Protein AF-0000000072587830 (afdb_homodimer)

Organism: Burkholderia pseudomallei (strain K96243) (NCBI:txid272560)

InterPro domains:
  IPR000524 Transcription regulator HTH, GntR [PF00392] (14-76)
  IPR000524 Transcription regulator HTH, GntR [PR00035] (36-50)
  IPR000524 Transcription regulator HTH, GntR [PR00035] (50-66)
  IPR000524 Transcription regulator HTH, GntR [PS50949] (11-79)
  IPR000524 Transcription regulator HTH, GntR [SM00345] (17-76)
  IPR000524 Transcription regulator HTH, GntR [cd07377] (12-76)
  IPR008920 Transcription regulator FadR/GntR, C-terminal [G3DSA:1.20.120.530] (97-235)
  IPR008920 Transcription regulator FadR/GntR, C-terminal [SSF48008] (99-233)
  IPR011711 GntR, C-terminal [PF07729] (102-225)
  IPR011711 GntR, C-terminal [SM00895] (101-226)
  IPR036388 Winged helix-like DNA-binding domain superfamily [G3DSA:1.10.10.10] (12-81)
  IPR036390 Winged helix DNA-binding domain superfamily [SSF46785] (12-91)

Foldseek 3Di:
DPPPCPVPPPCDLLNVLLVVVVVVCVVVVFDFPAFDDALVVSCVVSVHDSVSNVVNQVVCVLQQQWDDDPPDTITGGDHDLVSLLVVLCCCDVVVVDAPVRVLVVLLVLQLLLLLLLLAAADPVLLVQLVVLLVVQCVVDLDLDFPQVSVLSNSLSSNVSSVDVVSSSNSNSCSVVSVVQRSQLSNLQDDNVSSVVLSVLSVQSSVCSVNSPSVSNSVSSNVNSVSSVVSCVVSVRD/DPPPCPVCPPCDLLNVLLVVVVVVCVVVVFDFPAFDDALVVSCVVSVHDSVSNVVNQVVCVLQQQWDDDPPDTITGGDHDLVSLLVVLCCCDVVVVDAPVRVLVVLLVLQLLLLLLLLAAADPVLLVQLVVLLVVQCVVDLDLAFPQVSVLSNSLSSNVSSVDVVSSSNSNSCSVVSVVQRSQLSNLQDDNVSSVVLSVLSVQSSVCSVNSPSVSNSVSSNVNSVSSVVSCVVSVRD

Structure (mmCIF, N/CA/C/O backbone):
data_AF-0000000072587830-model_v1
#
loop_
_entity.id
_entity.type
_entity.pdbx_description
1 polymer 'GntR family regulator protein'
#
loop_
_atom_site.group_PDB
_atom_site.id
_atom_site.type_symbol
_atom_site.label_atom_id
_atom_site.label_alt_id
_atom_site.label_comp_id
_atom_site.label_asym_id
_atom_site.label_entity_id
_atom_site.label_seq_id
_atom_site.pdbx_PDB_ins_code
_atom_site.Cartn_x
_atom_site.Cartn_y
_atom_site.Cartn_z
_atom_site.occupancy
_atom_site.B_iso_or_equiv
_atom_site.auth_seq_id
_atom_site.auth_comp_id
_atom_site.auth_asym_id
_atom_site.auth_atom_id
_atom_site.pdbx_PDB_model_num
ATOM 1 N N . MET A 1 1 ? 19.625 22.109 -20.734 1 23.36 1 MET A N 1
ATOM 2 C CA . MET A 1 1 ? 18.594 22.656 -19.859 1 23.36 1 MET A CA 1
ATOM 3 C C . MET A 1 1 ? 17.938 21.578 -19.016 1 23.36 1 MET A C 1
ATOM 5 O O . MET A 1 1 ? 17.188 20.75 -19.531 1 23.36 1 MET A O 1
ATOM 9 N N . ASP A 1 2 ? 18.625 20.969 -18 1 21.67 2 ASP A N 1
ATOM 10 C CA . ASP A 1 2 ? 18.562 19.812 -17.125 1 21.67 2 ASP A CA 1
ATOM 11 C C . ASP A 1 2 ? 17.312 19.859 -16.234 1 21.67 2 ASP A C 1
ATOM 13 O O . ASP A 1 2 ? 17.172 20.781 -15.414 1 21.67 2 ASP A O 1
ATOM 17 N N . ALA A 1 3 ? 16.109 19.688 -16.844 1 26.95 3 ALA A N 1
ATOM 18 C CA . ALA A 1 3 ? 14.812 19.953 -16.219 1 26.95 3 ALA A CA 1
ATOM 19 C C . ALA A 1 3 ? 14.742 19.344 -14.828 1 26.95 3 ALA A C 1
ATOM 21 O O . ALA A 1 3 ? 14.906 18.125 -14.664 1 26.95 3 ALA A O 1
ATOM 22 N N . ASP A 1 4 ? 15.305 20.016 -13.812 1 26.47 4 ASP A N 1
ATOM 23 C CA . ASP A 1 4 ? 15.297 19.938 -12.359 1 26.47 4 ASP A CA 1
ATOM 24 C C . ASP A 1 4 ? 13.898 19.656 -11.828 1 26.47 4 ASP A C 1
ATOM 26 O O . ASP A 1 4 ? 13.008 20.5 -11.906 1 26.47 4 ASP A O 1
ATOM 30 N N . PHE A 1 5 ? 13.266 18.641 -12.227 1 27.81 5 PHE A N 1
ATOM 31 C CA . PHE A 1 5 ? 11.93 18.234 -11.797 1 27.81 5 PHE A CA 1
ATOM 32 C C . PHE A 1 5 ? 11.789 18.344 -10.289 1 27.81 5 PHE A C 1
ATOM 34 O O . PHE A 1 5 ? 11.727 17.328 -9.594 1 27.81 5 PHE A O 1
ATOM 41 N N . SER A 1 6 ? 12.57 19.219 -9.578 1 31 6 SER A N 1
ATOM 42 C CA . SER A 1 6 ? 12.242 19.75 -8.258 1 31 6 SER A CA 1
ATOM 43 C C . SER A 1 6 ? 10.773 20.156 -8.18 1 31 6 SER A C 1
ATOM 45 O O . SER A 1 6 ? 10.375 21.172 -8.758 1 31 6 SER A O 1
ATOM 47 N N . ASN A 1 7 ? 9.812 19.328 -8.602 1 33.88 7 ASN A N 1
ATOM 48 C CA . ASN A 1 7 ? 8.422 19.766 -8.508 1 33.88 7 ASN A CA 1
ATOM 49 C C . ASN A 1 7 ? 8.203 20.656 -7.281 1 33.88 7 ASN A C 1
ATOM 51 O O . ASN A 1 7 ? 8.352 20.203 -6.148 1 33.88 7 ASN A O 1
ATOM 55 N N . ASP A 1 8 ? 8.523 21.875 -7.277 1 34.69 8 ASP A N 1
ATOM 56 C CA . ASP A 1 8 ? 8.383 23.141 -6.547 1 34.69 8 ASP A CA 1
ATOM 57 C C . ASP A 1 8 ? 7.012 23.234 -5.891 1 34.69 8 ASP A C 1
ATOM 59 O O . ASP A 1 8 ? 6.098 23.859 -6.441 1 34.69 8 ASP A O 1
ATOM 63 N N . ILE A 1 9 ? 6.254 22.188 -5.613 1 40.47 9 ILE A N 1
ATOM 64 C CA . ILE A 1 9 ? 5.07 22.578 -4.855 1 40.47 9 ILE A CA 1
ATOM 65 C C . ILE A 1 9 ? 5.465 23.562 -3.754 1 40.47 9 ILE A C 1
ATOM 67 O O . ILE A 1 9 ? 6.371 23.297 -2.965 1 40.47 9 ILE A O 1
ATOM 71 N N . PRO A 1 10 ? 5.262 24.734 -3.979 1 43.69 10 PRO A N 1
ATOM 72 C CA . PRO A 1 10 ? 5.547 25.734 -2.947 1 43.69 10 PRO A CA 1
ATOM 73 C C . PRO A 1 10 ? 5.336 25.203 -1.532 1 43.69 10 PRO A C 1
ATOM 75 O O . PRO A 1 10 ? 4.301 24.594 -1.247 1 43.69 10 PRO A O 1
ATOM 78 N N . SER A 1 11 ? 6.477 24.844 -0.938 1 57.16 11 SER A N 1
ATOM 79 C CA . SER A 1 11 ? 6.496 24.438 0.463 1 57.16 11 SER A CA 1
ATOM 80 C C . SER A 1 11 ? 5.672 25.391 1.327 1 57.16 11 SER A C 1
ATOM 82 O O . SER A 1 11 ? 5.941 26.594 1.368 1 57.16 11 SER A O 1
ATOM 84 N N . THR A 1 12 ? 4.348 25.094 1.331 1 69.62 12 THR A N 1
ATOM 85 C CA . THR A 1 12 ? 3.572 25.859 2.307 1 69.62 12 THR A CA 1
ATOM 86 C C . THR A 1 12 ? 4.23 25.797 3.684 1 69.62 12 THR A C 1
ATOM 88 O O . THR A 1 12 ? 5.129 24.984 3.914 1 69.62 12 THR A O 1
ATOM 91 N N . LEU A 1 13 ? 4.145 26.812 4.309 1 74.44 13 LEU A N 1
ATOM 92 C CA . LEU A 1 13 ? 4.621 26.828 5.688 1 74.44 13 LEU A CA 1
ATOM 93 C C . LEU A 1 13 ? 4.301 25.5 6.391 1 74.44 13 LEU A C 1
ATOM 95 O O . LEU A 1 13 ? 5.121 24.984 7.145 1 74.44 13 LEU A O 1
ATOM 99 N N . THR A 1 14 ? 3.234 24.906 6.004 1 80.25 14 THR A N 1
ATOM 100 C CA . THR A 1 14 ? 2.824 23.625 6.582 1 80.25 14 THR A CA 1
ATOM 101 C C . THR A 1 14 ? 3.744 22.5 6.117 1 80.25 14 THR A C 1
ATOM 103 O O . THR A 1 14 ? 4.133 21.641 6.91 1 80.25 14 THR A O 1
ATOM 106 N N . SER A 1 15 ? 4.148 22.609 4.895 1 85.19 15 SER A N 1
ATOM 107 C CA . SER A 1 15 ? 5.047 21.594 4.367 1 85.19 15 SER A CA 1
ATOM 108 C C . SER A 1 15 ? 6.414 21.656 5.039 1 85.19 15 SER A C 1
ATOM 110 O O . SER A 1 15 ? 7.035 20.625 5.301 1 85.19 15 SER A O 1
ATOM 112 N N . SER A 1 16 ? 6.832 22.844 5.371 1 89.75 16 SER A N 1
ATOM 113 C CA . SER A 1 16 ? 8.117 23 6.047 1 89.75 16 SER A CA 1
ATOM 114 C C . SER A 1 16 ? 8.086 22.359 7.434 1 89.75 16 SER A C 1
ATOM 116 O O . SER A 1 16 ? 9.062 21.734 7.852 1 89.75 16 SER A O 1
ATOM 118 N N . VAL A 1 17 ? 7.012 22.547 8.109 1 93.06 17 VAL A N 1
ATOM 119 C CA . VAL A 1 17 ? 6.879 21.953 9.445 1 93.06 17 VAL A CA 1
ATOM 120 C C . VAL A 1 17 ? 6.84 20.438 9.336 1 93.06 17 VAL A C 1
ATOM 122 O O . VAL A 1 17 ? 7.5 19.734 10.102 1 93.06 17 VAL A O 1
ATOM 125 N N . THR A 1 18 ? 6.125 19.938 8.422 1 93.12 18 THR A N 1
ATOM 126 C CA . THR A 1 18 ? 6.047 18.5 8.211 1 93.12 18 THR A CA 1
ATOM 127 C C . THR A 1 18 ? 7.434 17.922 7.945 1 93.12 18 THR A C 1
ATOM 129 O O . THR A 1 18 ? 7.812 16.906 8.539 1 93.12 18 THR A O 1
ATOM 132 N N . ASP A 1 19 ? 8.148 18.594 7.125 1 93.62 19 ASP A N 1
ATOM 133 C CA . ASP A 1 19 ? 9.5 18.156 6.812 1 93.62 19 ASP A CA 1
ATOM 134 C C . ASP A 1 19 ? 10.383 18.156 8.055 1 93.62 19 ASP A C 1
ATOM 136 O O . ASP A 1 19 ? 11.172 17.25 8.273 1 93.62 19 ASP A O 1
ATOM 140 N N . ALA A 1 20 ? 10.266 19.156 8.82 1 94.81 20 ALA A N 1
ATOM 141 C CA . ALA A 1 20 ? 11.062 19.281 10.039 1 94.81 20 ALA A CA 1
ATOM 142 C C . ALA A 1 20 ? 10.758 18.141 11.016 1 94.81 20 ALA A C 1
ATOM 144 O O . ALA A 1 20 ? 11.672 17.609 11.648 1 94.81 20 ALA A O 1
ATOM 145 N N . VAL A 1 21 ? 9.539 17.844 11.141 1 96.19 21 VAL A N 1
ATOM 146 C CA . VAL A 1 21 ? 9.125 16.766 12.031 1 96.19 21 VAL A CA 1
ATOM 147 C C . VAL A 1 21 ? 9.703 15.43 11.547 1 96.19 21 VAL A C 1
ATOM 149 O O . VAL A 1 21 ? 10.289 14.68 12.328 1 96.19 21 VAL A O 1
ATOM 152 N N . ILE A 1 22 ? 9.578 15.211 10.312 1 95.06 22 ILE A N 1
ATOM 153 C CA . ILE A 1 22 ? 10.062 13.969 9.727 1 95.06 22 ILE A CA 1
ATOM 154 C C . ILE A 1 22 ? 11.578 13.875 9.891 1 95.06 22 ILE A C 1
ATOM 156 O O . ILE A 1 22 ? 12.109 12.828 10.273 1 95.06 22 ILE A O 1
ATOM 160 N N . ASN A 1 23 ? 12.227 14.961 9.641 1 95.31 23 ASN A N 1
ATOM 161 C CA . ASN A 1 23 ? 13.68 15.008 9.805 1 95.31 23 ASN A CA 1
ATOM 162 C C . ASN A 1 23 ? 14.086 14.734 11.258 1 95.31 23 ASN A C 1
ATOM 164 O O . ASN A 1 23 ? 15.086 14.062 11.508 1 95.31 23 ASN A O 1
ATOM 168 N N . LEU A 1 24 ? 13.344 15.312 12.109 1 96.25 24 LEU A N 1
ATOM 169 C CA . LEU A 1 24 ? 13.633 15.078 13.523 1 96.25 24 LEU A CA 1
ATOM 170 C C . LEU A 1 24 ? 13.508 13.602 13.867 1 96.25 24 LEU A C 1
ATOM 172 O O . LEU A 1 24 ? 14.375 13.047 14.555 1 96.25 24 LEU A O 1
ATOM 176 N N . ILE A 1 25 ? 12.453 12.969 13.391 1 96.38 25 ILE A N 1
ATOM 177 C CA . ILE A 1 25 ? 12.242 11.547 13.641 1 96.38 25 ILE A CA 1
ATOM 178 C C . ILE A 1 25 ? 13.406 10.742 13.086 1 96.38 25 ILE A C 1
ATOM 180 O O . ILE A 1 25 ? 13.914 9.828 13.742 1 96.38 25 ILE A O 1
ATOM 184 N N . HIS A 1 26 ? 13.859 11.141 11.961 1 93.69 26 HIS A N 1
ATOM 185 C CA . HIS A 1 26 ? 14.961 10.469 11.281 1 93.69 26 HIS A CA 1
ATOM 186 C C . HIS A 1 26 ? 16.266 10.641 12.055 1 93.69 26 HIS A C 1
ATOM 188 O O . HIS A 1 26 ? 16.938 9.656 12.375 1 93.69 26 HIS A O 1
ATOM 194 N N . GLU A 1 27 ? 16.562 11.828 12.367 1 95.69 27 GLU A N 1
ATOM 195 C CA . GLU A 1 27 ? 17.875 12.18 12.914 1 95.69 27 GLU A CA 1
ATOM 196 C C . GLU A 1 27 ? 18.031 11.68 14.352 1 95.69 27 GLU A C 1
ATOM 198 O O . GLU A 1 27 ? 19.125 11.32 14.773 1 95.69 27 GLU A O 1
ATOM 203 N N . THR A 1 28 ? 16.891 11.648 15.062 1 96.5 28 THR A N 1
ATOM 204 C CA . THR A 1 28 ? 16.984 11.266 16.469 1 96.5 28 THR A CA 1
ATOM 205 C C . THR A 1 28 ? 16.547 9.82 16.656 1 96.5 28 THR A C 1
ATOM 207 O O . THR A 1 28 ? 16.453 9.336 17.781 1 96.5 28 THR A O 1
ATOM 210 N N . ARG A 1 29 ? 16.234 9.141 15.594 1 94.88 29 ARG A N 1
ATOM 211 C CA . ARG A 1 29 ? 15.906 7.715 15.57 1 94.88 29 ARG A CA 1
ATOM 212 C C . ARG A 1 29 ? 14.766 7.391 16.531 1 94.88 29 ARG A C 1
ATOM 214 O O . ARG A 1 29 ? 14.891 6.496 17.375 1 94.88 29 ARG A O 1
ATOM 221 N N . LEU A 1 30 ? 13.781 8.227 16.453 1 97.62 30 LEU A N 1
ATOM 222 C CA . LEU A 1 30 ? 12.617 7.992 17.297 1 97.62 30 LEU A CA 1
ATOM 223 C C . LEU A 1 30 ? 11.82 6.789 16.812 1 97.62 30 LEU A C 1
ATOM 225 O O . LEU A 1 30 ? 11.781 6.512 15.602 1 97.62 30 LEU A O 1
ATOM 229 N N . VAL A 1 31 ? 11.234 6.094 17.734 1 97.81 31 VAL A N 1
ATOM 230 C CA . VAL A 1 31 ? 10.398 4.934 17.438 1 97.81 31 VAL A CA 1
ATOM 231 C C . VAL A 1 31 ? 8.977 5.176 17.953 1 97.81 31 VAL A C 1
ATOM 233 O O . VAL A 1 31 ? 8.727 6.145 18.672 1 97.81 31 VAL A O 1
ATOM 236 N N . PRO A 1 32 ? 8.055 4.355 17.578 1 97.69 32 PRO A N 1
ATOM 237 C CA . PRO A 1 32 ? 6.668 4.594 18 1 97.69 32 PRO A CA 1
ATOM 238 C C . PRO A 1 32 ? 6.531 4.777 19.516 1 97.69 32 PRO A C 1
ATOM 240 O O . PRO A 1 32 ? 7.172 4.059 20.281 1 97.69 32 PRO A O 1
ATOM 243 N N . ASN A 1 33 ? 5.746 5.777 19.812 1 97.5 33 ASN A N 1
ATOM 244 C CA . ASN A 1 33 ? 5.41 6.129 21.188 1 97.5 33 ASN A CA 1
ATOM 245 C C . ASN A 1 33 ? 6.414 7.117 21.766 1 97.5 33 ASN A C 1
ATOM 247 O O . ASN A 1 33 ? 6.16 7.715 22.812 1 97.5 33 ASN A O 1
ATOM 251 N N . ASP A 1 34 ? 7.543 7.285 21.141 1 97.94 34 ASP A N 1
ATOM 252 C CA . ASP A 1 34 ? 8.438 8.352 21.562 1 97.94 34 ASP A CA 1
ATOM 253 C C . ASP A 1 34 ? 7.773 9.719 21.438 1 97.94 34 ASP A C 1
ATOM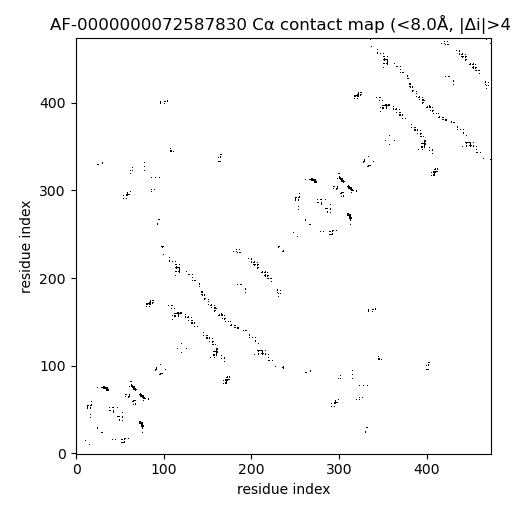 255 O O . ASP A 1 34 ? 7.047 9.969 20.469 1 97.94 34 ASP A O 1
ATOM 259 N N . SER A 1 35 ? 8.094 10.617 22.297 1 97.44 35 SER A N 1
ATOM 260 C CA . SER A 1 35 ? 7.48 11.938 22.312 1 97.44 35 SER A CA 1
ATOM 261 C C . SER A 1 35 ? 8.258 12.922 21.453 1 97.44 35 SER A C 1
ATOM 263 O O . SER A 1 35 ? 9.477 12.789 21.281 1 97.44 35 SER A O 1
ATOM 265 N N . LEU A 1 36 ? 7.57 13.859 20.969 1 97.56 36 LEU A N 1
ATOM 266 C CA . LEU A 1 36 ? 8.141 14.961 20.203 1 97.56 36 LEU A CA 1
ATOM 267 C C . LEU A 1 36 ? 8.047 16.266 20.984 1 97.56 36 LEU A C 1
ATOM 269 O O . LEU A 1 36 ? 7.27 16.375 21.922 1 97.56 36 LEU A O 1
ATOM 273 N N . PRO A 1 37 ? 8.867 17.25 20.562 1 95.5 37 PRO A N 1
ATOM 274 C CA . PRO A 1 37 ? 8.68 18.594 21.125 1 95.5 37 PRO A CA 1
ATOM 275 C C . PRO A 1 37 ? 7.262 19.125 20.922 1 95.5 37 PRO A C 1
ATOM 277 O O . PRO A 1 37 ? 6.555 18.672 20.016 1 95.5 37 PRO A O 1
ATOM 280 N N . SER A 1 38 ? 6.891 20.047 21.703 1 95.44 38 SER A N 1
ATOM 281 C CA . SER A 1 38 ? 5.543 20.594 21.656 1 95.44 38 SER A CA 1
ATOM 282 C C . SER A 1 38 ? 5.344 21.453 20.406 1 95.44 38 SER A C 1
ATOM 284 O O . SER A 1 38 ? 6.312 21.828 19.734 1 95.44 38 SER A O 1
ATOM 286 N N . GLU A 1 39 ? 4.062 21.703 20.125 1 93.94 39 GLU A N 1
ATOM 287 C CA . GLU A 1 39 ? 3.732 22.609 19.031 1 93.94 39 GLU A CA 1
ATOM 288 C C . GLU A 1 39 ? 4.414 23.969 19.219 1 93.94 39 GLU A C 1
ATOM 290 O O . GLU A 1 39 ? 4.922 24.547 18.25 1 93.94 39 GLU A O 1
ATOM 295 N N . GLY A 1 40 ? 4.367 24.438 20.453 1 94.5 40 GLY A N 1
ATOM 296 C CA . GLY A 1 40 ? 5.008 25.703 20.75 1 94.5 40 GLY A CA 1
ATOM 297 C C . GLY A 1 40 ? 6.5 25.703 20.469 1 94.5 40 GLY A C 1
ATOM 298 O O . GLY A 1 40 ? 7.039 26.672 19.938 1 94.5 40 GLY A O 1
ATOM 299 N N . GLU A 1 41 ? 7.199 24.641 20.844 1 95.94 41 GLU A N 1
ATOM 300 C CA . GLU A 1 41 ? 8.633 24.5 20.625 1 95.94 41 GLU A CA 1
ATOM 301 C C . GLU A 1 41 ? 8.953 24.469 19.125 1 95.94 41 GLU A C 1
ATOM 303 O O . GLU A 1 41 ? 9.914 25.094 18.688 1 95.94 41 GLU A O 1
ATOM 308 N N . PHE A 1 42 ? 8.195 23.719 18.344 1 95 42 PHE A N 1
ATOM 309 C CA . PHE A 1 42 ? 8.391 23.719 16.891 1 95 42 PHE A CA 1
ATOM 310 C C . PHE A 1 42 ? 8.164 25.094 16.312 1 95 42 PHE A C 1
ATOM 312 O O . PHE A 1 42 ? 8.914 25.547 15.445 1 95 42 PHE A O 1
ATOM 319 N N . ALA A 1 43 ? 7.113 25.75 16.766 1 95.56 43 ALA A N 1
ATOM 320 C CA . ALA A 1 43 ? 6.789 27.094 16.266 1 95.56 43 ALA A CA 1
ATOM 321 C C . ALA A 1 43 ? 7.949 28.047 16.484 1 95.56 43 ALA A C 1
ATOM 323 O O . ALA A 1 43 ? 8.328 28.797 15.578 1 95.56 43 ALA A O 1
ATOM 324 N N . GLN A 1 44 ? 8.453 28.031 17.656 1 96.38 44 GLN A N 1
ATOM 325 C CA . GLN A 1 44 ? 9.578 28.891 18 1 96.38 44 GLN A CA 1
ATOM 326 C C . GLN A 1 44 ? 10.805 28.547 17.156 1 96.38 44 GLN A C 1
ATOM 328 O O . GLN A 1 44 ? 11.438 29.453 16.594 1 96.38 44 GLN A O 1
ATOM 333 N N . LYS A 1 45 ? 11.094 27.344 17.031 1 94.69 45 LYS A N 1
ATOM 334 C CA . LYS A 1 45 ? 12.281 26.875 16.328 1 94.69 45 LYS A CA 1
ATOM 335 C C . LYS A 1 45 ? 12.211 27.219 14.844 1 94.69 45 LYS A C 1
ATOM 337 O O . LYS A 1 45 ? 13.227 27.562 14.234 1 94.69 45 LYS A O 1
ATOM 342 N N . LEU A 1 46 ? 11.039 27.141 14.297 1 95.06 46 LEU A N 1
ATOM 343 C CA . LEU A 1 46 ? 10.906 27.281 12.852 1 95.06 46 LEU A CA 1
ATOM 344 C C . LEU A 1 46 ? 10.453 28.703 12.492 1 95.06 46 LEU A C 1
ATOM 346 O O . LEU A 1 46 ? 10.391 29.047 11.312 1 95.06 46 LEU A O 1
ATOM 350 N N . GLY A 1 47 ? 10.094 29.453 13.422 1 95.56 47 GLY A N 1
ATOM 351 C CA . GLY A 1 47 ? 9.656 30.812 13.188 1 95.56 47 GLY A CA 1
ATOM 352 C C . GLY A 1 47 ? 8.305 30.906 12.508 1 95.56 47 GLY A C 1
ATOM 353 O O . GLY A 1 47 ? 8.117 31.703 11.594 1 95.56 47 GLY A O 1
ATOM 354 N N . VAL A 1 48 ? 7.434 30.031 12.828 1 94.44 48 VAL A N 1
ATOM 355 C CA . VAL A 1 48 ? 6.09 30.016 12.258 1 94.44 48 VAL A CA 1
ATOM 356 C C . VAL A 1 48 ? 5.055 30.078 13.375 1 94.44 48 VAL A C 1
ATOM 358 O O . VAL A 1 48 ? 5.395 29.969 14.555 1 94.44 48 VAL A O 1
ATOM 361 N N . GLY A 1 49 ? 3.809 30.344 13.031 1 92.44 49 GLY A N 1
ATOM 362 C CA . GLY A 1 49 ? 2.732 30.375 14.016 1 92.44 49 GLY A CA 1
ATOM 363 C C . GLY A 1 49 ? 2.316 29 14.492 1 92.44 49 GLY A C 1
ATOM 364 O O . GLY A 1 49 ? 2.5 28 13.781 1 92.44 49 GLY A O 1
ATOM 365 N N . ARG A 1 50 ? 1.729 28.969 15.664 1 90.69 50 ARG A N 1
ATOM 366 C CA . ARG A 1 50 ? 1.262 27.719 16.234 1 90.69 50 ARG A CA 1
ATOM 367 C C . ARG A 1 50 ? 0.189 27.078 15.359 1 90.69 50 ARG A C 1
ATOM 369 O O . ARG A 1 50 ? 0.084 25.844 15.289 1 90.69 50 ARG A O 1
ATOM 376 N N . GLY A 1 51 ? -0.584 27.859 14.75 1 87.19 51 GLY A N 1
ATOM 377 C CA . GLY A 1 51 ? -1.606 27.344 13.844 1 87.19 51 GLY A CA 1
ATOM 378 C C . GLY A 1 51 ? -1.038 26.547 12.688 1 87.19 51 GLY A C 1
ATOM 379 O O . GLY A 1 51 ? -1.603 25.516 12.305 1 87.19 51 GLY A O 1
ATOM 380 N N . VAL A 1 52 ? 0.046 27.016 12.148 1 88.88 52 VAL A N 1
ATOM 381 C CA . VAL A 1 52 ? 0.727 26.328 11.055 1 88.88 52 VAL A CA 1
ATOM 382 C C . VAL A 1 52 ? 1.243 24.969 11.539 1 88.88 52 VAL A C 1
ATOM 384 O O . VAL A 1 52 ? 1.104 23.969 10.844 1 88.88 52 VAL A O 1
ATOM 387 N N . VAL A 1 53 ? 1.814 24.938 12.742 1 92.5 53 VAL A N 1
ATOM 388 C CA . VAL A 1 53 ? 2.332 23.703 13.312 1 92.5 53 VAL A CA 1
ATOM 389 C C . VAL A 1 53 ? 1.182 22.734 13.562 1 92.5 53 VAL A C 1
ATOM 391 O O . VAL A 1 53 ? 1.29 21.531 13.25 1 92.5 53 VAL A O 1
ATOM 394 N N . ARG A 1 54 ? 0.124 23.25 14.07 1 87.56 54 ARG A N 1
ATOM 395 C CA . ARG A 1 54 ? -1.041 22.406 14.336 1 87.56 54 ARG A CA 1
ATOM 396 C C . ARG A 1 54 ? -1.552 21.766 13.047 1 87.56 54 ARG A C 1
ATOM 398 O O . ARG A 1 54 ? -1.907 20.578 13.039 1 87.56 54 ARG A O 1
ATOM 405 N N . GLU A 1 55 ? -1.605 22.5 12.008 1 86.94 55 GLU A N 1
ATOM 406 C CA . GLU A 1 55 ? -2.027 21.969 10.719 1 86.94 55 GLU A CA 1
ATOM 407 C C . GLU A 1 55 ? -1.1 20.844 10.25 1 86.94 55 GLU A C 1
ATOM 409 O O . GLU A 1 55 ? -1.561 19.812 9.758 1 86.94 55 GLU A O 1
ATOM 414 N N . ALA A 1 56 ? 0.155 21.047 10.422 1 91.88 56 ALA A N 1
ATOM 415 C CA . ALA A 1 56 ? 1.143 20.047 10.031 1 91.88 56 ALA A CA 1
ATOM 416 C C . ALA A 1 56 ? 1.006 18.781 10.883 1 91.88 56 ALA A C 1
ATOM 418 O O . ALA A 1 56 ? 1.07 17.672 10.359 1 91.88 56 ALA A O 1
ATOM 419 N N . PHE A 1 57 ? 0.809 19.031 12.156 1 92.44 57 PHE A N 1
ATOM 420 C CA . PHE A 1 57 ? 0.634 17.891 13.07 1 92.44 57 PHE A CA 1
ATOM 421 C C . PHE A 1 57 ? -0.609 17.094 12.703 1 92.44 57 PHE A C 1
ATOM 423 O O . PHE A 1 57 ? -0.579 15.859 12.695 1 92.44 57 PHE A O 1
ATOM 430 N N . LYS A 1 58 ? -1.634 17.75 12.391 1 89.69 58 LYS A N 1
ATOM 431 C CA . LYS A 1 58 ? -2.867 17.078 12.008 1 89.69 58 LYS A CA 1
ATOM 432 C C . LYS A 1 58 ? -2.684 16.281 10.711 1 89.69 58 LYS A C 1
ATOM 434 O O . LYS A 1 58 ? -3.209 15.18 10.57 1 89.69 58 LYS A O 1
ATOM 439 N N . ALA A 1 59 ? -1.987 16.891 9.797 1 90.62 59 ALA A N 1
ATOM 440 C CA . ALA A 1 59 ? -1.69 16.188 8.547 1 90.62 59 ALA A CA 1
ATOM 441 C C . ALA A 1 59 ? -0.905 14.906 8.812 1 90.62 59 ALA A C 1
ATOM 443 O O . ALA A 1 59 ? -1.231 13.852 8.266 1 90.62 59 ALA A O 1
ATOM 444 N N . LEU A 1 60 ? 0.067 14.992 9.688 1 94.56 60 LEU A N 1
ATOM 445 C CA . LEU A 1 60 ? 0.902 13.836 10 1 94.56 60 LEU A CA 1
ATOM 446 C C . LEU A 1 60 ? 0.124 12.812 10.82 1 94.56 60 LEU A C 1
ATOM 448 O O . LEU A 1 60 ? 0.372 11.609 10.711 1 94.56 60 LEU A O 1
ATOM 452 N N . GLU A 1 61 ? -0.798 13.312 11.586 1 94 61 GLU A N 1
ATOM 453 C CA . GLU A 1 61 ? -1.682 12.398 12.312 1 94 61 GLU A CA 1
ATOM 454 C C . GLU A 1 61 ? -2.57 11.617 11.352 1 94 61 GLU A C 1
ATOM 456 O O . GLU A 1 61 ? -2.781 10.414 11.539 1 94 61 GLU A O 1
ATOM 461 N N . ALA A 1 62 ? -3.072 12.281 10.391 1 91.38 62 ALA A N 1
ATOM 462 C CA . ALA A 1 62 ? -3.916 11.625 9.391 1 91.38 62 ALA A CA 1
ATOM 463 C C . ALA A 1 62 ? -3.168 10.492 8.695 1 91.38 62 ALA A C 1
ATOM 465 O O . ALA A 1 62 ? -3.76 9.461 8.359 1 91.38 62 ALA A O 1
ATOM 466 N N . LEU A 1 63 ? -1.862 10.664 8.57 1 93.25 63 LEU A N 1
ATOM 467 C CA . LEU A 1 63 ? -1.018 9.664 7.93 1 93.25 63 LEU A CA 1
ATOM 468 C C . LEU A 1 63 ? -0.596 8.594 8.922 1 93.25 63 LEU A C 1
ATOM 470 O O . LEU A 1 63 ? 0.04 7.605 8.547 1 93.25 63 LEU A O 1
ATOM 474 N N . GLY A 1 64 ? -0.916 8.812 10.18 1 94.44 64 GLY A N 1
ATOM 475 C CA . GLY A 1 64 ? -0.511 7.871 11.219 1 94.44 64 GLY A CA 1
ATOM 476 C C . GLY A 1 64 ? 0.937 8.039 11.641 1 94.44 64 GLY A C 1
ATOM 477 O O . GLY A 1 64 ? 1.459 7.234 12.414 1 94.44 64 GLY A O 1
ATOM 478 N N . ILE A 1 65 ? 1.553 9.055 11.148 1 96.31 65 ILE A N 1
ATOM 479 C CA . ILE A 1 65 ? 2.959 9.289 11.461 1 96.31 65 ILE A CA 1
ATOM 480 C C . ILE A 1 65 ? 3.086 9.852 12.875 1 96.31 65 ILE A C 1
ATOM 482 O O . ILE A 1 65 ? 4.039 9.531 13.594 1 96.31 65 ILE A O 1
ATOM 486 N N . LEU A 1 66 ? 2.078 10.648 13.258 1 96.81 66 LEU A N 1
ATOM 487 C CA . LEU A 1 66 ? 2.006 11.141 14.633 1 96.81 66 LEU A CA 1
ATOM 488 C C . LEU A 1 66 ? 0.739 10.648 15.32 1 96.81 66 LEU A C 1
ATOM 490 O O . LEU A 1 66 ? -0.257 10.352 14.656 1 96.81 66 LEU A O 1
ATOM 494 N N . GLU A 1 67 ? 0.812 10.5 16.516 1 96.25 67 GLU A N 1
ATOM 495 C CA . GLU A 1 67 ? -0.335 10.328 17.406 1 96.25 67 GLU A CA 1
ATOM 496 C C . GLU A 1 67 ? -0.53 11.555 18.297 1 96.25 67 GLU A C 1
ATOM 498 O O . GLU A 1 67 ? 0.37 11.93 19.047 1 96.25 67 GLU A O 1
ATOM 503 N N . LEU A 1 68 ? -1.66 12.102 18.219 1 93.25 68 LEU A N 1
ATOM 504 C CA . LEU A 1 68 ? -1.957 13.312 18.984 1 93.25 68 LEU A CA 1
ATOM 505 C C . LEU A 1 68 ? -3.027 13.047 20.031 1 93.25 68 LEU A C 1
ATOM 507 O O . LEU A 1 68 ? -3.906 12.203 19.828 1 93.25 68 LEU A O 1
ATOM 511 N N . ALA A 1 69 ? -2.939 13.648 21.109 1 90.38 69 ALA A N 1
ATOM 512 C CA . ALA A 1 69 ? -3.922 13.633 22.203 1 90.38 69 ALA A CA 1
ATOM 513 C C . ALA A 1 69 ? -3.99 14.984 22.891 1 90.38 69 ALA A C 1
ATOM 515 O O . ALA A 1 69 ? -2.967 15.648 23.078 1 90.38 69 ALA A O 1
ATOM 516 N N . PRO A 1 70 ? -5.164 15.391 23.25 1 86.62 70 PRO A N 1
ATOM 517 C CA . PRO A 1 70 ? -5.305 16.688 23.922 1 86.62 70 PRO A CA 1
ATOM 518 C C . PRO A 1 70 ? -4.43 16.812 25.156 1 86.62 70 PRO A C 1
ATOM 520 O O . PRO A 1 70 ? -4.426 15.914 26 1 86.62 70 PRO A O 1
ATOM 523 N N . GLY A 1 71 ? -3.754 17.891 25.141 1 87.62 71 GLY A N 1
ATOM 524 C CA . GLY A 1 71 ? -2.982 18.219 26.328 1 87.62 71 GLY A CA 1
ATOM 525 C C . GLY A 1 71 ? -1.712 17.406 26.469 1 87.62 71 GLY A C 1
ATOM 526 O O . GLY A 1 71 ? -1.014 17.5 27.484 1 87.62 71 GLY A O 1
ATOM 527 N N . LYS A 1 72 ? -1.437 16.531 25.531 1 92.31 72 LYS A N 1
ATOM 528 C CA . LYS A 1 72 ? -0.242 15.703 25.594 1 92.31 72 LYS A CA 1
ATOM 529 C C . LYS A 1 72 ? 0.708 16.016 24.438 1 92.31 72 LYS A C 1
ATOM 531 O O . LYS A 1 72 ? 0.293 16.578 23.422 1 92.31 72 LYS A O 1
ATOM 536 N N . ARG A 1 73 ? 1.928 15.664 24.641 1 95.19 73 ARG A N 1
ATOM 537 C CA . ARG A 1 73 ? 2.904 15.766 23.562 1 95.19 73 ARG A CA 1
ATOM 538 C C . ARG A 1 73 ? 2.576 14.797 22.438 1 95.19 73 ARG A C 1
ATOM 540 O O . ARG A 1 73 ? 2.115 13.68 22.688 1 95.19 73 ARG A O 1
ATOM 547 N N . ALA A 1 74 ? 2.873 15.242 21.266 1 96.94 74 ALA A N 1
ATOM 548 C CA . ALA A 1 74 ? 2.738 14.344 20.125 1 96.94 74 ALA A CA 1
ATOM 549 C C . ALA A 1 74 ? 3.717 13.172 20.234 1 96.94 74 ALA A C 1
ATOM 551 O O . ALA A 1 74 ? 4.832 13.336 20.734 1 96.94 74 ALA A O 1
ATOM 552 N N . ARG A 1 75 ? 3.322 12.039 19.766 1 98.19 75 ARG A N 1
ATOM 553 C CA . ARG A 1 75 ? 4.172 10.852 19.75 1 98.19 75 ARG A CA 1
ATOM 554 C C . ARG A 1 75 ? 4.309 10.297 18.344 1 98.19 75 ARG A C 1
ATOM 556 O O . ARG A 1 75 ? 3.441 10.516 17.484 1 98.19 75 ARG A O 1
ATOM 563 N N . VAL A 1 76 ? 5.434 9.609 18.109 1 98.31 76 VAL A N 1
ATOM 564 C CA . VAL A 1 76 ? 5.594 8.898 16.859 1 98.31 76 VAL A CA 1
ATOM 565 C C . VAL A 1 76 ? 4.535 7.805 16.734 1 98.31 76 VAL A C 1
ATOM 567 O O . VAL A 1 76 ? 4.309 7.051 17.688 1 98.31 76 VAL A O 1
ATOM 570 N N . GLY A 1 77 ? 3.928 7.746 15.609 1 97.44 77 GLY A N 1
ATOM 571 C CA . GLY A 1 77 ? 2.818 6.824 15.422 1 97.44 77 GLY A CA 1
ATOM 572 C C . GLY A 1 77 ? 3.256 5.461 14.922 1 97.44 77 GLY A C 1
ATOM 573 O O . GLY A 1 77 ? 4.355 5.312 14.391 1 97.44 77 GLY A O 1
ATOM 574 N N . LYS A 1 78 ? 2.375 4.48 15.141 1 95.62 78 LYS A N 1
ATOM 575 C CA . LYS A 1 78 ? 2.48 3.174 14.5 1 95.62 78 LYS A CA 1
ATOM 576 C C . LYS A 1 78 ? 1.728 3.15 13.172 1 95.62 78 LYS A C 1
ATOM 578 O O . LYS A 1 78 ? 0.716 3.838 13.016 1 95.62 78 LYS A O 1
ATOM 583 N N . LEU A 1 79 ? 2.279 2.377 12.266 1 92.25 79 LEU A N 1
ATOM 584 C CA . LEU A 1 79 ? 1.529 2.184 11.031 1 92.25 79 LEU A CA 1
ATOM 585 C C . LEU A 1 79 ? 0.14 1.625 11.32 1 92.25 79 LEU A C 1
ATOM 587 O O . LEU A 1 79 ? -0.011 0.717 12.141 1 92.25 79 LEU A O 1
ATOM 591 N N . LYS A 1 80 ? -0.802 2.238 10.68 1 90.81 80 LYS A N 1
ATOM 592 C CA . LYS A 1 80 ? -2.188 1.81 10.852 1 90.81 80 LYS A CA 1
ATOM 593 C C . LYS A 1 80 ? -2.814 1.432 9.516 1 90.81 80 LYS A C 1
ATOM 595 O O . LYS A 1 80 ? -2.662 2.152 8.523 1 90.81 80 LYS A O 1
ATOM 600 N N . SER A 1 81 ? -3.582 0.376 9.586 1 94.06 81 SER A N 1
ATOM 601 C CA . SER A 1 81 ? -4.176 -0.123 8.352 1 94.06 81 SER A CA 1
ATOM 602 C C . SER A 1 81 ? -5.309 0.78 7.879 1 94.06 81 SER A C 1
ATOM 604 O O . SER A 1 81 ? -5.68 0.754 6.703 1 94.06 81 SER A O 1
ATOM 606 N N . HIS A 1 82 ? -5.84 1.535 8.805 1 92.38 82 HIS A N 1
ATOM 607 C CA . HIS A 1 82 ? -6.98 2.369 8.453 1 92.38 82 HIS A CA 1
ATOM 608 C C . HIS A 1 82 ? -6.605 3.395 7.383 1 92.38 82 HIS A C 1
ATOM 610 O O . HIS A 1 82 ? -7.43 3.74 6.531 1 92.38 82 HIS A O 1
ATOM 616 N N . VAL A 1 83 ? -5.391 3.863 7.422 1 92.81 83 VAL A N 1
ATOM 617 C CA . VAL A 1 83 ? -4.93 4.816 6.418 1 92.81 83 VAL A CA 1
ATOM 618 C C . VAL A 1 83 ? -4.945 4.16 5.039 1 92.81 83 VAL A C 1
ATOM 620 O O . VAL A 1 83 ? -5.477 4.727 4.082 1 92.81 83 VAL A O 1
ATOM 623 N N . LEU A 1 84 ? -4.461 2.965 4.969 1 94.62 84 LEU A N 1
ATOM 624 C CA . LEU A 1 84 ? -4.438 2.238 3.705 1 94.62 84 LEU A CA 1
ATOM 625 C C . LEU A 1 84 ? -5.848 1.885 3.252 1 94.62 84 LEU A C 1
ATOM 627 O O . LEU A 1 84 ? -6.141 1.896 2.053 1 94.62 84 LEU A O 1
ATOM 631 N N . ALA A 1 85 ? -6.656 1.595 4.23 1 95.19 85 ALA A N 1
ATOM 632 C CA . ALA A 1 85 ? -8.047 1.302 3.898 1 95.19 85 ALA A CA 1
ATOM 633 C C . ALA A 1 85 ? -8.727 2.512 3.264 1 95.19 85 ALA A C 1
ATOM 635 O O . ALA A 1 85 ? -9.469 2.375 2.283 1 95.19 85 ALA A O 1
ATOM 636 N N . MET A 1 86 ? -8.453 3.637 3.777 1 93.06 86 MET A N 1
ATOM 637 C CA . MET A 1 86 ? -9.031 4.871 3.25 1 93.06 86 MET A CA 1
ATOM 638 C C . MET A 1 86 ? -8.516 5.152 1.842 1 93.06 86 MET A C 1
ATOM 640 O O . MET A 1 86 ? -9.281 5.551 0.964 1 93.06 86 MET A O 1
ATOM 644 N N . LEU A 1 87 ? -7.301 4.91 1.629 1 94.19 87 LEU A N 1
ATOM 645 C CA . LEU A 1 87 ? -6.699 5.156 0.322 1 94.19 87 LEU A CA 1
ATOM 646 C C . LEU A 1 87 ? -7.25 4.191 -0.721 1 94.19 87 LEU A C 1
ATOM 648 O O . LEU A 1 87 ? -7.602 4.602 -1.829 1 94.19 87 LEU A O 1
ATOM 652 N N . MET A 1 88 ? -7.309 2.926 -0.375 1 95.25 88 MET A N 1
ATOM 653 C CA . MET A 1 88 ? -7.84 1.921 -1.292 1 95.25 88 MET A CA 1
ATOM 654 C C . MET A 1 88 ? -9.305 2.193 -1.615 1 95.25 88 MET A C 1
ATOM 656 O O . MET A 1 88 ? -9.727 2.061 -2.766 1 95.25 88 MET A O 1
ATOM 660 N N . ASP A 1 89 ? -10.062 2.559 -0.603 1 94.06 89 ASP A N 1
ATOM 661 C CA . ASP A 1 89 ? -11.469 2.922 -0.802 1 94.06 89 ASP A CA 1
ATOM 662 C C . ASP A 1 89 ? -11.594 4.117 -1.742 1 94.06 89 ASP A C 1
ATOM 664 O O . ASP A 1 89 ? -12.406 4.102 -2.67 1 94.06 89 ASP A O 1
ATOM 668 N N . HIS A 1 90 ? -10.789 5.121 -1.533 1 95.31 90 HIS A N 1
ATOM 669 C CA . HIS A 1 90 ? -10.781 6.309 -2.381 1 95.31 90 HIS A CA 1
ATOM 670 C C . HIS A 1 90 ? -10.477 5.949 -3.832 1 95.31 90 HIS A C 1
ATOM 672 O O . HIS A 1 90 ? -11.133 6.445 -4.75 1 95.31 90 HIS A O 1
ATOM 678 N N . ALA A 1 91 ? -9.547 5.059 -4.004 1 95.75 91 ALA A N 1
ATOM 679 C CA . ALA A 1 91 ? -9.148 4.637 -5.344 1 95.75 91 ALA A CA 1
ATOM 680 C C . ALA A 1 91 ? -10.32 3.992 -6.086 1 95.75 91 ALA A C 1
ATOM 682 O O . ALA A 1 91 ? -10.57 4.305 -7.254 1 95.75 91 ALA A O 1
ATOM 683 N N . VAL A 1 92 ? -11.047 3.209 -5.422 1 93.69 92 VAL A N 1
ATOM 684 C CA . VAL A 1 92 ? -12.109 2.432 -6.059 1 93.69 92 VAL A CA 1
ATOM 685 C C . VAL A 1 92 ? -13.344 3.305 -6.25 1 93.69 92 VAL A C 1
ATOM 687 O O . VAL A 1 92 ? -13.922 3.348 -7.34 1 93.69 92 VAL A O 1
ATOM 690 N N . VAL A 1 93 ? -13.695 4.039 -5.23 1 93.69 93 VAL A N 1
ATOM 691 C CA . VAL A 1 93 ? -14.938 4.797 -5.246 1 93.69 93 VAL A CA 1
ATOM 692 C C . VAL A 1 93 ? -14.844 5.926 -6.273 1 93.69 93 VAL A C 1
ATOM 694 O O . VAL A 1 93 ? -15.844 6.273 -6.918 1 93.69 93 VAL A O 1
ATOM 697 N N . THR A 1 94 ? -13.664 6.449 -6.418 1 96.5 94 THR A N 1
ATOM 698 C CA . THR A 1 94 ? -13.492 7.543 -7.367 1 96.5 94 THR A CA 1
ATOM 699 C C . THR A 1 94 ? -13.031 7.02 -8.727 1 96.5 94 THR A C 1
ATOM 701 O O . THR A 1 94 ? -12.492 7.773 -9.539 1 96.5 94 THR A O 1
ATOM 704 N N . MET A 1 95 ? -13.086 5.738 -8.961 1 94.5 95 MET A N 1
ATOM 705 C CA . MET A 1 95 ? -12.898 5.043 -10.234 1 94.5 95 MET A CA 1
ATOM 706 C C . MET A 1 95 ? -11.477 5.215 -10.75 1 94.5 95 MET A C 1
ATOM 708 O O . MET A 1 95 ? -11.258 5.32 -11.961 1 94.5 95 MET A O 1
ATOM 712 N N . GLN A 1 96 ? -10.594 5.281 -9.805 1 96.19 96 GLN A N 1
ATOM 713 C CA . GLN A 1 96 ? -9.195 5.363 -10.211 1 96.19 96 GLN A CA 1
ATOM 714 C C . GLN A 1 96 ? -8.602 3.975 -10.438 1 96.19 96 GLN A C 1
ATOM 716 O O . GLN A 1 96 ? -7.57 3.834 -11.102 1 96.19 96 GLN A O 1
ATOM 721 N N . VAL A 1 97 ? -9.188 2.98 -9.836 1 96.25 97 VAL A N 1
ATOM 722 C CA . VAL A 1 97 ? -8.82 1.575 -9.969 1 96.25 97 VAL A CA 1
ATOM 723 C C . VAL A 1 97 ? -10.078 0.716 -10.078 1 96.25 97 VAL A C 1
ATOM 725 O O . VAL A 1 97 ? -11.094 1.012 -9.445 1 96.25 97 VAL A O 1
ATOM 728 N N . SER A 1 98 ? -9.984 -0.342 -10.828 1 94.88 98 SER A N 1
ATOM 729 C CA . SER A 1 98 ? -11.117 -1.249 -10.953 1 94.88 98 SER A CA 1
ATOM 730 C C . SER A 1 98 ? -11.086 -2.324 -9.867 1 94.88 98 SER A C 1
ATOM 732 O O . SER A 1 98 ? -10.047 -2.561 -9.25 1 94.88 98 SER A O 1
ATOM 734 N N . VAL A 1 99 ? -12.195 -2.92 -9.703 1 93.5 99 VAL A N 1
ATOM 735 C CA . VAL A 1 99 ? -12.289 -4.051 -8.789 1 93.5 99 VAL A CA 1
ATOM 736 C C . VAL A 1 99 ? -11.367 -5.176 -9.242 1 93.5 99 VAL A C 1
ATOM 738 O O . VAL A 1 99 ? -10.719 -5.828 -8.422 1 93.5 99 VAL A O 1
ATOM 741 N N . GLN A 1 100 ? -11.227 -5.355 -10.562 1 94.25 100 GLN A N 1
ATOM 742 C CA . GLN A 1 100 ? -10.367 -6.402 -11.109 1 94.25 100 GLN A CA 1
ATOM 743 C C . GLN A 1 100 ? -8.898 -6.117 -10.812 1 94.25 100 GLN A C 1
ATOM 745 O O . GLN A 1 100 ? -8.133 -7.035 -10.5 1 94.25 100 GLN A O 1
ATOM 750 N N .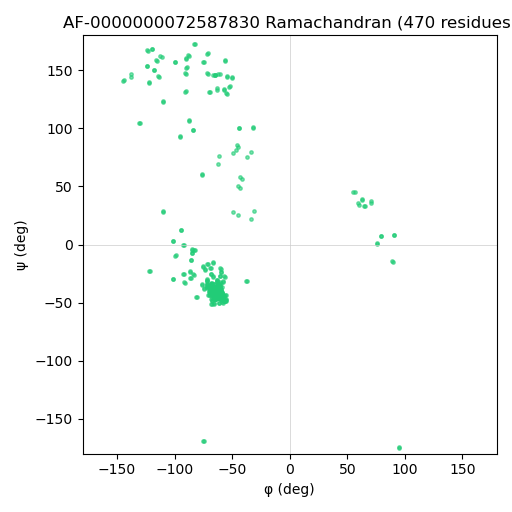 GLN A 1 101 ? -8.586 -4.879 -10.961 1 96.75 101 GLN A N 1
ATOM 751 C CA . GLN A 1 101 ? -7.215 -4.48 -10.633 1 96.75 101 GLN A CA 1
ATOM 752 C C . GLN A 1 101 ? -6.922 -4.688 -9.148 1 96.75 101 GLN A C 1
ATOM 754 O O . GLN A 1 101 ? -5.824 -5.109 -8.781 1 96.75 101 GLN A O 1
ATOM 759 N N . THR A 1 102 ? -7.871 -4.426 -8.328 1 96.62 102 THR A N 1
ATOM 760 C CA . THR A 1 102 ? -7.734 -4.648 -6.891 1 96.62 102 THR A CA 1
ATOM 761 C C . THR A 1 102 ? -7.602 -6.137 -6.586 1 96.62 102 THR A C 1
ATOM 763 O O . THR A 1 102 ? -6.754 -6.535 -5.781 1 96.62 102 THR A O 1
ATOM 766 N N . LEU A 1 103 ? -8.367 -6.957 -7.258 1 96.69 103 LEU A N 1
ATOM 767 C CA . LEU A 1 103 ? -8.328 -8.398 -7.031 1 96.69 103 LEU A CA 1
ATOM 768 C C . LEU A 1 103 ? -6.992 -8.977 -7.492 1 96.69 103 LEU A C 1
ATOM 770 O O . LEU A 1 103 ? -6.465 -9.906 -6.871 1 96.69 103 LEU A O 1
ATOM 774 N N . ASP A 1 104 ? -6.504 -8.438 -8.539 1 97.5 104 ASP A N 1
ATOM 775 C CA . ASP A 1 104 ? -5.199 -8.875 -9.016 1 97.5 104 ASP A CA 1
ATOM 776 C C . ASP A 1 104 ? -4.113 -8.625 -7.973 1 97.5 104 ASP A C 1
ATOM 778 O O . ASP A 1 104 ? -3.266 -9.484 -7.73 1 97.5 104 ASP A O 1
ATOM 782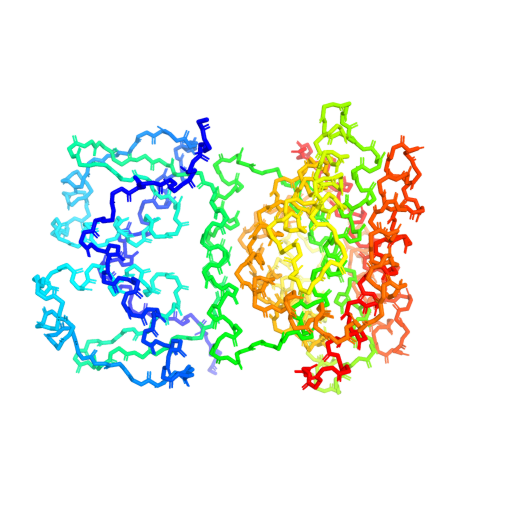 N N . LEU A 1 105 ? -4.133 -7.488 -7.398 1 98.38 105 LEU A N 1
ATOM 783 C CA . LEU A 1 105 ? -3.166 -7.168 -6.352 1 98.38 105 LEU A CA 1
ATOM 784 C C . LEU A 1 105 ? -3.379 -8.055 -5.129 1 98.38 105 LEU A C 1
ATOM 786 O O . LEU A 1 105 ? -2.418 -8.586 -4.566 1 98.38 105 LEU A O 1
ATOM 790 N N . ARG A 1 106 ? -4.598 -8.195 -4.699 1 98.56 106 ARG A N 1
ATOM 791 C CA . ARG A 1 106 ? -4.879 -9.078 -3.57 1 98.56 106 ARG A CA 1
ATOM 792 C C . ARG A 1 106 ? -4.352 -10.484 -3.83 1 98.56 106 ARG A C 1
ATOM 794 O O . ARG A 1 106 ? -3.719 -11.086 -2.961 1 98.56 106 ARG A O 1
ATOM 801 N N . ARG A 1 107 ? -4.656 -10.969 -5.012 1 98.56 107 ARG A N 1
ATOM 802 C CA . ARG A 1 107 ? -4.176 -12.305 -5.359 1 98.56 107 ARG A CA 1
ATOM 803 C C . ARG A 1 107 ? -2.662 -12.398 -5.219 1 98.56 107 ARG A C 1
ATOM 805 O O . ARG A 1 107 ? -2.146 -13.344 -4.617 1 98.56 107 ARG A O 1
ATOM 812 N N . THR A 1 108 ? -2.004 -11.43 -5.777 1 98.81 108 THR A N 1
ATOM 813 C CA . THR A 1 108 ? -0.547 -11.406 -5.723 1 98.81 108 THR A CA 1
ATOM 814 C C . THR A 1 108 ? -0.057 -11.461 -4.277 1 98.81 108 THR A C 1
ATOM 816 O O . THR A 1 108 ? 0.792 -12.281 -3.938 1 98.81 108 THR A O 1
ATOM 819 N N . LEU A 1 109 ? -0.592 -10.656 -3.443 1 98.88 109 LEU A N 1
ATOM 820 C CA . LEU A 1 109 ? -0.17 -10.555 -2.049 1 98.88 109 LEU A CA 1
ATOM 821 C C . LEU A 1 109 ? -0.576 -11.797 -1.267 1 98.88 109 LEU A C 1
ATOM 823 O O . LEU A 1 109 ? 0.212 -12.328 -0.479 1 98.88 109 LEU A O 1
ATOM 827 N N . GLU A 1 110 ? -1.76 -12.266 -1.472 1 98.88 110 GLU A N 1
ATOM 828 C CA . GLU A 1 110 ? -2.328 -13.258 -0.57 1 98.88 110 GLU A CA 1
ATOM 829 C C . GLU A 1 110 ? -1.871 -14.672 -0.944 1 98.88 110 GLU A C 1
ATOM 831 O O . GLU A 1 110 ? -1.803 -15.555 -0.088 1 98.88 110 GLU A O 1
ATOM 836 N N . VAL A 1 111 ? -1.535 -14.875 -2.191 1 98.88 111 VAL A N 1
ATOM 837 C CA . VAL A 1 111 ? -0.861 -16.125 -2.537 1 98.88 111 VAL A CA 1
ATOM 838 C C . VAL A 1 111 ? 0.488 -16.203 -1.824 1 98.88 111 VAL A C 1
ATOM 840 O O . VAL A 1 111 ? 0.844 -17.234 -1.262 1 98.88 111 VAL A O 1
ATOM 843 N N . ARG A 1 112 ? 1.19 -15.07 -1.808 1 98.88 112 ARG A N 1
ATOM 844 C CA . ARG A 1 112 ? 2.467 -15 -1.104 1 98.88 112 ARG A CA 1
ATOM 845 C C . ARG A 1 112 ? 2.277 -15.227 0.393 1 98.88 112 ARG A C 1
ATOM 847 O O . ARG A 1 112 ? 3.027 -15.984 1.013 1 98.88 112 ARG A O 1
ATOM 854 N N . THR A 1 113 ? 1.288 -14.602 0.967 1 98.88 113 THR A N 1
ATOM 855 C CA . THR A 1 113 ? 1.108 -14.719 2.41 1 98.88 113 THR A CA 1
ATOM 856 C C . THR A 1 113 ? 0.682 -16.141 2.785 1 98.88 113 THR A C 1
ATOM 858 O O . THR A 1 113 ? 1.039 -16.641 3.855 1 98.88 113 THR A O 1
ATOM 861 N N . ALA A 1 114 ? -0.083 -16.797 1.937 1 98.94 114 ALA A N 1
ATOM 862 C CA . ALA A 1 114 ? -0.435 -18.188 2.199 1 98.94 114 ALA A CA 1
ATOM 863 C C . ALA A 1 114 ? 0.811 -19.062 2.254 1 98.94 114 ALA A C 1
ATOM 865 O O . ALA A 1 114 ? 0.951 -19.891 3.154 1 98.94 114 ALA A O 1
ATOM 866 N N . ARG A 1 115 ? 1.696 -18.859 1.311 1 98.94 115 ARG A N 1
ATOM 867 C CA . ARG A 1 115 ? 2.961 -19.594 1.319 1 98.94 115 ARG A CA 1
ATOM 868 C C . ARG A 1 115 ? 3.736 -19.328 2.607 1 98.94 115 ARG A C 1
ATOM 870 O O . ARG A 1 115 ? 4.188 -20.266 3.268 1 98.94 115 ARG A O 1
ATOM 877 N N . LEU A 1 116 ? 3.887 -18.078 2.949 1 98.88 116 LEU A N 1
ATOM 878 C CA . LEU A 1 116 ? 4.695 -17.703 4.105 1 98.88 116 LEU A CA 1
ATOM 879 C C . LEU A 1 116 ? 4.07 -18.219 5.395 1 98.88 116 LEU A C 1
ATOM 881 O O . LEU A 1 116 ? 4.777 -18.641 6.305 1 98.88 116 LEU A O 1
ATOM 885 N N . ALA A 1 117 ? 2.75 -18.109 5.449 1 98.94 117 ALA A N 1
ATOM 886 C CA . ALA A 1 117 ? 2.061 -18.625 6.625 1 98.94 117 ALA A CA 1
ATOM 887 C C . ALA A 1 117 ? 2.326 -20.125 6.797 1 98.94 117 ALA A C 1
ATOM 889 O O . ALA A 1 117 ? 2.539 -20.594 7.914 1 98.94 117 ALA A O 1
ATOM 890 N N . ALA A 1 118 ? 2.307 -20.859 5.695 1 98.94 118 ALA A N 1
ATOM 891 C CA . ALA A 1 118 ? 2.596 -22.297 5.754 1 98.94 118 ALA A CA 1
ATOM 892 C C . ALA A 1 118 ? 3.996 -22.547 6.301 1 98.94 118 ALA A C 1
ATOM 894 O O . ALA A 1 118 ? 4.215 -23.516 7.035 1 98.94 118 ALA A O 1
ATOM 895 N N . LEU A 1 119 ? 4.875 -21.656 6 1 98.69 119 LEU A N 1
ATOM 896 C CA . LEU A 1 119 ? 6.277 -21.844 6.348 1 98.69 119 LEU A CA 1
ATOM 897 C C . LEU A 1 119 ? 6.562 -21.359 7.762 1 98.69 119 LEU A C 1
ATOM 899 O O . LEU A 1 119 ? 7.434 -21.891 8.453 1 98.69 119 LEU A O 1
ATOM 903 N N . ARG A 1 120 ? 5.797 -20.359 8.258 1 98.56 120 ARG A N 1
ATOM 904 C CA . ARG A 1 120 ? 6.312 -19.594 9.391 1 98.56 120 ARG A CA 1
ATOM 905 C C . ARG A 1 120 ? 5.344 -19.656 10.57 1 98.56 120 ARG A C 1
ATOM 907 O O . ARG A 1 120 ? 5.719 -19.328 11.703 1 98.56 120 ARG A O 1
ATOM 914 N N . ARG A 1 121 ? 4.109 -19.922 10.312 1 98.56 121 ARG A N 1
ATOM 915 C CA . ARG A 1 121 ? 3.08 -19.719 11.32 1 98.56 121 ARG A CA 1
ATOM 916 C C . ARG A 1 121 ? 3.418 -20.453 12.609 1 98.56 121 ARG A C 1
ATOM 918 O O . ARG A 1 121 ? 3.994 -21.547 12.57 1 98.56 121 ARG A O 1
ATOM 925 N N . SER A 1 122 ? 3.061 -19.844 13.742 1 98.69 122 SER A N 1
ATOM 926 C CA . SER A 1 122 ? 3.02 -20.516 15.031 1 98.69 122 SER A CA 1
ATOM 927 C C . SER A 1 122 ? 1.716 -21.297 15.211 1 98.69 122 SER A C 1
ATOM 929 O O . SER A 1 122 ? 0.8 -21.172 14.391 1 98.69 122 SER A O 1
ATOM 931 N N . GLU A 1 123 ? 1.714 -22.016 16.25 1 98.56 123 GLU A N 1
ATOM 932 C CA . GLU A 1 123 ? 0.485 -22.75 16.562 1 98.56 123 GLU A CA 1
ATOM 933 C C . GLU A 1 123 ? -0.651 -21.781 16.906 1 98.56 123 GLU A C 1
ATOM 935 O O . GLU A 1 123 ? -1.809 -22.031 16.562 1 98.56 123 GLU A O 1
ATOM 940 N N . THR A 1 124 ? -0.294 -20.719 17.516 1 98.75 124 THR A N 1
ATOM 941 C CA . THR A 1 124 ? -1.292 -19.719 17.859 1 98.75 124 THR A CA 1
ATOM 942 C C . THR A 1 124 ? -1.858 -19.047 16.609 1 98.75 124 THR A C 1
ATOM 944 O O . THR A 1 124 ? -3.066 -18.828 16.516 1 98.75 124 THR A O 1
ATOM 947 N N . GLU A 1 125 ? -1.019 -18.797 15.695 1 98.75 125 GLU A N 1
ATOM 948 C CA . GLU A 1 125 ? -1.456 -18.188 14.445 1 98.75 125 GLU A CA 1
ATOM 949 C C . GLU A 1 125 ? -2.295 -19.156 13.617 1 98.75 125 GLU A C 1
ATOM 951 O O . GLU A 1 125 ? -3.287 -18.75 13.008 1 98.75 125 GLU A O 1
ATOM 956 N N . LEU A 1 126 ? -1.897 -20.375 13.609 1 98.88 126 LEU A N 1
ATOM 957 C CA . LEU A 1 126 ? -2.697 -21.391 12.922 1 98.88 126 LEU A CA 1
ATOM 958 C C . LEU A 1 126 ? -4.082 -21.5 13.547 1 98.88 126 LEU A C 1
ATOM 960 O O . LEU A 1 126 ? -5.082 -21.625 12.836 1 98.88 126 LEU A O 1
ATOM 964 N N . ALA A 1 127 ? -4.137 -21.484 14.844 1 98.88 127 ALA A N 1
ATOM 965 C CA . ALA A 1 127 ? -5.418 -21.531 15.547 1 98.88 127 ALA A CA 1
ATOM 966 C C . ALA A 1 127 ? -6.312 -20.359 15.148 1 98.88 127 ALA A C 1
ATOM 968 O O . ALA A 1 127 ? -7.516 -20.531 14.953 1 98.88 127 ALA A O 1
ATOM 969 N N . ALA A 1 128 ? -5.75 -19.188 15.023 1 98.81 128 ALA A N 1
ATOM 970 C CA . ALA A 1 128 ? -6.5 -18 14.617 1 98.81 128 ALA A CA 1
ATOM 971 C C . ALA A 1 128 ? -7.051 -18.156 13.203 1 98.81 128 ALA A C 1
ATOM 973 O O . ALA A 1 128 ? -8.188 -17.766 12.922 1 98.81 128 ALA A O 1
ATOM 974 N N . ILE A 1 129 ? -6.27 -18.734 12.352 1 98.88 129 ILE A N 1
ATOM 975 C CA . ILE A 1 129 ? -6.695 -18.969 10.969 1 98.88 129 ILE A CA 1
ATOM 976 C C . ILE A 1 129 ? -7.852 -19.953 10.945 1 98.88 129 ILE A C 1
ATOM 978 O O . ILE A 1 129 ? -8.867 -19.734 10.281 1 98.88 129 ILE A O 1
ATOM 982 N N . ARG A 1 130 ? -7.691 -21.016 11.688 1 98.81 130 ARG A N 1
ATOM 983 C CA . ARG A 1 130 ? -8.734 -22.047 11.781 1 98.81 130 ARG A CA 1
ATOM 984 C C . ARG A 1 130 ? -10.023 -21.453 12.336 1 98.81 130 ARG A C 1
ATOM 986 O O . ARG A 1 130 ? -11.117 -21.75 11.844 1 98.81 130 ARG A O 1
ATOM 993 N N . GLU A 1 131 ? -9.828 -20.672 13.336 1 98.62 131 GLU A N 1
ATOM 994 C CA . GLU A 1 131 ? -10.992 -20.047 13.969 1 98.62 131 GLU A CA 1
ATOM 995 C C . GLU A 1 131 ? -11.734 -19.141 12.992 1 98.62 131 GLU A C 1
ATOM 997 O O . GLU A 1 131 ? -12.969 -19.141 12.969 1 98.62 131 GLU A O 1
ATOM 1002 N N . ALA A 1 132 ? -11.031 -18.406 12.227 1 98.31 132 ALA A N 1
ATOM 1003 C CA . ALA A 1 132 ? -11.656 -17.516 11.242 1 98.31 132 ALA A CA 1
ATOM 1004 C C . ALA A 1 132 ? -12.398 -18.328 10.18 1 98.31 132 ALA A C 1
ATOM 1006 O O . ALA A 1 132 ? -13.516 -17.984 9.797 1 98.31 132 ALA A O 1
ATOM 1007 N N . ALA A 1 133 ? -11.797 -19.438 9.719 1 98 133 ALA A N 1
ATOM 1008 C CA . ALA A 1 133 ? -12.438 -20.297 8.734 1 98 133 ALA A CA 1
ATOM 1009 C C . ALA A 1 133 ? -13.695 -20.953 9.305 1 98 133 ALA A C 1
ATOM 1011 O O . ALA A 1 133 ? -14.734 -21.016 8.641 1 98 133 ALA A O 1
ATOM 1012 N N . ALA A 1 134 ? -13.578 -21.406 10.555 1 97.62 134 ALA A N 1
ATOM 1013 C CA . ALA A 1 134 ? -14.711 -22.031 11.227 1 97.62 134 ALA A CA 1
ATOM 1014 C C . ALA A 1 134 ? -15.859 -21.031 11.398 1 97.62 134 ALA A C 1
ATOM 1016 O O . ALA A 1 134 ? -17.031 -21.391 11.227 1 97.62 134 ALA A O 1
ATOM 1017 N N . ALA A 1 135 ? -15.523 -19.812 11.758 1 97.5 135 ALA A N 1
ATOM 1018 C CA . ALA A 1 135 ? -16.531 -18.766 11.922 1 97.5 135 ALA A CA 1
ATOM 1019 C C . ALA A 1 135 ? -17.266 -18.5 10.602 1 97.5 135 ALA A C 1
ATOM 1021 O O . ALA A 1 135 ? -18.469 -18.25 10.594 1 97.5 135 ALA A O 1
ATOM 1022 N N . MET A 1 136 ? -16.562 -18.547 9.516 1 95.25 136 MET A N 1
ATOM 1023 C CA . MET A 1 136 ? -17.156 -18.344 8.195 1 95.25 136 MET A CA 1
ATOM 1024 C C . MET A 1 136 ? -18.156 -19.453 7.871 1 95.25 136 MET A C 1
ATOM 1026 O O . MET A 1 136 ? -19.266 -19.188 7.395 1 95.25 136 MET A O 1
ATOM 1030 N N . ARG A 1 137 ? -17.766 -20.625 8.141 1 93.12 137 ARG A N 1
ATOM 1031 C CA . ARG A 1 137 ? -18.641 -21.781 7.879 1 93.12 137 ARG A CA 1
ATOM 1032 C C . ARG A 1 137 ? -19.875 -21.734 8.758 1 93.12 137 ARG A C 1
ATOM 1034 O O . ARG A 1 137 ? -20.969 -22.109 8.328 1 93.12 137 ARG A O 1
ATOM 1041 N N . GLN A 1 138 ? -19.688 -21.297 9.969 1 94.19 138 GLN A N 1
ATOM 1042 C CA . GLN A 1 138 ? -20.797 -21.219 10.922 1 94.19 138 GLN A CA 1
ATOM 1043 C C . GLN A 1 138 ? -21.812 -20.172 10.492 1 94.19 138 GLN A C 1
ATOM 1045 O O . GLN A 1 138 ? -22.984 -20.25 10.867 1 94.19 138 GLN A O 1
ATOM 1050 N N . HIS A 1 139 ? -21.297 -19.172 9.75 1 91.69 139 HIS A N 1
ATOM 1051 C CA . HIS A 1 139 ? -22.219 -18.188 9.203 1 91.69 139 HIS A CA 1
ATOM 1052 C C . HIS A 1 139 ? -23.297 -18.859 8.352 1 91.69 139 HIS A C 1
ATOM 1054 O O . HIS A 1 139 ? -24.406 -18.359 8.242 1 91.69 139 HIS A O 1
ATOM 1060 N N . GLY A 1 140 ? -22.938 -20.031 7.762 1 83.62 140 GLY A N 1
ATOM 1061 C CA . GLY A 1 140 ? -23.875 -20.828 6.98 1 83.62 140 GLY A CA 1
ATOM 1062 C C . GLY A 1 140 ? -23.797 -20.531 5.492 1 83.62 140 GLY A C 1
ATOM 1063 O O . GLY A 1 140 ? -22.844 -19.906 5.023 1 83.62 140 GLY A O 1
ATOM 1064 N N . ASN A 1 141 ? -24.703 -21.141 4.805 1 80.06 141 ASN A N 1
ATOM 1065 C CA . ASN A 1 141 ? -24.781 -21 3.355 1 80.06 141 ASN A CA 1
ATOM 1066 C C . ASN A 1 141 ? -26.016 -20.203 2.939 1 80.06 141 ASN A C 1
ATOM 1068 O O . ASN A 1 141 ? -26.578 -20.438 1.867 1 80.06 141 ASN A O 1
ATOM 1072 N N . GLY A 1 142 ? -26.328 -19.391 3.885 1 84.38 142 GLY A N 1
ATOM 1073 C CA . GLY A 1 142 ? -27.5 -18.578 3.592 1 84.38 142 GLY A CA 1
ATOM 1074 C C . GLY A 1 142 ? -27.219 -17.469 2.602 1 84.38 142 GLY A C 1
ATOM 1075 O O . GLY A 1 142 ? -26.203 -17.484 1.9 1 84.38 142 GLY A O 1
ATOM 1076 N N . ARG A 1 143 ? -28.156 -16.594 2.49 1 85.88 143 ARG A N 1
ATOM 1077 C CA . ARG A 1 143 ? -28.141 -15.516 1.508 1 85.88 143 ARG A CA 1
ATOM 1078 C C . ARG A 1 143 ? -27.172 -14.414 1.925 1 85.88 143 ARG A C 1
ATOM 1080 O O . ARG A 1 143 ? -26.609 -13.727 1.076 1 85.88 143 ARG A O 1
ATOM 1087 N N . GLU A 1 144 ? -26.859 -14.422 3.176 1 93 144 GLU A N 1
ATOM 1088 C CA . GLU A 1 144 ? -25.984 -13.352 3.645 1 93 144 GLU A CA 1
ATOM 1089 C C . GLU A 1 144 ? -24.516 -13.75 3.549 1 93 144 GLU A C 1
ATOM 1091 O O . GLU A 1 144 ? -24.141 -14.836 3.973 1 93 144 GLU A O 1
ATOM 1096 N N . SER A 1 145 ? -23.734 -12.898 2.996 1 95.62 145 SER A N 1
ATOM 1097 C CA . SER A 1 145 ? -22.297 -13.102 2.811 1 95.62 145 SER A CA 1
ATOM 1098 C C . SER A 1 145 ? -21.547 -13.07 4.145 1 95.62 145 SER A C 1
ATOM 1100 O O . SER A 1 145 ? -21.781 -12.18 4.969 1 95.62 145 SER A O 1
ATOM 1102 N N . PRO A 1 146 ? -20.688 -14.047 4.395 1 96.88 146 PRO A N 1
ATOM 1103 C CA . PRO A 1 146 ? -19.828 -13.977 5.586 1 96.88 146 PRO A CA 1
ATOM 1104 C C . PRO A 1 146 ? -18.672 -13 5.418 1 96.88 146 PRO A C 1
ATOM 1106 O O . PRO A 1 146 ? -17.516 -13.375 5.629 1 96.88 146 PRO A O 1
ATOM 1109 N N . THR A 1 147 ? -18.922 -11.766 5.188 1 97.69 147 THR A N 1
ATOM 1110 C CA . THR A 1 147 ? -17.969 -10.758 4.738 1 97.69 147 THR A CA 1
ATOM 1111 C C . THR A 1 147 ? -16.906 -10.5 5.816 1 97.69 147 THR A C 1
ATOM 1113 O O . THR A 1 147 ? -15.711 -10.547 5.543 1 97.69 147 THR A O 1
ATOM 1116 N N . GLU A 1 148 ? -17.328 -10.234 7.07 1 97.62 148 GLU A N 1
ATOM 1117 C CA . GLU A 1 148 ? -16.391 -9.898 8.133 1 97.62 148 GLU A CA 1
ATOM 1118 C C . GLU A 1 148 ? -15.5 -11.086 8.484 1 97.62 148 GLU A C 1
ATOM 1120 O O . GLU A 1 148 ? -14.312 -10.93 8.766 1 97.62 148 GLU A O 1
ATOM 1125 N N . GLU A 1 149 ? -16.047 -12.25 8.438 1 97.69 149 GLU A N 1
ATOM 1126 C CA . GLU A 1 149 ? -15.273 -13.461 8.688 1 97.69 149 GLU A CA 1
ATOM 1127 C C . GLU A 1 149 ? -14.258 -13.703 7.578 1 97.69 149 GLU A C 1
ATOM 1129 O O . GLU A 1 149 ? -13.141 -14.156 7.84 1 97.69 149 GLU A O 1
ATOM 1134 N N . ASP A 1 150 ? -14.672 -13.453 6.348 1 98.06 150 ASP A N 1
ATOM 1135 C CA . ASP A 1 150 ? -13.766 -13.57 5.207 1 98.06 150 ASP A CA 1
ATOM 1136 C C . ASP A 1 150 ? -12.578 -12.633 5.352 1 98.06 150 ASP A C 1
ATOM 1138 O O . ASP A 1 150 ? -11.43 -13.039 5.156 1 98.06 150 ASP A O 1
ATOM 1142 N N . ILE A 1 151 ? -12.844 -11.383 5.703 1 98.31 151 ILE A N 1
ATOM 1143 C CA . ILE A 1 151 ? -11.789 -10.406 5.938 1 98.31 151 ILE A CA 1
ATOM 1144 C C . ILE A 1 151 ? -10.852 -10.906 7.039 1 98.31 151 ILE A C 1
ATOM 1146 O O . ILE A 1 151 ? -9.633 -10.914 6.871 1 98.31 151 ILE A O 1
ATOM 1150 N N . ALA A 1 152 ? -11.406 -11.375 8.141 1 98.56 152 ALA A N 1
ATOM 1151 C CA . ALA A 1 152 ? -10.617 -11.852 9.273 1 98.56 152 ALA A CA 1
ATOM 1152 C C . ALA A 1 152 ? -9.727 -13.023 8.859 1 98.56 152 ALA A C 1
ATOM 1154 O O . ALA A 1 152 ? -8.586 -13.141 9.32 1 98.56 152 ALA A O 1
ATOM 1155 N N . PHE A 1 153 ? -10.258 -13.891 7.996 1 98.88 153 PHE A N 1
ATOM 1156 C CA . PHE A 1 153 ? -9.531 -15.055 7.516 1 98.88 153 PHE A CA 1
ATOM 1157 C C . PHE A 1 153 ? -8.281 -14.633 6.754 1 98.88 153 PHE A C 1
ATOM 1159 O O . PHE A 1 153 ? -7.176 -15.086 7.07 1 98.88 153 PHE A O 1
ATOM 1166 N N . HIS A 1 154 ? -8.383 -13.758 5.824 1 98.81 154 HIS A N 1
ATOM 1167 C CA . HIS A 1 154 ? -7.262 -13.312 5.004 1 98.81 154 HIS A CA 1
ATOM 1168 C C . HIS A 1 154 ? -6.254 -12.523 5.836 1 98.81 154 HIS A C 1
ATOM 1170 O O . HIS A 1 154 ? -5.043 -12.664 5.645 1 98.81 154 HIS A O 1
ATOM 1176 N N . VAL A 1 155 ? -6.77 -11.75 6.777 1 98.69 155 VAL A N 1
ATOM 1177 C CA . VAL A 1 155 ? -5.895 -10.961 7.645 1 98.69 155 VAL A CA 1
ATOM 1178 C C . VAL A 1 155 ? -5.113 -11.898 8.562 1 98.69 155 VAL A C 1
ATOM 1180 O O . VAL A 1 155 ? -3.92 -11.688 8.805 1 98.69 155 VAL A O 1
ATOM 1183 N N . ALA A 1 156 ? -5.785 -12.93 9.102 1 98.88 156 ALA A N 1
ATOM 1184 C CA . ALA A 1 156 ? -5.105 -13.898 9.953 1 98.88 156 ALA A CA 1
ATOM 1185 C C . ALA A 1 156 ? -3.959 -14.578 9.211 1 98.88 156 ALA A C 1
ATOM 1187 O O . ALA A 1 156 ? -2.875 -14.773 9.773 1 98.88 156 ALA A O 1
ATOM 1188 N N . ILE A 1 157 ? -4.188 -14.914 7.984 1 98.94 157 ILE A N 1
ATOM 1189 C CA . ILE A 1 157 ? -3.15 -15.531 7.168 1 98.94 157 ILE A CA 1
ATOM 1190 C C . ILE A 1 157 ? -2.004 -14.547 6.953 1 98.94 157 ILE A C 1
ATOM 1192 O O . ILE A 1 157 ? -0.833 -14.914 7.086 1 98.94 157 ILE A O 1
ATOM 1196 N N . ALA A 1 158 ? -2.365 -13.344 6.648 1 98.88 158 ALA A N 1
ATOM 1197 C CA . ALA A 1 158 ? -1.352 -12.32 6.418 1 98.88 158 ALA A CA 1
ATOM 1198 C C . ALA A 1 158 ? -0.489 -12.109 7.66 1 98.88 158 ALA A C 1
ATOM 1200 O O . ALA A 1 158 ? 0.731 -11.969 7.562 1 98.88 158 ALA A O 1
ATOM 1201 N N . ARG A 1 159 ? -1.111 -12.094 8.789 1 98.62 159 ARG A N 1
ATOM 1202 C CA . ARG A 1 159 ? -0.373 -11.945 10.039 1 98.62 159 ARG A CA 1
ATOM 1203 C C . ARG A 1 159 ? 0.564 -13.125 10.266 1 98.62 159 ARG A C 1
ATOM 1205 O O . ARG A 1 159 ? 1.691 -12.945 10.734 1 98.62 159 ARG A O 1
ATOM 1212 N N . ALA A 1 160 ? 0.142 -14.266 9.891 1 98.88 160 ALA A N 1
ATOM 1213 C CA . ALA A 1 160 ? 0.924 -15.484 10.078 1 98.88 160 ALA A CA 1
ATOM 1214 C C . ALA A 1 160 ? 2.121 -15.516 9.133 1 98.88 160 ALA A C 1
ATOM 1216 O O . ALA A 1 160 ? 3.047 -16.312 9.32 1 98.88 160 ALA A O 1
ATOM 1217 N N . ALA A 1 161 ? 2.092 -14.695 8.117 1 98.69 161 ALA A N 1
ATOM 1218 C CA . ALA A 1 161 ? 3.223 -14.562 7.207 1 98.69 161 ALA A CA 1
ATOM 1219 C C . ALA A 1 161 ? 4.414 -13.906 7.898 1 98.69 161 ALA A C 1
ATOM 1221 O O . ALA A 1 161 ? 5.539 -13.953 7.391 1 98.69 161 ALA A O 1
ATOM 1222 N N . GLN A 1 162 ? 4.129 -13.195 9.016 1 98 162 GLN A N 1
ATOM 1223 C CA . GLN A 1 162 ? 5.133 -12.57 9.875 1 98 162 GLN A CA 1
ATOM 1224 C C . GLN A 1 162 ? 5.918 -11.508 9.117 1 98 162 GLN A C 1
ATOM 1226 O O . GLN A 1 162 ? 7.148 -11.453 9.203 1 98 162 GLN A O 1
ATOM 1231 N N . ASN A 1 163 ? 5.41 -10.789 8.344 1 97.88 163 ASN A N 1
ATOM 1232 C CA . ASN A 1 163 ? 5.766 -9.531 7.703 1 97.88 163 ASN A CA 1
ATOM 1233 C C . ASN A 1 163 ? 4.629 -8.516 7.797 1 97.88 163 ASN A C 1
ATOM 1235 O O . ASN A 1 163 ? 3.609 -8.648 7.117 1 97.88 163 ASN A O 1
ATOM 1239 N N . PRO A 1 164 ? 4.773 -7.566 8.656 1 97.19 164 PRO A N 1
ATOM 1240 C CA . PRO A 1 164 ? 3.656 -6.664 8.961 1 97.19 164 PRO A CA 1
ATOM 1241 C C . PRO A 1 164 ? 3.168 -5.898 7.73 1 97.19 164 PRO A C 1
ATOM 1243 O O . PRO A 1 164 ? 2.012 -5.473 7.688 1 97.19 164 PRO A O 1
ATOM 1246 N N . LEU A 1 165 ? 3.971 -5.777 6.723 1 97.38 165 LEU A N 1
ATOM 1247 C CA . LEU A 1 165 ? 3.572 -5.039 5.531 1 97.38 165 LEU A CA 1
ATOM 1248 C C . LEU A 1 165 ? 2.424 -5.742 4.816 1 97.38 165 LEU A C 1
ATOM 1250 O O . LEU A 1 165 ? 1.498 -5.094 4.328 1 97.38 165 LEU A O 1
ATOM 1254 N N . TYR A 1 166 ? 2.461 -7.043 4.773 1 98.44 166 TYR A N 1
ATOM 1255 C CA . TYR A 1 166 ? 1.375 -7.781 4.133 1 98.44 166 TYR A CA 1
ATOM 1256 C C . TYR A 1 166 ? 0.069 -7.594 4.898 1 98.44 166 TYR A C 1
ATOM 1258 O O . TYR A 1 166 ? -0.985 -7.383 4.293 1 98.44 166 TYR A O 1
ATOM 1266 N N . ALA A 1 167 ? 0.153 -7.73 6.211 1 97.81 167 ALA A N 1
ATOM 1267 C CA . ALA A 1 167 ? -1.052 -7.574 7.023 1 97.81 167 ALA A CA 1
ATOM 1268 C C . ALA A 1 167 ? -1.649 -6.18 6.855 1 97.81 167 ALA A C 1
ATOM 1270 O O . ALA A 1 167 ? -2.867 -6.031 6.73 1 97.81 167 ALA A O 1
ATOM 1271 N N . LEU A 1 168 ? -0.802 -5.223 6.812 1 96.81 168 LEU A N 1
ATOM 1272 C CA . LEU A 1 168 ? -1.26 -3.848 6.641 1 96.81 168 LEU A CA 1
ATOM 1273 C C . LEU A 1 168 ? -1.967 -3.676 5.301 1 96.81 168 LEU A C 1
ATOM 1275 O O . LEU A 1 168 ? -3.061 -3.109 5.238 1 96.81 168 LEU A O 1
ATOM 1279 N N . LEU A 1 169 ? -1.394 -4.188 4.273 1 97.62 169 LEU A N 1
ATOM 1280 C CA . LEU A 1 169 ? -1.948 -4.027 2.932 1 97.62 169 LEU A CA 1
ATOM 1281 C C . LEU A 1 169 ? -3.252 -4.805 2.787 1 97.62 169 LEU A C 1
ATOM 1283 O O . LEU A 1 169 ? -4.238 -4.281 2.264 1 97.62 169 LEU A O 1
ATOM 1287 N N . ILE A 1 170 ? -3.262 -5.98 3.277 1 98.38 170 ILE A N 1
ATOM 1288 C CA . ILE A 1 170 ? -4.441 -6.828 3.131 1 98.38 170 ILE A CA 1
ATOM 1289 C C . ILE A 1 170 ? -5.582 -6.273 3.982 1 98.38 170 ILE A C 1
ATOM 1291 O O . ILE A 1 170 ? -6.734 -6.246 3.545 1 98.38 170 ILE A O 1
ATOM 1295 N N . GLU A 1 171 ? -5.273 -5.797 5.199 1 97.75 171 GLU A N 1
ATOM 1296 C CA . GLU A 1 171 ? -6.277 -5.094 5.992 1 97.75 171 GLU A CA 1
ATOM 1297 C C . GLU A 1 171 ? -6.766 -3.84 5.277 1 97.75 171 GLU A C 1
ATOM 1299 O O . GLU A 1 171 ? -7.918 -3.436 5.441 1 97.75 171 GLU A O 1
ATOM 1304 N N . GLY A 1 172 ? -5.926 -3.309 4.453 1 96.94 172 GLY A N 1
ATOM 1305 C CA . GLY A 1 172 ? -6.27 -2.119 3.691 1 96.94 172 GLY A CA 1
ATOM 1306 C C . GLY A 1 172 ? -7.363 -2.363 2.672 1 96.94 172 GLY A C 1
ATOM 1307 O O . GLY A 1 172 ? -8.008 -1.419 2.207 1 96.94 172 GLY A O 1
ATOM 1308 N N . PHE A 1 173 ? -7.656 -3.553 2.359 1 97.69 173 PHE A N 1
ATOM 1309 C CA . PHE A 1 173 ? -8.648 -3.891 1.347 1 97.69 173 PHE A CA 1
ATOM 1310 C C . PHE A 1 173 ? -10.023 -4.078 1.978 1 97.69 173 PHE A C 1
ATOM 1312 O O . PHE A 1 173 ? -11 -4.352 1.278 1 97.69 173 PHE A O 1
ATOM 1319 N N . ARG A 1 174 ? -10.141 -3.926 3.279 1 97.31 174 ARG A N 1
ATOM 1320 C CA . ARG A 1 174 ? -11.344 -4.34 3.99 1 97.31 174 ARG A CA 1
ATOM 1321 C C . ARG A 1 174 ? -12.578 -3.605 3.465 1 97.31 174 ARG A C 1
ATOM 1323 O O . ARG A 1 174 ? -13.648 -4.195 3.334 1 97.31 174 ARG A O 1
ATOM 1330 N N . LEU A 1 175 ? -12.453 -2.34 3.146 1 93.88 175 LEU A N 1
ATOM 1331 C CA . LEU A 1 175 ? -13.617 -1.582 2.693 1 93.88 175 LEU A CA 1
ATOM 1332 C C . LEU A 1 175 ? -14.031 -2.012 1.291 1 93.88 175 LEU A C 1
ATOM 1334 O O . LEU A 1 175 ? -15.227 -2.057 0.979 1 93.88 175 LEU A O 1
ATOM 1338 N N . VAL A 1 176 ? -13.102 -2.359 0.479 1 93.25 176 VAL A N 1
ATOM 1339 C CA . VAL A 1 176 ? -13.391 -2.855 -0.862 1 93.25 176 VAL A CA 1
ATOM 1340 C C . VAL A 1 176 ? -14.047 -4.234 -0.773 1 93.25 176 VAL A C 1
ATOM 1342 O O . VAL A 1 176 ? -15.016 -4.516 -1.479 1 93.25 176 VAL A O 1
ATOM 1345 N N . ILE A 1 177 ? -13.539 -5.082 0.111 1 96.5 177 ILE A N 1
ATOM 1346 C CA . ILE A 1 177 ? -14.086 -6.418 0.303 1 96.5 177 ILE A CA 1
ATOM 1347 C C . ILE A 1 177 ? -15.523 -6.32 0.797 1 96.5 177 ILE A C 1
ATOM 1349 O O . ILE A 1 177 ? -16.406 -7.059 0.336 1 96.5 177 ILE A O 1
ATOM 1353 N N . ARG A 1 178 ? -15.789 -5.387 1.694 1 96.12 178 ARG A N 1
ATOM 1354 C CA . ARG A 1 178 ? -17.141 -5.18 2.217 1 96.12 178 ARG A CA 1
ATOM 1355 C C . ARG A 1 178 ? -18.109 -4.832 1.097 1 96.12 178 ARG A C 1
ATOM 1357 O O . ARG A 1 178 ? -19.297 -5.16 1.174 1 96.12 178 ARG A O 1
ATOM 1364 N N . GLN A 1 179 ? -17.625 -4.316 0.033 1 91.31 179 GLN A N 1
ATOM 1365 C CA . GLN A 1 179 ? -18.469 -3.926 -1.085 1 91.31 179 GLN A CA 1
ATOM 1366 C C . GLN A 1 179 ? -18.625 -5.066 -2.086 1 91.31 179 GLN A C 1
ATOM 1368 O O . GLN A 1 179 ? -19.688 -5.246 -2.674 1 91.31 179 GLN A O 1
ATOM 1373 N N . THR A 1 180 ? -17.641 -5.879 -2.258 1 93.75 180 THR A N 1
ATOM 1374 C CA . THR A 1 180 ? -17.625 -6.805 -3.387 1 93.75 180 THR A CA 1
ATOM 1375 C C . THR A 1 180 ? -18.016 -8.211 -2.941 1 93.75 180 THR A C 1
ATOM 1377 O O . THR A 1 180 ? -18.578 -8.977 -3.723 1 93.75 180 THR A O 1
ATOM 1380 N N . ALA A 1 181 ? -17.703 -8.547 -1.671 1 96.12 181 ALA A N 1
ATOM 1381 C CA . ALA A 1 181 ? -17.969 -9.906 -1.193 1 96.12 181 ALA A CA 1
ATOM 1382 C C . ALA A 1 181 ? -19.453 -10.242 -1.291 1 96.12 181 ALA A C 1
ATOM 1384 O O . ALA A 1 181 ? -19.812 -11.32 -1.767 1 96.12 181 ALA A O 1
ATOM 1385 N N . PRO A 1 182 ? -20.391 -9.312 -0.885 1 95.88 182 PRO A N 1
ATOM 1386 C CA . PRO A 1 182 ? -21.812 -9.617 -1.015 1 95.88 182 PRO A CA 1
ATOM 1387 C C . PRO A 1 182 ? -22.25 -9.812 -2.467 1 95.88 182 PRO A C 1
ATOM 1389 O O . PRO A 1 182 ? -23.156 -10.602 -2.746 1 95.88 182 PRO A O 1
ATOM 1392 N N . ILE A 1 183 ? -21.625 -9.133 -3.361 1 95 183 ILE A N 1
ATOM 1393 C CA . ILE A 1 183 ? -21.953 -9.258 -4.777 1 95 183 ILE A CA 1
ATOM 1394 C C . ILE A 1 183 ? -21.562 -10.648 -5.277 1 95 183 ILE A C 1
ATOM 1396 O O . ILE A 1 183 ? -22.359 -11.328 -5.93 1 95 183 ILE A O 1
ATOM 1400 N N . SER A 1 184 ? -20.344 -11.07 -4.961 1 94.69 184 SER A N 1
ATOM 1401 C CA . SER A 1 184 ? -19.844 -12.391 -5.348 1 94.69 184 SER A CA 1
ATOM 1402 C C . SER A 1 184 ? -20.688 -13.5 -4.723 1 94.69 184 SER A C 1
ATOM 1404 O O . SER A 1 184 ? -20.906 -14.539 -5.344 1 94.69 184 SER A O 1
ATOM 1406 N N . TRP A 1 185 ? -21.109 -13.25 -3.514 1 95.62 185 TRP A N 1
ATOM 1407 C CA . TRP A 1 185 ? -21.891 -14.242 -2.789 1 95.62 185 TRP A CA 1
ATOM 1408 C C . TRP A 1 185 ? -23.281 -14.375 -3.389 1 95.62 185 TRP A C 1
ATOM 1410 O O . TRP A 1 185 ? -23.812 -15.484 -3.508 1 95.62 185 TRP A O 1
ATOM 1420 N N . ALA A 1 186 ? -23.844 -13.297 -3.834 1 94.44 186 ALA A N 1
ATOM 1421 C CA . ALA A 1 186 ? -25.219 -13.234 -4.316 1 94.44 186 ALA A CA 1
ATOM 1422 C C . ALA A 1 186 ? -25.375 -14.016 -5.617 1 94.44 186 ALA A C 1
ATOM 1424 O O . ALA A 1 186 ? -26.469 -14.508 -5.918 1 94.44 186 ALA A O 1
ATOM 1425 N N . VAL A 1 187 ? -24.359 -14.188 -6.359 1 95.19 187 VAL A N 1
ATOM 1426 C CA . VAL A 1 187 ? -24.484 -14.875 -7.645 1 95.19 187 VAL A CA 1
ATOM 1427 C C . VAL A 1 187 ? -24.375 -16.375 -7.441 1 95.19 187 VAL A C 1
ATOM 1429 O O . VAL A 1 187 ? -24.656 -17.156 -8.359 1 95.19 187 VAL A O 1
ATOM 1432 N N . ARG A 1 188 ? -23.922 -16.734 -6.254 1 94.88 188 ARG A N 1
ATOM 1433 C CA . ARG A 1 188 ? -23.875 -18.141 -5.887 1 94.88 188 ARG A CA 1
ATOM 1434 C C . ARG A 1 188 ? -25.234 -18.609 -5.34 1 94.88 188 ARG A C 1
ATOM 1436 O O . ARG A 1 188 ? -25.469 -18.562 -4.129 1 94.88 188 ARG A O 1
ATOM 1443 N N . GLN A 1 189 ? -25.969 -19.203 -6.172 1 91.69 189 GLN A N 1
ATOM 1444 C CA . GLN A 1 189 ? -27.391 -19.391 -5.898 1 91.69 189 GLN A CA 1
ATOM 1445 C C . GLN A 1 189 ? -27.625 -20.734 -5.215 1 91.69 189 GLN A C 1
ATOM 1447 O O . GLN A 1 189 ? -28.609 -20.891 -4.477 1 91.69 189 GLN A O 1
ATOM 1452 N N . SER A 1 190 ? -26.734 -21.641 -5.449 1 93.25 190 SER A N 1
ATOM 1453 C CA . SER A 1 190 ? -26.984 -22.969 -4.883 1 93.25 190 SER A CA 1
ATOM 1454 C C . SER A 1 190 ? -26.188 -23.172 -3.596 1 93.25 190 SER A C 1
ATOM 1456 O O . SER A 1 190 ? -25.172 -22.5 -3.371 1 93.25 190 SER A O 1
ATOM 1458 N N . HIS A 1 191 ? -26.672 -24.062 -2.799 1 93.25 191 HIS A N 1
ATOM 1459 C CA . HIS A 1 191 ? -25.953 -24.469 -1.599 1 93.25 191 HIS A CA 1
ATOM 1460 C C . HIS A 1 191 ? -24.578 -25.031 -1.944 1 93.25 191 HIS A C 1
ATOM 1462 O O . HIS A 1 191 ? -23.609 -24.781 -1.241 1 93.25 191 HIS A O 1
ATOM 1468 N N . GLU A 1 192 ? -24.547 -25.688 -2.982 1 94.69 192 GLU A N 1
ATOM 1469 C CA . GLU A 1 192 ? -23.297 -26.297 -3.428 1 94.69 192 GLU A CA 1
ATOM 1470 C C . GLU A 1 192 ? -22.266 -25.25 -3.789 1 94.69 192 GLU A C 1
ATOM 1472 O O . GLU A 1 192 ? -21.094 -25.375 -3.434 1 94.69 192 GLU A O 1
ATOM 1477 N N . GLU A 1 193 ? -22.719 -24.25 -4.492 1 94.94 193 GLU A N 1
ATOM 1478 C CA . GLU A 1 193 ? -21.812 -23.172 -4.879 1 94.94 193 GLU A CA 1
ATOM 1479 C C . GLU A 1 193 ? -21.266 -22.438 -3.654 1 94.94 193 GLU A C 1
ATOM 1481 O O . GLU A 1 193 ? -20.078 -22.109 -3.604 1 94.94 193 GLU A O 1
ATOM 1486 N N . ARG A 1 194 ? -22.062 -22.219 -2.697 1 94.81 194 ARG A N 1
ATOM 1487 C CA . ARG A 1 194 ? -21.641 -21.516 -1.491 1 94.81 194 ARG A CA 1
ATOM 1488 C C . ARG A 1 194 ? -20.781 -22.391 -0.607 1 94.81 194 ARG A C 1
ATOM 1490 O O . ARG A 1 194 ? -19.781 -21.938 -0.035 1 94.81 194 ARG A O 1
ATOM 1497 N N . THR A 1 195 ? -21.109 -23.672 -0.527 1 95.56 195 THR A N 1
ATOM 1498 C CA . THR A 1 195 ? -20.297 -24.625 0.213 1 95.56 195 THR A CA 1
ATOM 1499 C C . THR A 1 195 ? -18.891 -24.734 -0.401 1 95.56 195 THR A C 1
ATOM 1501 O O . THR A 1 195 ? -17.906 -24.891 0.317 1 95.56 195 THR A O 1
ATOM 1504 N N . ALA A 1 196 ? -18.828 -24.641 -1.728 1 96.12 196 ALA A N 1
ATOM 1505 C CA . ALA A 1 196 ? -17.562 -24.734 -2.428 1 96.12 196 ALA A CA 1
ATOM 1506 C C . ALA A 1 196 ? -16.609 -23.609 -1.996 1 96.12 196 ALA A C 1
ATOM 1508 O O . ALA A 1 196 ? -15.398 -23.812 -1.927 1 96.12 196 ALA A O 1
ATOM 1509 N N . VAL A 1 197 ? -17.156 -22.453 -1.724 1 96.56 197 VAL A N 1
ATOM 1510 C CA . VAL A 1 197 ? -16.344 -21.344 -1.253 1 96.56 197 VAL A CA 1
ATOM 1511 C C . VAL A 1 197 ? -15.734 -21.688 0.108 1 96.56 197 VAL A C 1
ATOM 1513 O O . VAL A 1 197 ? -14.547 -21.453 0.343 1 96.56 197 VAL A O 1
ATOM 1516 N N . HIS A 1 198 ? -16.531 -22.234 1.031 1 96.75 198 HIS A N 1
ATOM 1517 C CA . HIS A 1 198 ? -16.031 -22.672 2.334 1 96.75 198 HIS A CA 1
ATOM 1518 C C . HIS A 1 198 ? -14.992 -23.766 2.189 1 96.75 198 HIS A C 1
ATOM 1520 O O . HIS A 1 198 ? -13.977 -23.766 2.896 1 96.75 198 HIS A O 1
ATOM 1526 N N . ASP A 1 199 ? -15.195 -24.641 1.271 1 98 199 ASP A N 1
ATOM 1527 C CA . ASP A 1 199 ? -14.258 -25.734 1.035 1 98 199 ASP A CA 1
ATOM 1528 C C . ASP A 1 199 ? -12.914 -25.203 0.544 1 98 199 ASP A C 1
ATOM 1530 O O . ASP A 1 199 ? -11.859 -25.75 0.893 1 98 199 ASP A O 1
ATOM 1534 N N . MET A 1 200 ? -12.969 -24.203 -0.281 1 98.25 200 MET A N 1
ATOM 1535 C CA . MET A 1 200 ? -11.742 -23.594 -0.769 1 98.25 200 MET A CA 1
ATOM 1536 C C . MET A 1 200 ? -10.953 -22.969 0.38 1 98.25 200 MET A C 1
ATOM 1538 O O . MET A 1 200 ? -9.719 -23.078 0.42 1 98.25 200 MET A O 1
ATOM 1542 N N . HIS A 1 201 ? -11.641 -22.328 1.319 1 98.38 201 HIS A N 1
ATOM 1543 C CA . HIS A 1 201 ? -10.953 -21.781 2.488 1 98.38 201 HIS A CA 1
ATOM 1544 C C . HIS A 1 201 ? -10.383 -22.906 3.357 1 98.38 201 HIS A C 1
ATOM 1546 O O . HIS A 1 201 ? -9.266 -22.781 3.863 1 98.38 201 HIS A O 1
ATOM 1552 N N . ASP A 1 202 ? -11.094 -23.969 3.457 1 98.56 202 ASP A N 1
ATOM 1553 C CA . ASP A 1 202 ? -10.602 -25.109 4.223 1 98.56 202 ASP A CA 1
ATOM 1554 C C . ASP A 1 202 ? -9.344 -25.703 3.584 1 98.56 202 ASP A C 1
ATOM 1556 O O . ASP A 1 202 ? -8.438 -26.141 4.289 1 98.56 202 ASP A O 1
ATOM 1560 N N . ALA A 1 203 ? -9.359 -25.734 2.281 1 98.88 203 ALA A N 1
ATOM 1561 C CA . ALA A 1 203 ? -8.188 -26.25 1.573 1 98.88 203 ALA A CA 1
ATOM 1562 C C . ALA A 1 203 ? -6.953 -25.406 1.878 1 98.88 203 ALA A C 1
ATOM 1564 O O . ALA A 1 203 ? -5.852 -25.938 2.023 1 98.88 203 ALA A O 1
ATOM 1565 N N . ILE A 1 204 ? -7.121 -24.109 1.979 1 98.94 204 ILE A N 1
ATOM 1566 C CA . ILE A 1 204 ? -6.027 -23.203 2.33 1 98.94 204 ILE A CA 1
ATOM 1567 C C . ILE A 1 204 ? -5.559 -23.5 3.754 1 98.94 204 ILE A C 1
ATOM 1569 O O . ILE A 1 204 ? -4.355 -23.625 4 1 98.94 204 ILE A O 1
ATOM 1573 N N . VAL A 1 205 ? -6.523 -23.625 4.672 1 98.94 205 VAL A N 1
ATOM 1574 C CA . VAL A 1 205 ? -6.203 -23.938 6.066 1 98.94 205 VAL A CA 1
ATOM 1575 C C . VAL A 1 205 ? -5.41 -25.234 6.141 1 98.94 205 VAL A C 1
ATOM 1577 O O . VAL A 1 205 ? -4.387 -25.312 6.824 1 98.94 205 VAL A O 1
ATOM 1580 N N . ASP A 1 206 ? -5.879 -26.219 5.469 1 98.88 206 ASP A N 1
ATOM 1581 C CA . ASP A 1 206 ? -5.254 -27.531 5.504 1 98.88 206 ASP A CA 1
ATOM 1582 C C . ASP A 1 206 ? -3.811 -27.469 5.008 1 98.88 206 ASP A C 1
ATOM 1584 O O . ASP A 1 206 ? -2.914 -28.062 5.609 1 98.88 206 ASP A O 1
ATOM 1588 N N . ALA A 1 207 ? -3.648 -26.781 3.887 1 98.94 207 ALA A N 1
ATOM 1589 C CA . ALA A 1 207 ? -2.307 -26.656 3.322 1 98.94 207 ALA A CA 1
ATOM 1590 C C . ALA A 1 207 ? -1.373 -25.938 4.293 1 98.94 207 ALA A C 1
ATOM 1592 O O . ALA A 1 207 ? -0.225 -26.344 4.48 1 98.94 207 ALA A O 1
ATOM 1593 N N . ILE A 1 208 ? -1.85 -24.844 4.965 1 98.94 208 ILE A N 1
ATOM 1594 C CA . ILE A 1 208 ? -1.059 -24.094 5.93 1 98.94 208 ILE A CA 1
ATOM 1595 C C . ILE A 1 208 ? -0.777 -24.969 7.156 1 98.94 208 ILE A C 1
ATOM 1597 O O . ILE A 1 208 ? 0.342 -24.969 7.672 1 98.94 208 ILE A O 1
ATOM 1601 N N . ALA A 1 209 ? -1.741 -25.703 7.586 1 98.88 209 ALA A N 1
ATOM 1602 C CA . ALA A 1 209 ? -1.6 -26.578 8.742 1 98.88 209 ALA A CA 1
ATOM 1603 C C . ALA A 1 209 ? -0.539 -27.656 8.5 1 98.88 209 ALA A C 1
ATOM 1605 O O . ALA A 1 209 ? 0.239 -27.984 9.398 1 98.88 209 ALA A O 1
ATOM 1606 N N . ARG A 1 210 ? -0.477 -28.141 7.285 1 98.69 210 ARG A N 1
ATOM 1607 C CA . ARG A 1 210 ? 0.464 -29.203 6.918 1 98.69 210 ARG A CA 1
ATOM 1608 C C . ARG A 1 210 ? 1.826 -28.609 6.559 1 98.69 210 ARG A C 1
ATOM 1610 O O . ARG A 1 210 ? 2.736 -29.344 6.164 1 98.69 210 ARG A O 1
ATOM 1617 N N . GLN A 1 211 ? 1.905 -27.328 6.551 1 98.75 211 GLN A N 1
ATOM 1618 C CA . GLN A 1 211 ? 3.123 -26.609 6.203 1 98.75 211 GLN A CA 1
ATOM 1619 C C . GLN A 1 211 ? 3.572 -26.938 4.781 1 98.75 211 GLN A C 1
ATOM 1621 O O . GLN A 1 211 ? 4.762 -27.125 4.531 1 98.75 211 GLN A O 1
ATOM 1626 N N . ASP A 1 212 ? 2.584 -27.141 3.965 1 98.88 212 ASP A N 1
ATOM 1627 C CA . ASP A 1 212 ? 2.807 -27.344 2.537 1 98.88 212 ASP A CA 1
ATOM 1628 C C . ASP A 1 212 ? 2.648 -26.031 1.769 1 98.88 212 ASP A C 1
ATOM 1630 O O . ASP A 1 212 ? 1.558 -25.703 1.289 1 98.88 212 ASP A O 1
ATOM 1634 N N . ALA A 1 213 ? 3.738 -25.344 1.572 1 98.88 213 ALA A N 1
ATOM 1635 C CA . ALA A 1 213 ? 3.744 -24 1.009 1 98.88 213 ALA A CA 1
ATOM 1636 C C . ALA A 1 213 ? 3.217 -24 -0.424 1 98.88 213 ALA A C 1
ATOM 1638 O O . ALA A 1 213 ? 2.443 -23.125 -0.809 1 98.88 213 ALA A O 1
ATOM 1639 N N . ALA A 1 214 ? 3.641 -24.953 -1.192 1 98.81 214 ALA A N 1
ATOM 1640 C CA . ALA A 1 214 ? 3.203 -25.016 -2.584 1 98.81 214 ALA A CA 1
ATOM 1641 C C . ALA A 1 214 ? 1.695 -25.234 -2.676 1 98.81 214 ALA A C 1
ATOM 1643 O O . ALA A 1 214 ? 1.015 -24.562 -3.457 1 98.81 214 ALA A O 1
ATOM 1644 N N . ALA A 1 215 ? 1.192 -26.094 -1.876 1 98.94 215 ALA A N 1
ATOM 1645 C CA . ALA A 1 215 ? -0.244 -26.359 -1.87 1 98.94 215 ALA A CA 1
ATOM 1646 C C . ALA A 1 215 ? -1.027 -25.141 -1.394 1 98.94 215 ALA A C 1
ATOM 1648 O O . ALA A 1 215 ? -2.139 -24.891 -1.864 1 98.94 215 ALA A O 1
ATOM 1649 N N . ALA A 1 216 ? -0.484 -24.422 -0.411 1 98.94 216 ALA A N 1
ATOM 1650 C CA . ALA A 1 216 ? -1.147 -23.219 0.093 1 98.94 216 ALA A CA 1
ATOM 1651 C C . ALA A 1 216 ? -1.294 -22.172 -1.006 1 98.94 216 ALA A C 1
ATOM 1653 O O . ALA A 1 216 ? -2.354 -21.547 -1.146 1 98.94 216 ALA A O 1
ATOM 1654 N N . GLU A 1 217 ? -0.269 -22.016 -1.79 1 98.88 217 GLU A N 1
ATOM 1655 C CA . GLU A 1 217 ? -0.312 -21.062 -2.904 1 98.88 217 GLU A CA 1
ATOM 1656 C C . GLU A 1 217 ? -1.371 -21.469 -3.928 1 98.88 217 GLU A C 1
ATOM 1658 O O . GLU A 1 217 ? -2.154 -20.641 -4.379 1 98.88 217 GLU A O 1
ATOM 1663 N N . VAL A 1 218 ? -1.36 -22.75 -4.254 1 98.88 218 VAL A N 1
ATOM 1664 C CA . VAL A 1 218 ? -2.293 -23.266 -5.254 1 98.88 218 VAL A CA 1
ATOM 1665 C C . VAL A 1 218 ? -3.727 -23.094 -4.758 1 98.88 218 VAL A C 1
ATOM 1667 O O . VAL A 1 218 ? -4.602 -22.656 -5.516 1 98.88 218 VAL A O 1
ATOM 1670 N N . ALA A 1 219 ? -3.938 -23.375 -3.5 1 98.94 219 ALA A N 1
ATOM 1671 C CA . ALA A 1 219 ? -5.277 -23.266 -2.924 1 98.94 219 ALA A CA 1
ATOM 1672 C C . ALA A 1 219 ? -5.746 -21.812 -2.912 1 98.94 219 ALA A C 1
ATOM 1674 O O . ALA A 1 219 ? -6.895 -21.516 -3.258 1 98.94 219 ALA A O 1
ATOM 1675 N N . MET A 1 220 ? -4.922 -20.891 -2.555 1 98.94 220 MET A N 1
ATOM 1676 C CA . MET A 1 220 ? -5.289 -19.484 -2.525 1 98.94 220 MET A CA 1
ATOM 1677 C C . MET A 1 220 ? -5.543 -18.953 -3.934 1 98.94 220 MET A C 1
ATOM 1679 O O . MET A 1 220 ? -6.48 -18.188 -4.156 1 98.94 220 MET A O 1
ATOM 1683 N N . ALA A 1 221 ? -4.695 -19.391 -4.84 1 98.75 221 ALA A N 1
ATOM 1684 C CA . ALA A 1 221 ? -4.895 -18.984 -6.227 1 98.75 221 ALA A CA 1
ATOM 1685 C C . ALA A 1 221 ? -6.25 -19.453 -6.746 1 98.75 221 ALA A C 1
ATOM 1687 O O . ALA A 1 221 ? -6.965 -18.703 -7.418 1 98.75 221 ALA A O 1
ATOM 1688 N N . ALA A 1 222 ? -6.617 -20.672 -6.43 1 98.69 222 ALA A N 1
ATOM 1689 C CA . ALA A 1 222 ? -7.906 -21.219 -6.848 1 98.69 222 ALA A CA 1
ATOM 1690 C C . ALA A 1 222 ? -9.062 -20.438 -6.227 1 98.69 222 ALA A C 1
ATOM 1692 O O . ALA A 1 222 ? -10.078 -20.203 -6.883 1 98.69 222 ALA A O 1
ATOM 1693 N N . HIS A 1 223 ? -8.914 -20.078 -4.988 1 98.38 223 HIS A N 1
ATOM 1694 C CA . HIS A 1 223 ? -9.906 -19.25 -4.297 1 98.38 223 HIS A CA 1
ATOM 1695 C C . HIS A 1 223 ? -10.133 -17.938 -5.023 1 98.38 223 HIS A C 1
ATOM 1697 O O . HIS A 1 223 ? -11.281 -17.516 -5.223 1 98.38 223 HIS A O 1
ATOM 1703 N N . PHE A 1 224 ? -9.062 -17.281 -5.457 1 98 224 PHE A N 1
ATOM 1704 C CA . PHE A 1 224 ? -9.18 -16 -6.137 1 98 224 PHE A CA 1
ATOM 1705 C C . PHE A 1 224 ? -9.758 -16.188 -7.539 1 98 224 PHE A C 1
ATOM 1707 O O . PHE A 1 224 ? -10.484 -15.32 -8.031 1 98 224 PHE A O 1
ATOM 1714 N N . ASP A 1 225 ? -9.398 -17.328 -8.234 1 97.56 225 ASP A N 1
ATOM 1715 C CA . ASP A 1 225 ? -10.008 -17.594 -9.531 1 97.56 225 ASP A CA 1
ATOM 1716 C C . ASP A 1 225 ? -11.523 -17.688 -9.422 1 97.56 225 ASP A C 1
ATOM 1718 O O . ASP A 1 225 ? -12.242 -17.141 -10.266 1 97.56 225 ASP A O 1
ATOM 1722 N N . ASN A 1 226 ? -11.945 -18.359 -8.43 1 96.94 226 ASN A N 1
ATOM 1723 C CA . ASN A 1 226 ? -13.375 -18.484 -8.18 1 96.94 226 ASN A CA 1
ATOM 1724 C C . ASN A 1 226 ? -14.023 -17.141 -7.902 1 96.94 226 ASN A C 1
ATOM 1726 O O . ASN A 1 226 ? -15.117 -16.859 -8.398 1 96.94 226 ASN A O 1
ATOM 1730 N N . SER A 1 227 ? -13.391 -16.312 -7.094 1 95.56 227 SER A N 1
ATOM 1731 C CA . SER A 1 227 ? -13.906 -14.992 -6.746 1 95.56 227 SER A CA 1
ATOM 1732 C C . SER A 1 227 ? -14.008 -14.094 -7.973 1 95.56 227 SER A C 1
ATOM 1734 O O . SER A 1 227 ? -14.992 -13.383 -8.148 1 95.56 227 SER A O 1
ATOM 1736 N N . VAL A 1 228 ? -13.008 -14.109 -8.789 1 94.94 228 VAL A N 1
ATOM 1737 C CA . VAL A 1 228 ? -12.992 -13.312 -10.016 1 94.94 228 VAL A CA 1
ATOM 1738 C C . VAL A 1 228 ? -14.141 -13.734 -10.922 1 94.94 228 VAL A C 1
ATOM 1740 O O . VAL A 1 228 ? -14.875 -12.891 -11.445 1 94.94 228 VAL A O 1
ATOM 1743 N N . GLN A 1 229 ? -14.32 -15 -11.07 1 95.31 229 GLN A N 1
ATOM 1744 C CA . GLN A 1 229 ? -15.383 -15.516 -11.938 1 95.31 229 GLN A CA 1
ATOM 1745 C C . GLN A 1 229 ? -16.766 -15.086 -11.422 1 95.31 229 GLN A C 1
ATOM 1747 O O . GLN A 1 229 ? -17.641 -14.75 -12.219 1 95.31 229 GLN A O 1
ATOM 1752 N N . ALA A 1 230 ? -16.953 -15.133 -10.148 1 95.81 230 ALA A N 1
ATOM 1753 C CA . ALA A 1 230 ? -18.234 -14.727 -9.555 1 95.81 230 ALA A CA 1
ATOM 1754 C C . ALA A 1 230 ? -18.531 -13.258 -9.836 1 95.81 230 ALA A C 1
ATOM 1756 O O . ALA A 1 230 ? -19.656 -12.898 -10.188 1 95.81 230 ALA A O 1
ATOM 1757 N N . LEU A 1 231 ? -17.578 -12.43 -9.711 1 95.12 231 LEU A N 1
ATOM 1758 C CA . LEU A 1 231 ? -17.781 -11 -9.922 1 95.12 231 LEU A CA 1
ATOM 1759 C C . LEU A 1 231 ? -18.031 -10.703 -11.398 1 95.12 231 LEU A C 1
ATOM 1761 O O . LEU A 1 231 ? -18.859 -9.852 -11.727 1 95.12 231 LEU A O 1
ATOM 1765 N N . ILE A 1 232 ? -17.344 -11.438 -12.266 1 93.62 232 ILE A N 1
ATOM 1766 C CA . ILE A 1 232 ? -17.594 -11.305 -13.695 1 93.62 232 ILE A CA 1
ATOM 1767 C C . ILE A 1 232 ? -19.047 -11.688 -14.008 1 93.62 232 ILE A C 1
ATOM 1769 O O . ILE A 1 232 ? -19.734 -10.977 -14.742 1 93.62 232 ILE A O 1
ATOM 1773 N N . SER A 1 233 ? -19.453 -12.742 -13.398 1 94.81 233 SER A N 1
ATOM 1774 C CA . SER A 1 233 ? -20.812 -13.211 -13.609 1 94.81 233 SER A CA 1
ATOM 1775 C C . SER A 1 233 ? -21.828 -12.188 -13.117 1 94.81 233 SER A C 1
ATOM 1777 O O . SER A 1 233 ? -22.953 -12.125 -13.625 1 94.81 233 SER A O 1
ATOM 1779 N N . ALA A 1 234 ? -21.438 -11.477 -12.125 1 95.31 234 ALA A N 1
ATOM 1780 C CA . ALA A 1 234 ? -22.312 -10.461 -11.562 1 95.31 234 ALA A CA 1
ATOM 1781 C C . ALA A 1 234 ? -22.25 -9.172 -12.375 1 95.31 234 ALA A C 1
ATOM 1783 O O . ALA A 1 234 ? -22.953 -8.203 -12.078 1 95.31 234 ALA A O 1
ATOM 1784 N N . GLY A 1 235 ? -21.375 -9.086 -13.383 1 93.69 235 GLY A N 1
ATOM 1785 C CA . GLY A 1 235 ? -21.266 -7.918 -14.242 1 93.69 235 GLY A CA 1
ATOM 1786 C C . GLY A 1 235 ? -20.266 -6.895 -13.727 1 93.69 235 GLY A C 1
ATOM 1787 O O . GLY A 1 235 ? -20.234 -5.758 -14.195 1 93.69 235 GLY A O 1
ATOM 1788 N N . VAL A 1 236 ? -19.562 -7.309 -12.711 1 87.81 236 VAL A N 1
ATOM 1789 C CA . VAL A 1 236 ? -18.547 -6.406 -12.172 1 87.81 236 VAL A CA 1
ATOM 1790 C C . VAL A 1 236 ? -17.234 -6.598 -12.93 1 87.81 236 VAL A C 1
ATOM 1792 O O . VAL A 1 236 ? -16.688 -7.703 -12.961 1 87.81 236 VAL A O 1
ATOM 1795 N N . THR A 1 237 ? -16.891 -5.602 -13.773 1 74.5 237 THR A N 1
ATOM 1796 C CA . THR A 1 237 ? -15.656 -5.684 -14.562 1 74.5 237 THR A CA 1
ATOM 1797 C C . THR A 1 237 ? -14.633 -4.664 -14.062 1 74.5 237 THR A C 1
ATOM 1799 O O . THR A 1 237 ? -15 -3.619 -13.531 1 74.5 237 THR A O 1
ATOM 1802 N N . MET B 1 1 ? -20.172 -10.641 28.406 1 24.05 1 MET B N 1
ATOM 1803 C CA . MET B 1 1 ? -19.922 -9.234 28.094 1 24.05 1 MET B CA 1
ATOM 1804 C C . MET B 1 1 ? -19.109 -9.102 26.812 1 24.05 1 MET B C 1
ATOM 1806 O O . MET B 1 1 ? -17.922 -9.469 26.781 1 24.05 1 MET B O 1
ATOM 1810 N N . ASP B 1 2 ? -19.641 -9.281 25.609 1 21.7 2 ASP B N 1
ATOM 1811 C CA . ASP B 1 2 ? -19.25 -9.438 24.203 1 21.7 2 ASP B CA 1
ATOM 1812 C C . ASP B 1 2 ? -18.516 -8.195 23.703 1 21.7 2 ASP B C 1
ATOM 1814 O O . ASP B 1 2 ? -19.062 -7.094 23.703 1 21.7 2 ASP B O 1
ATOM 1818 N N . ALA B 1 3 ? -17.234 -8.055 24.109 1 27.03 3 ALA B N 1
ATOM 1819 C CA . ALA B 1 3 ? -16.422 -6.84 23.984 1 27.03 3 ALA B CA 1
ATOM 1820 C C . ALA B 1 3 ? -16.5 -6.273 22.562 1 27.03 3 ALA B C 1
ATOM 1822 O O . ALA B 1 3 ? -16.078 -6.926 21.609 1 27.03 3 ALA B O 1
ATOM 1823 N N . ASP B 1 4 ? -17.578 -5.578 22.219 1 26.31 4 ASP B N 1
ATOM 1824 C CA . ASP B 1 4 ? -17.938 -4.727 21.094 1 26.31 4 ASP B CA 1
ATOM 1825 C C . ASP B 1 4 ? -16.781 -3.797 20.719 1 26.31 4 ASP B C 1
ATOM 1827 O O . ASP B 1 4 ? -16.469 -2.865 21.453 1 26.31 4 ASP B O 1
ATOM 1831 N N . PHE B 1 5 ? -15.648 -4.266 20.391 1 27.61 5 PHE B N 1
ATOM 1832 C CA . PHE B 1 5 ? -14.438 -3.523 20.047 1 27.61 5 PHE B CA 1
ATOM 1833 C C . PHE B 1 5 ? -14.75 -2.441 19.016 1 27.61 5 PHE B C 1
ATOM 1835 O O . PHE B 1 5 ? -14.453 -2.596 17.828 1 27.61 5 PHE B O 1
ATOM 1842 N N . SER B 1 6 ? -16 -1.882 18.953 1 31.02 6 SER B N 1
ATOM 1843 C CA . SER B 1 6 ? -16.297 -0.581 18.344 1 31.02 6 SER B CA 1
ATOM 1844 C C . SER B 1 6 ? -15.266 0.461 18.781 1 31.02 6 SER B C 1
ATOM 1846 O O . SER B 1 6 ? -15.258 0.9 19.922 1 31.02 6 SER B O 1
ATOM 1848 N N . ASN B 1 7 ? -13.961 0.214 18.688 1 33.47 7 ASN B N 1
ATOM 1849 C CA . ASN B 1 7 ? -12.992 1.195 19.156 1 33.47 7 ASN B CA 1
ATOM 1850 C C . ASN B 1 7 ? -13.445 2.621 18.859 1 33.47 7 ASN B C 1
ATOM 1852 O O . ASN B 1 7 ? -13.547 3.021 17.703 1 33.47 7 ASN B O 1
ATOM 1856 N N . ASP B 1 8 ? -14.367 3.211 19.531 1 34.69 8 ASP B N 1
ATOM 1857 C CA . ASP B 1 8 ? -14.938 4.516 19.844 1 34.69 8 ASP B CA 1
ATOM 1858 C C . ASP B 1 8 ? -13.867 5.605 19.812 1 34.69 8 ASP B C 1
ATOM 1860 O O . ASP B 1 8 ? -13.281 5.93 20.859 1 34.69 8 ASP B O 1
ATOM 1864 N N . ILE B 1 9 ? -12.812 5.559 19.078 1 40.19 9 ILE B N 1
ATOM 1865 C CA . ILE B 1 9 ? -12.023 6.785 19.125 1 40.19 9 ILE B CA 1
ATOM 1866 C C . ILE B 1 9 ? -12.945 7.996 19.031 1 40.19 9 ILE B C 1
ATOM 1868 O O . ILE B 1 9 ? -13.789 8.07 18.125 1 40.19 9 ILE B O 1
ATOM 1872 N N . PRO B 1 10 ? -13.227 8.57 20.047 1 43.62 10 PRO B N 1
ATOM 1873 C CA . PRO B 1 10 ? -14.062 9.773 20.047 1 43.62 10 PRO B CA 1
ATOM 1874 C C . PRO B 1 10 ? -13.875 10.625 18.781 1 43.62 10 PRO B C 1
ATOM 1876 O O . PRO B 1 10 ? -12.742 10.898 18.391 1 43.62 10 PRO B O 1
ATOM 1879 N N . SER B 1 11 ? -14.859 10.453 17.891 1 57.56 11 SER B N 1
ATOM 1880 C CA . SER B 1 11 ? -14.945 11.273 16.688 1 57.56 11 SER B CA 1
ATOM 1881 C C . SER B 1 11 ? -14.734 12.75 17 1 57.56 11 SER B C 1
ATOM 1883 O O . SER B 1 11 ? -15.461 13.32 17.828 1 57.56 11 SER B O 1
ATOM 1885 N N . THR B 1 12 ? -13.453 13.125 17.031 1 70.38 12 THR B N 1
ATOM 1886 C CA . THR B 1 12 ? -13.234 14.562 17.125 1 70.38 12 THR B CA 1
ATOM 1887 C C . THR B 1 12 ? -14.055 15.297 16.062 1 70.38 12 THR B C 1
ATOM 1889 O O . THR B 1 12 ? -14.594 14.68 15.141 1 70.38 12 THR B O 1
ATOM 1892 N N . LEU B 1 13 ? -14.484 16.359 16.438 1 75.06 13 LEU B N 1
ATOM 1893 C CA . LEU B 1 13 ? -15.18 17.219 15.469 1 75.06 13 LEU B CA 1
ATOM 1894 C C . LEU B 1 13 ? -14.508 17.141 14.094 1 75.06 13 LEU B C 1
ATOM 1896 O O . LEU B 1 13 ? -15.188 17.094 13.07 1 75.06 13 LEU B O 1
ATOM 1900 N N . THR B 1 14 ? -13.25 16.938 14.078 1 81.25 14 THR B N 1
ATOM 1901 C CA . THR B 1 14 ? -12.5 16.828 12.836 1 81.25 14 THR B CA 1
ATOM 1902 C C . THR B 1 14 ? -12.805 15.508 12.133 1 81.25 14 THR B C 1
ATOM 1904 O O . THR B 1 14 ? -12.969 15.469 10.914 1 81.25 14 THR B O 1
ATOM 1907 N N . SER B 1 15 ? -12.969 14.5 12.938 1 85.38 15 SER B N 1
ATOM 1908 C CA . SER B 1 15 ? -13.281 13.195 12.359 1 85.38 15 SER B CA 1
ATOM 1909 C C . SER B 1 15 ? -14.664 13.195 11.727 1 85.38 15 SER B C 1
ATOM 1911 O O . SER B 1 15 ? -14.875 12.578 10.68 1 85.38 15 SER B O 1
ATOM 1913 N N . SER B 1 16 ? -15.562 13.93 12.297 1 89.94 16 SER B N 1
ATOM 1914 C CA . SER B 1 16 ? -16.906 14.016 11.742 1 89.94 16 SER B CA 1
ATOM 1915 C C . SER B 1 16 ? -16.906 14.703 10.383 1 89.94 16 SER B C 1
ATOM 1917 O O . SER B 1 16 ? -17.609 14.289 9.469 1 89.94 16 SER B O 1
ATOM 1919 N N . VAL B 1 17 ? -16.141 15.727 10.273 1 93.19 17 VAL B N 1
ATOM 1920 C CA . VAL B 1 17 ? -16.047 16.438 9.008 1 93.19 17 VAL B CA 1
ATOM 1921 C C . VAL B 1 17 ? -15.391 15.539 7.953 1 93.19 17 VAL B C 1
ATOM 1923 O O . VAL B 1 17 ? -15.867 15.461 6.816 1 93.19 17 VAL B O 1
ATOM 1926 N N . THR B 1 18 ? -14.375 14.859 8.305 1 93.19 18 THR B N 1
ATOM 1927 C CA . THR B 1 18 ? -13.711 13.945 7.387 1 93.19 18 THR B CA 1
ATOM 1928 C C . THR B 1 18 ? -14.68 12.883 6.875 1 93.19 18 THR B C 1
ATOM 1930 O O . THR B 1 18 ? -14.742 12.625 5.672 1 93.19 18 THR B O 1
ATOM 1933 N N . ASP B 1 19 ? -15.43 12.375 7.785 1 93.62 19 ASP B N 1
ATOM 1934 C CA . ASP B 1 19 ? -16.406 11.367 7.406 1 93.62 19 ASP B CA 1
ATOM 1935 C C . ASP B 1 19 ? -17.453 11.945 6.449 1 93.62 19 ASP B C 1
ATOM 1937 O O . ASP B 1 19 ? -17.844 11.289 5.484 1 93.62 19 ASP B O 1
ATOM 1941 N N . ALA B 1 20 ? -17.891 13.102 6.711 1 94.88 20 ALA B N 1
ATOM 1942 C CA . ALA B 1 20 ? -18.891 13.758 5.871 1 94.88 20 ALA B CA 1
ATOM 1943 C C . ALA B 1 20 ? -18.359 13.969 4.453 1 94.88 20 ALA B C 1
ATOM 1945 O O . ALA B 1 20 ? -19.078 13.781 3.477 1 94.88 20 ALA B O 1
ATOM 1946 N N . VAL B 1 21 ? -17.156 14.367 4.367 1 96.31 21 VAL B N 1
ATOM 1947 C CA . VAL B 1 21 ? -16.531 14.602 3.066 1 96.31 21 VAL B CA 1
ATOM 1948 C C . VAL B 1 21 ? -16.438 13.289 2.293 1 96.31 21 VAL B C 1
ATOM 1950 O O . VAL B 1 21 ? -16.828 13.219 1.123 1 96.31 21 VAL B O 1
ATOM 1953 N N . ILE B 1 22 ? -16 12.312 2.949 1 95.19 22 ILE B N 1
ATOM 1954 C CA . ILE B 1 22 ? -15.852 11 2.326 1 95.19 22 ILE B CA 1
ATOM 1955 C C . ILE B 1 22 ? -17.219 10.477 1.876 1 95.19 22 ILE B C 1
ATOM 1957 O O . ILE B 1 22 ? -17.359 9.977 0.757 1 95.19 22 ILE B O 1
ATOM 1961 N N . ASN B 1 23 ? -18.172 10.633 2.707 1 95.31 23 ASN B N 1
ATOM 1962 C CA . ASN B 1 23 ? -19.531 10.211 2.367 1 95.31 23 ASN B CA 1
ATOM 1963 C C . ASN B 1 23 ? -20.062 10.969 1.158 1 95.31 23 ASN B C 1
ATOM 1965 O O . ASN B 1 23 ? -20.75 10.391 0.311 1 95.31 23 ASN B O 1
ATOM 1969 N N . LEU B 1 24 ? -19.797 12.211 1.167 1 96.31 24 LEU B N 1
ATOM 1970 C CA . LEU B 1 24 ? -20.234 13.016 0.032 1 96.31 24 LEU B CA 1
ATOM 1971 C C . LEU B 1 24 ? -19.609 12.508 -1.266 1 96.31 24 LEU B C 1
ATOM 1973 O O . LEU B 1 24 ? -20.312 12.367 -2.277 1 96.31 24 LEU B O 1
ATOM 1977 N N . ILE B 1 25 ? -18.328 12.211 -1.241 1 96.5 25 ILE B N 1
ATOM 1978 C CA . ILE B 1 25 ? -17.625 11.703 -2.416 1 96.5 25 ILE B CA 1
ATOM 1979 C C . ILE B 1 25 ? -18.25 10.391 -2.865 1 96.5 25 ILE B C 1
ATOM 1981 O O . ILE B 1 25 ? -18.484 10.18 -4.059 1 96.5 25 ILE B O 1
ATOM 1985 N N . HIS B 1 26 ? -18.609 9.602 -1.934 1 93.81 26 HIS B N 1
ATOM 1986 C CA . HIS B 1 26 ? -19.203 8.305 -2.197 1 93.81 26 HIS B CA 1
ATOM 1987 C C . HIS B 1 26 ? -20.594 8.453 -2.805 1 93.81 26 HIS B C 1
ATOM 1989 O O . HIS B 1 26 ? -20.875 7.883 -3.861 1 93.81 26 HIS B O 1
ATOM 1995 N N . GLU B 1 27 ? -21.391 9.219 -2.174 1 95.69 27 GLU B N 1
ATOM 1996 C CA . GLU B 1 27 ? -22.812 9.297 -2.504 1 95.69 27 GLU B CA 1
ATOM 1997 C C . GLU B 1 27 ? -23.031 10.023 -3.83 1 95.69 27 GLU B C 1
ATOM 1999 O O . GLU B 1 27 ? -23.969 9.711 -4.566 1 95.69 27 GLU B O 1
ATOM 2004 N N . THR B 1 28 ? -22.141 10.969 -4.105 1 96.5 28 THR B N 1
ATOM 2005 C CA . THR B 1 28 ? -22.344 11.758 -5.316 1 96.5 28 THR B CA 1
ATOM 2006 C C . THR B 1 28 ? -21.422 11.281 -6.434 1 96.5 28 THR B C 1
ATOM 2008 O O . THR B 1 28 ? -21.391 11.875 -7.512 1 96.5 28 THR B O 1
ATOM 2011 N N . ARG B 1 29 ? -20.672 10.25 -6.195 1 95 29 ARG B N 1
ATOM 2012 C CA . ARG B 1 29 ? -19.844 9.57 -7.18 1 95 29 ARG B CA 1
ATOM 2013 C C . ARG B 1 29 ? -18.859 10.555 -7.832 1 95 29 ARG B C 1
ATOM 2015 O O . ARG B 1 29 ? -18.797 10.633 -9.062 1 95 29 ARG B O 1
ATOM 2022 N N . LEU B 1 30 ? -18.281 11.328 -6.965 1 97.62 30 LEU B N 1
ATOM 2023 C CA . LEU B 1 30 ? -17.297 12.281 -7.473 1 97.62 30 LEU B CA 1
ATOM 2024 C C . LEU B 1 30 ? -16.016 11.57 -7.902 1 97.62 30 LEU B C 1
ATOM 2026 O O . LEU B 1 30 ? -15.656 10.539 -7.328 1 97.62 30 LEU B O 1
ATOM 2030 N N . VAL B 1 31 ? -15.383 12.117 -8.922 1 97.81 31 VAL B N 1
ATOM 2031 C CA . VAL B 1 31 ? -14.117 11.586 -9.43 1 97.81 31 VAL B CA 1
ATOM 2032 C C . VAL B 1 31 ? -13.031 12.648 -9.328 1 97.81 31 VAL B C 1
ATOM 2034 O O . VAL B 1 31 ? -13.32 13.812 -9.031 1 97.81 31 VAL B O 1
ATOM 2037 N N . PRO B 1 32 ? -11.805 12.281 -9.516 1 97.75 32 PRO B N 1
ATOM 2038 C CA . PRO B 1 32 ? -10.727 13.258 -9.359 1 97.75 32 PRO B CA 1
ATOM 2039 C C . PRO B 1 32 ? -10.961 14.531 -10.172 1 97.75 32 PRO B C 1
ATOM 2041 O O . PRO B 1 32 ? -11.414 14.453 -11.32 1 97.75 32 PRO B O 1
ATOM 2044 N N . ASN B 1 33 ? -10.688 15.602 -9.492 1 97.56 33 ASN B N 1
ATOM 2045 C CA . ASN B 1 33 ? -10.781 16.938 -10.062 1 97.56 33 ASN B CA 1
ATOM 2046 C C . ASN B 1 33 ? -12.18 17.531 -9.898 1 97.56 33 ASN B C 1
ATOM 2048 O O . ASN B 1 33 ? -12.383 18.719 -10.086 1 97.56 33 ASN B O 1
ATOM 2052 N N . ASP B 1 34 ? -13.141 16.703 -9.562 1 97.94 34 ASP B N 1
ATOM 2053 C CA . ASP B 1 34 ? -14.445 17.266 -9.219 1 97.94 34 ASP B CA 1
ATOM 2054 C C . ASP B 1 34 ? -14.352 18.172 -8 1 97.94 34 ASP B C 1
ATOM 2056 O O . ASP B 1 34 ? -13.609 17.891 -7.059 1 97.94 34 ASP B O 1
ATOM 2060 N N . SER B 1 35 ? -15.148 19.188 -7.965 1 97.44 35 SER B N 1
ATOM 2061 C CA . SER B 1 35 ? -15.117 20.172 -6.887 1 97.44 35 SER B CA 1
ATOM 2062 C C . SER B 1 35 ? -16.031 19.766 -5.738 1 97.44 35 SER B C 1
ATOM 2064 O O . SER B 1 35 ? -17.047 19.094 -5.953 1 97.44 35 SER B O 1
ATOM 2066 N N . LEU B 1 36 ? -15.695 20.203 -4.613 1 97.62 36 LEU B N 1
ATOM 2067 C CA . LEU B 1 36 ? -16.5 20.016 -3.406 1 97.62 36 LEU B CA 1
ATOM 2068 C C . LEU B 1 36 ? -17.062 21.344 -2.922 1 97.62 36 LEU B C 1
ATOM 2070 O O . LEU B 1 36 ? -16.578 22.406 -3.32 1 97.62 36 LEU B O 1
ATOM 2074 N N . PRO B 1 37 ? -18.094 21.266 -2.066 1 95.62 37 PRO B N 1
ATOM 2075 C CA . PRO B 1 37 ? -18.547 22.484 -1.396 1 95.62 37 PRO B CA 1
ATOM 2076 C C . PRO B 1 37 ? -17.438 23.188 -0.622 1 95.62 37 PRO B C 1
ATOM 2078 O O . PRO B 1 37 ? -16.453 22.547 -0.245 1 95.62 37 PRO B O 1
ATOM 2081 N N . SER B 1 38 ? -17.609 24.422 -0.378 1 95.5 38 SER B N 1
ATOM 2082 C CA . SER B 1 38 ? -16.594 25.219 0.314 1 95.5 38 SER B CA 1
ATOM 2083 C C . SER B 1 38 ? -16.516 24.828 1.789 1 95.5 38 SER B C 1
ATOM 2085 O O . SER B 1 38 ? -17.406 24.188 2.32 1 95.5 38 SER B O 1
ATOM 2087 N N . GLU B 1 39 ? -15.398 25.281 2.385 1 94 39 GLU B N 1
ATOM 2088 C CA . GLU B 1 39 ? -15.242 25.094 3.826 1 94 39 GLU B CA 1
ATOM 2089 C C . GLU B 1 39 ? -16.422 25.703 4.586 1 94 39 GLU B C 1
ATOM 2091 O O . GLU B 1 39 ? -16.906 25.109 5.551 1 94 39 GLU B O 1
ATOM 2096 N N . GLY B 1 40 ? -16.797 26.906 4.152 1 94.56 40 GLY B N 1
ATOM 2097 C CA . GLY B 1 40 ? -17.922 27.562 4.781 1 94.56 40 GLY B CA 1
ATOM 2098 C C . GLY B 1 40 ? -19.203 26.781 4.68 1 94.56 40 GLY B C 1
ATOM 2099 O O . GLY B 1 40 ? -19.969 26.703 5.648 1 94.56 40 GLY B O 1
ATOM 2100 N N . GLU B 1 41 ? -19.5 26.188 3.535 1 95.94 41 GLU B N 1
ATOM 2101 C CA . GLU B 1 41 ? -20.703 25.391 3.32 1 95.94 41 GLU B CA 1
ATOM 2102 C C . GLU B 1 41 ? -20.703 24.141 4.199 1 95.94 41 GLU B C 1
ATOM 2104 O O . GLU B 1 41 ? -21.734 23.781 4.777 1 95.94 41 GLU B O 1
ATOM 2109 N N . PHE B 1 42 ? -19.594 23.438 4.293 1 95.12 42 PHE B N 1
ATOM 2110 C CA . PHE B 1 42 ? -19.484 22.297 5.184 1 95.12 42 PHE B CA 1
ATOM 2111 C C . PHE B 1 42 ? -19.703 22.719 6.633 1 95.12 42 PHE B C 1
ATOM 2113 O O . PHE B 1 42 ? -20.391 22.016 7.387 1 95.12 42 PHE B O 1
ATOM 2120 N N . ALA B 1 43 ? -19.078 23.828 7.004 1 95.56 43 ALA B N 1
ATOM 2121 C CA . ALA B 1 43 ? -19.219 24.328 8.367 1 95.56 43 ALA B CA 1
ATOM 2122 C C . ALA B 1 43 ? -20.672 24.562 8.727 1 95.56 43 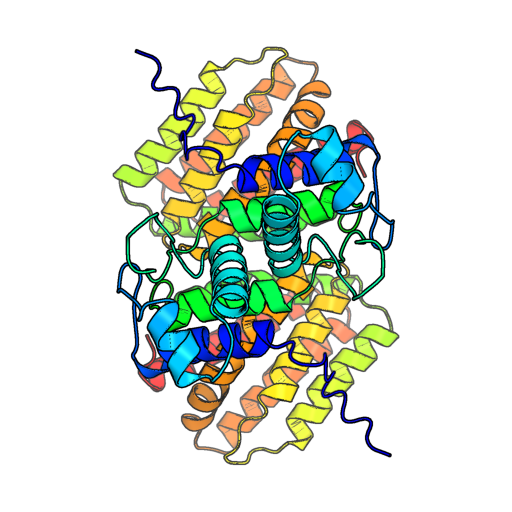ALA B C 1
ATOM 2124 O O . ALA B 1 43 ? -21.141 24.156 9.797 1 95.56 43 ALA B O 1
ATOM 2125 N N . GLN B 1 44 ? -21.344 25.219 7.875 1 96.44 44 GLN B N 1
ATOM 2126 C CA . GLN B 1 44 ? -22.766 25.5 8.078 1 96.44 44 GLN B CA 1
ATOM 2127 C C . GLN B 1 44 ? -23.578 24.219 8.148 1 96.44 44 GLN B C 1
ATOM 2129 O O . GLN B 1 44 ? -24.391 24.047 9.062 1 96.44 44 GLN B O 1
ATOM 2134 N N . LYS B 1 45 ? -23.344 23.344 7.297 1 94.81 45 LYS B N 1
ATOM 2135 C CA . LYS B 1 45 ? -24.109 22.094 7.195 1 94.81 45 LYS B CA 1
ATOM 2136 C C . LYS B 1 45 ? -23.906 21.219 8.43 1 94.81 45 LYS B C 1
ATOM 2138 O O . LYS B 1 45 ? -24.844 20.562 8.891 1 94.81 45 LYS B O 1
ATOM 2143 N N . LEU B 1 46 ? -22.703 21.219 8.93 1 95.19 46 LEU B N 1
ATOM 2144 C CA . LEU B 1 46 ? -22.375 20.297 10 1 95.19 46 LEU B CA 1
ATOM 2145 C C . LEU B 1 46 ? -22.438 20.984 11.359 1 95.19 46 LEU B C 1
ATOM 2147 O O . LEU B 1 46 ? -22.297 20.328 12.398 1 95.19 46 LEU B O 1
ATOM 2151 N N . GLY B 1 47 ? -22.578 22.234 11.375 1 95.62 47 GLY B N 1
ATOM 2152 C CA . GLY B 1 47 ? -22.672 22.984 12.617 1 95.62 47 GLY B CA 1
ATOM 2153 C C . GLY B 1 47 ? -21.359 23.047 13.367 1 95.62 47 GLY B C 1
ATOM 2154 O O . GLY B 1 47 ? -21.328 22.891 14.594 1 95.62 47 GLY B O 1
ATOM 2155 N N . VAL B 1 48 ? -20.297 23.156 12.68 1 94.56 48 VAL B N 1
ATOM 2156 C CA . VAL B 1 48 ? -18.969 23.25 13.289 1 94.56 48 VAL B CA 1
ATOM 2157 C C . VAL B 1 48 ? -18.281 24.516 12.797 1 94.56 48 VAL B C 1
ATOM 2159 O O . VAL B 1 48 ? -18.766 25.188 11.883 1 94.56 48 VAL B O 1
ATOM 2162 N N . GLY B 1 49 ? -17.188 24.891 13.438 1 92.5 49 GLY B N 1
ATOM 2163 C CA . GLY B 1 49 ? -16.422 26.062 13.023 1 92.5 49 GLY B CA 1
ATOM 2164 C C . GLY B 1 49 ? -15.602 25.812 11.773 1 92.5 49 GLY B C 1
ATOM 2165 O O . GLY B 1 49 ? -15.25 24.672 11.469 1 92.5 49 GLY B O 1
ATOM 2166 N N . ARG B 1 50 ? -15.273 26.891 11.094 1 90.69 50 ARG B N 1
ATOM 2167 C CA . ARG B 1 50 ? -14.477 26.812 9.875 1 90.69 50 ARG B CA 1
ATOM 2168 C C . ARG B 1 50 ? -13.094 26.234 10.172 1 90.69 50 ARG B C 1
ATOM 2170 O O . ARG B 1 50 ? -12.508 25.547 9.328 1 90.69 50 ARG B O 1
ATOM 2177 N N . GLY B 1 51 ? -12.578 26.516 11.289 1 87.25 51 GLY B N 1
ATOM 2178 C CA . GLY B 1 51 ? -11.289 25.969 11.688 1 87.25 51 GLY B CA 1
ATOM 2179 C C . GLY B 1 51 ? -11.281 24.453 11.734 1 87.25 51 GLY B C 1
ATOM 2180 O O . GLY B 1 51 ? -10.297 23.812 11.336 1 87.25 51 GLY B O 1
ATOM 2181 N N . VAL B 1 52 ? -12.344 23.891 12.234 1 88.94 52 VAL B N 1
ATOM 2182 C CA . VAL B 1 52 ? -12.492 22.438 12.305 1 88.94 52 VAL B CA 1
ATOM 2183 C C . VAL B 1 52 ? -12.523 21.844 10.898 1 88.94 52 VAL B C 1
ATOM 2185 O O . VAL B 1 52 ? -11.875 20.828 10.633 1 88.94 52 VAL B O 1
ATOM 2188 N N . VAL B 1 53 ? -13.25 22.5 9.992 1 92.5 53 VAL B N 1
ATOM 2189 C CA . VAL B 1 53 ? -13.344 22.031 8.617 1 92.5 53 VAL B CA 1
ATOM 2190 C C . VAL B 1 53 ? -11.977 22.125 7.941 1 92.5 53 VAL B C 1
ATOM 2192 O O . VAL B 1 53 ? -11.555 21.203 7.242 1 92.5 53 VAL B O 1
ATOM 2195 N N . ARG B 1 54 ? -11.312 23.203 8.18 1 87.62 54 ARG B N 1
ATOM 2196 C CA . ARG B 1 54 ? -9.984 23.391 7.605 1 87.62 54 ARG B CA 1
ATOM 2197 C C . ARG B 1 54 ? -9.031 22.297 8.055 1 87.62 54 ARG B C 1
ATOM 2199 O O . ARG B 1 54 ? -8.25 21.781 7.258 1 87.62 54 ARG B O 1
ATOM 2206 N N . GLU B 1 55 ? -9.086 21.953 9.281 1 87 55 GLU B N 1
ATOM 2207 C CA . GLU B 1 55 ? -8.258 20.859 9.805 1 87 55 GLU B CA 1
ATOM 2208 C C . GLU B 1 55 ? -8.57 19.547 9.109 1 87 55 GLU B C 1
ATOM 2210 O O . GLU B 1 55 ? -7.66 18.797 8.742 1 87 55 GLU B O 1
ATOM 2215 N N . ALA B 1 56 ? -9.805 19.297 8.922 1 91.94 56 ALA B N 1
ATOM 2216 C CA . ALA B 1 56 ? -10.234 18.078 8.25 1 91.94 56 ALA B CA 1
ATOM 2217 C C . ALA B 1 56 ? -9.781 18.062 6.797 1 91.94 56 ALA B C 1
ATOM 2219 O O . ALA B 1 56 ? -9.305 17.031 6.301 1 91.94 56 ALA B O 1
ATOM 2220 N N . PHE B 1 57 ? -9.93 19.203 6.18 1 92.56 57 PHE B N 1
ATOM 2221 C CA . PHE B 1 57 ? -9.508 19.328 4.789 1 92.56 57 PHE B CA 1
ATOM 2222 C C . PHE B 1 57 ? -8.008 19.094 4.66 1 92.56 57 PHE B C 1
ATOM 2224 O O . PHE B 1 57 ? -7.551 18.406 3.748 1 92.56 57 PHE B O 1
ATOM 2231 N N . LYS B 1 58 ? -7.277 19.609 5.543 1 89.69 58 LYS B N 1
ATOM 2232 C CA . LYS B 1 58 ? -5.828 19.438 5.512 1 89.69 58 LYS B CA 1
ATOM 2233 C C . LYS B 1 58 ? -5.441 17.984 5.738 1 89.69 58 LYS B C 1
ATOM 2235 O O . LYS B 1 58 ? -4.512 17.469 5.105 1 89.69 58 LYS B O 1
ATOM 2240 N N . ALA B 1 59 ? -6.141 17.359 6.641 1 90.75 59 ALA B N 1
ATOM 2241 C CA . ALA B 1 59 ? -5.902 15.938 6.879 1 90.75 59 ALA B CA 1
ATOM 2242 C C . ALA B 1 59 ? -6.16 15.125 5.613 1 90.75 59 ALA B C 1
ATOM 2244 O O . ALA B 1 59 ? -5.355 14.266 5.242 1 90.75 59 ALA B O 1
ATOM 2245 N N . LEU B 1 60 ? -7.23 15.438 4.926 1 94.62 60 LEU B N 1
ATOM 2246 C CA . LEU B 1 60 ? -7.598 14.719 3.715 1 94.62 60 LEU B CA 1
ATOM 2247 C C . LEU B 1 60 ? -6.652 15.062 2.568 1 94.62 60 LEU B C 1
ATOM 2249 O O . LEU B 1 60 ? -6.395 14.227 1.699 1 94.62 60 LEU B O 1
ATOM 2253 N N . GLU B 1 61 ? -6.148 16.266 2.607 1 94.12 61 GLU B N 1
ATOM 2254 C CA . GLU B 1 61 ? -5.137 16.641 1.629 1 94.12 61 GLU B CA 1
ATOM 2255 C C . GLU B 1 61 ? -3.85 15.852 1.831 1 94.12 61 GLU B C 1
ATOM 2257 O O . GLU B 1 61 ? -3.229 15.406 0.863 1 94.12 61 GLU B O 1
ATOM 2262 N N . ALA B 1 62 ? -3.461 15.695 3.035 1 91.44 62 ALA B N 1
ATOM 2263 C CA . ALA B 1 62 ? -2.262 14.93 3.355 1 91.44 62 ALA B CA 1
ATOM 2264 C C . ALA B 1 62 ? -2.367 13.5 2.826 1 91.44 62 ALA B C 1
ATOM 2266 O O . ALA B 1 62 ? -1.372 12.922 2.387 1 91.44 62 ALA B O 1
ATOM 2267 N N . LEU B 1 63 ? -3.588 12.984 2.801 1 93.44 63 LEU B N 1
ATOM 2268 C CA . LEU B 1 63 ? -3.842 11.633 2.326 1 93.44 63 LEU B CA 1
ATOM 2269 C C . LEU B 1 63 ? -3.994 11.609 0.809 1 93.44 63 LEU B C 1
ATOM 2271 O O . LEU B 1 63 ? -4.117 10.531 0.211 1 93.44 63 LEU B O 1
ATOM 2275 N N . GLY B 1 64 ? -4.023 12.773 0.219 1 94.56 64 GLY B N 1
ATOM 2276 C CA . GLY B 1 64 ? -4.219 12.859 -1.219 1 94.56 64 GLY B CA 1
ATOM 2277 C C . GLY B 1 64 ? -5.668 12.703 -1.635 1 94.56 64 GLY B C 1
ATOM 2278 O O . GLY B 1 64 ? -5.973 12.625 -2.826 1 94.56 64 GLY B O 1
ATOM 2279 N N . ILE B 1 65 ? -6.527 12.664 -0.682 1 96.44 65 ILE B N 1
ATOM 2280 C CA . ILE B 1 65 ? -7.945 12.484 -0.963 1 96.44 65 ILE B CA 1
ATOM 2281 C C . ILE B 1 65 ? -8.539 13.781 -1.492 1 96.44 65 ILE B C 1
ATOM 2283 O O . ILE B 1 65 ? -9.414 13.766 -2.363 1 96.44 65 ILE B O 1
ATOM 2287 N N . LEU B 1 66 ? -8.016 14.906 -0.967 1 96.88 66 LEU B N 1
ATOM 2288 C CA . LEU B 1 66 ? -8.406 16.219 -1.48 1 96.88 66 LEU B CA 1
ATOM 2289 C C . LEU B 1 66 ? -7.199 16.953 -2.061 1 96.88 66 LEU B C 1
ATOM 2291 O O . LEU B 1 66 ? -6.059 16.688 -1.664 1 96.88 66 LEU B O 1
ATOM 2295 N N . GLU B 1 67 ? -7.426 17.719 -2.963 1 96.38 67 GLU B N 1
ATOM 2296 C CA . GLU B 1 67 ? -6.492 18.734 -3.453 1 96.38 67 GLU B CA 1
ATOM 2297 C C . GLU B 1 67 ? -6.961 20.141 -3.094 1 96.38 67 GLU B C 1
ATOM 2299 O O . GLU B 1 67 ? -8.062 20.547 -3.471 1 96.38 67 GLU B O 1
ATOM 2304 N N . LEU B 1 68 ? -6.145 20.828 -2.422 1 93.38 68 LEU B N 1
ATOM 2305 C CA . LEU B 1 68 ? -6.492 22.172 -1.963 1 93.38 68 LEU B CA 1
ATOM 2306 C C . LEU B 1 68 ? -5.621 23.219 -2.646 1 93.38 68 LEU B C 1
ATOM 2308 O O . LEU B 1 68 ? -4.465 22.953 -2.971 1 93.38 68 LEU B O 1
ATOM 2312 N N . ALA B 1 69 ? -6.141 24.312 -2.928 1 90.69 69 ALA B N 1
ATOM 2313 C CA . ALA B 1 69 ? -5.457 25.484 -3.459 1 90.69 69 ALA B CA 1
ATOM 2314 C C . ALA B 1 69 ? -6.055 26.766 -2.898 1 90.69 69 ALA B C 1
ATOM 2316 O O . ALA B 1 69 ? -7.27 26.875 -2.705 1 90.69 69 ALA B O 1
ATOM 2317 N N . PRO B 1 70 ? -5.219 27.719 -2.613 1 86.81 70 PRO B N 1
ATOM 2318 C CA . PRO B 1 70 ? -5.723 28.969 -2.062 1 86.81 70 PRO B CA 1
ATOM 2319 C C . PRO B 1 70 ? -6.793 29.609 -2.941 1 86.81 70 PRO B C 1
ATOM 2321 O O . PRO B 1 70 ? -6.602 29.75 -4.152 1 86.81 70 PRO B O 1
ATOM 2324 N N . GLY B 1 71 ? -7.824 29.938 -2.27 1 87.81 71 GLY B N 1
ATOM 2325 C CA . GLY B 1 71 ? -8.875 30.703 -2.93 1 87.81 71 GLY B CA 1
ATOM 2326 C C . GLY B 1 71 ? -9.727 29.859 -3.857 1 87.81 71 GLY B C 1
ATOM 2327 O O . GLY B 1 71 ? -10.586 30.375 -4.566 1 87.81 71 GLY B O 1
ATOM 2328 N N . LYS B 1 72 ? -9.453 28.578 -3.941 1 92.56 72 LYS B N 1
ATOM 2329 C CA . LYS B 1 72 ? -10.219 27.688 -4.816 1 92.56 72 LYS B CA 1
ATOM 2330 C C . LYS B 1 72 ? -10.984 26.641 -4.008 1 92.56 72 LYS B C 1
ATOM 2332 O O . LYS B 1 72 ? -10.641 26.375 -2.855 1 92.56 72 LYS B O 1
ATOM 2337 N N . ARG B 1 73 ? -12 26.125 -4.617 1 95.31 73 ARG B N 1
ATOM 2338 C CA . ARG B 1 73 ? -12.711 25 -4.023 1 95.31 73 ARG B CA 1
ATOM 2339 C C . ARG B 1 73 ? -11.828 23.766 -3.945 1 95.31 73 ARG B C 1
ATOM 2341 O O . ARG B 1 73 ? -11.023 23.516 -4.848 1 95.31 73 ARG B O 1
ATOM 2348 N N . ALA B 1 74 ? -12.055 23.031 -2.908 1 97 74 ALA B N 1
ATOM 2349 C CA . ALA B 1 74 ? -11.367 21.734 -2.811 1 97 74 ALA B CA 1
ATOM 2350 C C . ALA B 1 74 ? -11.812 20.797 -3.918 1 97 74 ALA B C 1
ATOM 2352 O O . ALA B 1 74 ? -12.977 20.828 -4.336 1 97 74 ALA B O 1
ATOM 2353 N N . ARG B 1 75 ? -10.93 19.984 -4.383 1 98.25 75 ARG B N 1
ATOM 2354 C CA . ARG B 1 75 ? -11.234 18.984 -5.402 1 98.25 75 ARG B CA 1
ATOM 2355 C C . ARG B 1 75 ? -10.875 17.578 -4.926 1 98.25 75 ARG B C 1
ATOM 2357 O O . ARG B 1 75 ? -10.016 17.422 -4.055 1 98.25 75 ARG B O 1
ATOM 2364 N N . VAL B 1 76 ? -11.586 16.594 -5.496 1 98.31 76 VAL B N 1
ATOM 2365 C CA . VAL B 1 76 ? -11.211 15.211 -5.23 1 98.31 76 VAL B CA 1
ATOM 2366 C C . VAL B 1 76 ? -9.805 14.945 -5.773 1 98.31 76 VAL B C 1
ATOM 2368 O O . VAL B 1 76 ? -9.492 15.32 -6.902 1 98.31 76 VAL B O 1
ATOM 2371 N N . GLY B 1 77 ? -9.016 14.305 -4.973 1 97.5 77 GLY B N 1
ATOM 2372 C CA . GLY B 1 77 ? -7.621 14.102 -5.328 1 97.5 77 GLY B CA 1
ATOM 2373 C C . GLY B 1 77 ? -7.387 12.812 -6.098 1 97.5 77 GLY B C 1
ATOM 2374 O O . GLY B 1 77 ? -8.227 11.914 -6.078 1 97.5 77 GLY B O 1
ATOM 2375 N N . LYS B 1 78 ? -6.238 12.789 -6.785 1 95.75 78 LYS B N 1
ATOM 2376 C CA . LYS B 1 78 ? -5.707 11.562 -7.363 1 95.75 78 LYS B CA 1
ATOM 2377 C C . LYS B 1 78 ? -4.773 10.852 -6.383 1 95.75 78 LYS B C 1
ATOM 2379 O O . LYS B 1 78 ? -4.109 11.5 -5.57 1 95.75 78 LYS B O 1
ATOM 2384 N N . LEU B 1 79 ? -4.777 9.547 -6.48 1 92.75 79 LEU B N 1
ATOM 2385 C CA . LEU B 1 79 ? -3.801 8.805 -5.684 1 92.75 79 LEU B CA 1
ATOM 2386 C C . LEU B 1 79 ? -2.381 9.266 -6.012 1 92.75 79 LEU B C 1
ATOM 2388 O O . LEU B 1 79 ? -2.035 9.438 -7.184 1 92.75 79 LEU B O 1
ATOM 2392 N N . LYS B 1 80 ? -1.666 9.484 -4.961 1 91.06 80 LYS B N 1
ATOM 2393 C CA . LYS B 1 80 ? -0.279 9.922 -5.117 1 91.06 80 LYS B CA 1
ATOM 2394 C C . LYS B 1 80 ? 0.677 8.953 -4.418 1 91.06 80 LYS B C 1
ATOM 2396 O O . LYS B 1 80 ? 0.447 8.57 -3.271 1 91.06 80 LYS B O 1
ATOM 2401 N N . SER B 1 81 ? 1.762 8.719 -5.109 1 94.12 81 SER B N 1
ATOM 2402 C CA . SER B 1 81 ? 2.717 7.758 -4.566 1 94.12 81 SER B CA 1
ATOM 2403 C C . SER B 1 81 ? 3.48 8.344 -3.383 1 94.12 81 SER B C 1
ATOM 2405 O O . SER B 1 81 ? 4.031 7.605 -2.564 1 94.12 81 SER B O 1
ATOM 2407 N N . HIS B 1 82 ? 3.512 9.656 -3.338 1 92.38 82 HIS B N 1
ATOM 2408 C CA . HIS B 1 82 ? 4.285 10.297 -2.281 1 92.38 82 HIS B CA 1
ATOM 2409 C C . HIS B 1 82 ? 3.744 9.93 -0.903 1 92.38 82 HIS B C 1
ATOM 2411 O O . HIS B 1 82 ? 4.508 9.812 0.057 1 92.38 82 HIS B O 1
ATOM 2417 N N . VAL B 1 83 ? 2.449 9.75 -0.799 1 92.94 83 VAL B N 1
ATOM 2418 C CA . VAL B 1 83 ? 1.848 9.352 0.47 1 92.94 83 VAL B CA 1
ATOM 2419 C C . VAL B 1 83 ? 2.371 7.98 0.888 1 92.94 83 VAL B C 1
ATOM 2421 O O . VAL B 1 83 ? 2.812 7.797 2.025 1 92.94 83 VAL B O 1
ATOM 2424 N N . LEU B 1 84 ? 2.408 7.082 -0.03 1 94.81 84 LEU B N 1
ATOM 2425 C CA . LEU B 1 84 ? 2.898 5.738 0.253 1 94.81 84 LEU B CA 1
ATOM 2426 C C . LEU B 1 84 ? 4.395 5.754 0.542 1 94.81 84 LEU B C 1
ATOM 2428 O O . LEU B 1 84 ? 4.883 4.988 1.377 1 94.81 84 LEU B O 1
ATOM 2432 N N . ALA B 1 85 ? 5.062 6.629 -0.173 1 95.38 85 ALA B N 1
ATOM 2433 C CA . ALA B 1 85 ? 6.496 6.762 0.082 1 95.38 85 ALA B CA 1
ATOM 2434 C C . ALA B 1 85 ? 6.758 7.219 1.515 1 95.38 85 ALA B C 1
ATOM 2436 O O . ALA B 1 85 ? 7.652 6.699 2.184 1 95.38 85 ALA B O 1
ATOM 2437 N N . MET B 1 86 ? 5.98 8.117 1.971 1 93.06 86 MET B N 1
ATOM 2438 C CA . MET B 1 86 ? 6.125 8.625 3.332 1 93.06 86 MET B CA 1
ATOM 2439 C C . MET B 1 86 ? 5.809 7.539 4.355 1 93.06 86 MET B C 1
ATOM 2441 O O . MET B 1 86 ? 6.508 7.406 5.359 1 93.06 86 MET B O 1
ATOM 2445 N N . LEU B 1 87 ? 4.836 6.781 4.082 1 94.25 87 LEU B N 1
ATOM 2446 C CA . LEU B 1 87 ? 4.441 5.715 4.996 1 94.25 87 LEU B CA 1
ATOM 2447 C C . LEU B 1 87 ? 5.508 4.629 5.059 1 94.25 87 LEU B C 1
ATOM 2449 O O . LEU B 1 87 ? 5.871 4.172 6.145 1 94.25 87 LEU B O 1
ATOM 2453 N N . MET B 1 88 ? 6.004 4.223 3.92 1 95.38 88 MET B N 1
ATOM 2454 C CA . MET B 1 88 ? 7.039 3.193 3.867 1 95.38 88 MET B CA 1
ATOM 2455 C C . MET B 1 88 ? 8.32 3.672 4.547 1 95.38 88 MET B C 1
ATOM 2457 O O . MET B 1 88 ? 8.961 2.908 5.266 1 95.38 88 MET B O 1
ATOM 2461 N N . ASP B 1 89 ? 8.68 4.906 4.293 1 94.06 89 ASP B N 1
ATOM 2462 C CA . ASP B 1 89 ? 9.836 5.5 4.949 1 94.06 89 ASP B CA 1
ATOM 2463 C C . ASP B 1 89 ? 9.656 5.512 6.465 1 94.06 89 ASP B C 1
ATOM 2465 O O . ASP B 1 89 ? 10.57 5.129 7.207 1 94.06 89 ASP B O 1
ATOM 2469 N N . HIS B 1 90 ? 8.5 5.91 6.926 1 95.25 90 HIS B N 1
ATOM 2470 C CA . HIS B 1 90 ? 8.18 5.934 8.352 1 95.25 90 HIS B CA 1
ATOM 2471 C C . HIS B 1 90 ? 8.312 4.547 8.969 1 95.25 90 HIS B C 1
ATOM 2473 O O . HIS B 1 90 ? 8.883 4.398 10.055 1 95.25 90 HIS B O 1
ATOM 2479 N N . ALA B 1 91 ? 7.844 3.574 8.258 1 95.75 91 ALA B N 1
ATOM 2480 C CA . ALA B 1 91 ? 7.895 2.197 8.75 1 95.75 91 ALA B CA 1
ATOM 2481 C C . ALA B 1 91 ? 9.336 1.743 8.969 1 95.75 91 ALA B C 1
ATOM 2483 O O . ALA B 1 91 ? 9.648 1.141 10 1 95.75 91 ALA B O 1
ATOM 2484 N N . VAL B 1 92 ? 10.188 2.098 8.094 1 93.69 92 VAL B N 1
ATOM 2485 C CA . VAL B 1 92 ? 11.562 1.612 8.141 1 93.69 92 VAL B CA 1
ATOM 2486 C C . VAL B 1 92 ? 12.367 2.436 9.141 1 93.69 92 VAL B C 1
ATOM 2488 O O . VAL B 1 92 ? 13.07 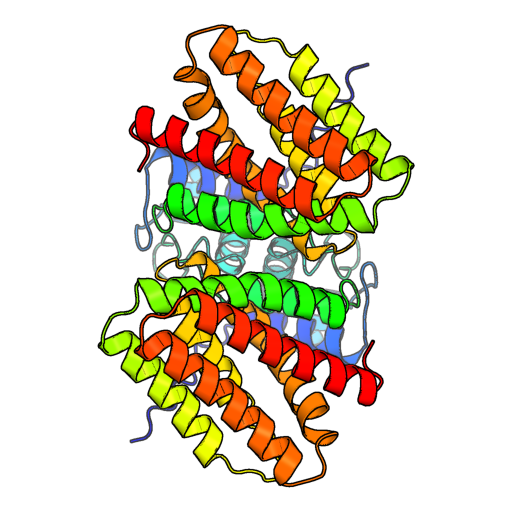1.878 9.984 1 93.69 92 VAL B O 1
ATOM 2491 N N . VAL B 1 93 ? 12.211 3.727 9.086 1 93.56 93 VAL B N 1
ATOM 2492 C CA . VAL B 1 93 ? 13.039 4.617 9.891 1 93.56 93 VAL B CA 1
ATOM 2493 C C . VAL B 1 93 ? 12.703 4.441 11.367 1 93.56 93 VAL B C 1
ATOM 2495 O O . VAL B 1 93 ? 13.578 4.547 12.234 1 93.56 93 VAL B O 1
ATOM 2498 N N . THR B 1 94 ? 11.453 4.156 11.625 1 96.44 94 THR B N 1
ATOM 2499 C CA . THR B 1 94 ? 11.047 3.996 13.016 1 96.44 94 THR B CA 1
ATOM 2500 C C . THR B 1 94 ? 11.086 2.527 13.422 1 96.44 94 THR B C 1
ATOM 2502 O O . THR B 1 94 ? 10.445 2.131 14.398 1 96.44 94 THR B O 1
ATOM 2505 N N . MET B 1 95 ? 11.68 1.654 12.633 1 94.62 95 MET B N 1
ATOM 2506 C CA . MET B 1 95 ? 12.016 0.262 12.914 1 94.62 95 MET B CA 1
ATOM 2507 C C . MET B 1 95 ? 10.758 -0.578 13.102 1 94.62 95 MET B C 1
ATOM 2509 O O . MET B 1 95 ? 10.734 -1.497 13.922 1 94.62 95 MET B O 1
ATOM 2513 N N . GLN B 1 96 ? 9.781 -0.189 12.375 1 96.25 96 GLN B N 1
ATOM 2514 C CA . GLN B 1 96 ? 8.562 -0.989 12.422 1 96.25 96 GLN B CA 1
ATOM 2515 C C . GLN B 1 96 ? 8.617 -2.139 11.422 1 96.25 96 GLN B C 1
ATOM 2517 O O . GLN B 1 96 ? 7.867 -3.111 11.547 1 96.25 96 GLN B O 1
ATOM 2522 N N . VAL B 1 97 ? 9.406 -2.012 10.398 1 96.31 97 VAL B N 1
ATOM 2523 C CA . VAL B 1 97 ? 9.633 -3.002 9.352 1 96.31 97 VAL B CA 1
ATOM 2524 C C . VAL B 1 97 ? 11.125 -3.064 9.023 1 96.31 97 VAL B C 1
ATOM 2526 O O . VAL B 1 97 ? 11.805 -2.039 9.008 1 96.31 97 VAL B O 1
ATOM 2529 N N . SER B 1 98 ? 11.609 -4.234 8.734 1 94.94 98 SER B N 1
ATOM 2530 C CA . SER B 1 98 ? 13.008 -4.383 8.352 1 94.94 98 SER B CA 1
ATOM 2531 C C . SER B 1 98 ? 13.195 -4.184 6.852 1 94.94 98 SER B C 1
ATOM 2533 O O . SER B 1 98 ? 12.234 -4.266 6.086 1 94.94 98 SER B O 1
ATOM 2535 N N . VAL B 1 99 ? 14.391 -3.947 6.512 1 93.75 99 VAL B N 1
ATOM 2536 C CA . VAL B 1 99 ? 14.75 -3.844 5.102 1 93.75 99 VAL B CA 1
ATOM 2537 C C . VAL B 1 99 ? 14.438 -5.164 4.395 1 93.75 99 VAL B C 1
ATOM 2539 O O . VAL B 1 99 ? 13.953 -5.168 3.262 1 93.75 99 VAL B O 1
ATOM 2542 N N . GLN B 1 100 ? 14.641 -6.289 5.082 1 94.31 100 GLN B N 1
ATOM 2543 C CA . GLN B 1 100 ? 14.375 -7.598 4.496 1 94.31 100 GLN B CA 1
ATOM 2544 C C . GLN B 1 100 ? 12.883 -7.801 4.246 1 94.31 100 GLN B C 1
ATOM 2546 O O . GLN B 1 100 ? 12.492 -8.375 3.227 1 94.31 100 GLN B O 1
ATOM 2551 N N . GLN B 1 101 ? 12.141 -7.359 5.195 1 96.75 101 GLN B N 1
ATOM 2552 C CA . GLN B 1 101 ? 10.688 -7.438 5.023 1 96.75 101 GLN B CA 1
ATOM 2553 C C . GLN B 1 101 ? 10.227 -6.57 3.861 1 96.75 101 GLN B C 1
ATOM 2555 O O . GLN B 1 101 ? 9.336 -6.961 3.105 1 96.75 101 GLN B O 1
ATOM 2560 N N . THR B 1 102 ? 10.812 -5.449 3.699 1 96.69 102 THR B N 1
ATOM 2561 C CA . THR B 1 102 ? 10.508 -4.566 2.58 1 96.69 102 THR B CA 1
ATOM 2562 C C . THR B 1 102 ? 10.906 -5.211 1.257 1 96.69 102 THR B C 1
ATOM 2564 O O . THR B 1 102 ? 10.148 -5.168 0.285 1 96.69 102 THR B O 1
ATOM 2567 N N . LEU B 1 103 ? 12.062 -5.855 1.24 1 96.69 103 LEU B N 1
ATOM 2568 C CA . LEU B 1 103 ? 12.539 -6.496 0.021 1 96.69 103 LEU B CA 1
ATOM 2569 C C . LEU B 1 103 ? 11.656 -7.68 -0.359 1 96.69 103 LEU B C 1
ATOM 2571 O O . LEU B 1 103 ? 11.43 -7.934 -1.544 1 96.69 103 LEU B O 1
ATOM 2575 N N . ASP B 1 104 ? 11.188 -8.344 0.619 1 97.56 104 ASP B N 1
ATOM 2576 C CA . ASP B 1 104 ? 10.273 -9.453 0.354 1 97.56 104 ASP B CA 1
ATOM 2577 C C . ASP B 1 104 ? 9.008 -8.961 -0.34 1 97.56 104 ASP B C 1
ATOM 2579 O O . ASP B 1 104 ? 8.539 -9.586 -1.293 1 97.56 104 ASP B O 1
ATOM 2583 N N . LEU B 1 105 ? 8.469 -7.906 0.135 1 98.44 105 LEU B N 1
ATOM 2584 C CA . LEU B 1 105 ? 7.281 -7.332 -0.489 1 98.44 105 LEU B CA 1
ATOM 2585 C C . LEU B 1 105 ? 7.594 -6.832 -1.895 1 98.44 105 LEU B C 1
ATOM 2587 O O . LEU B 1 105 ? 6.832 -7.082 -2.83 1 98.44 105 LEU B O 1
ATOM 2591 N N . ARG B 1 106 ? 8.672 -6.117 -2.055 1 98.56 106 ARG B N 1
ATOM 2592 C CA . ARG B 1 106 ? 9.07 -5.656 -3.381 1 98.56 106 ARG B CA 1
ATOM 2593 C C . ARG B 1 106 ? 9.195 -6.828 -4.352 1 98.56 106 ARG B C 1
ATOM 2595 O O . ARG B 1 106 ? 8.695 -6.762 -5.477 1 98.56 106 ARG B O 1
ATOM 2602 N N . ARG B 1 107 ? 9.875 -7.844 -3.877 1 98.56 107 ARG B N 1
ATOM 2603 C CA . ARG B 1 107 ? 10.031 -9.016 -4.73 1 98.56 107 ARG B CA 1
ATOM 2604 C C . ARG B 1 107 ? 8.68 -9.562 -5.176 1 98.56 107 ARG B C 1
ATOM 2606 O O . ARG B 1 107 ? 8.477 -9.844 -6.359 1 98.56 107 ARG B O 1
ATOM 2613 N N . THR B 1 108 ? 7.812 -9.703 -4.227 1 98.81 108 THR B N 1
ATOM 2614 C CA . THR B 1 108 ? 6.48 -10.219 -4.516 1 98.81 108 THR B CA 1
ATOM 2615 C C . THR B 1 108 ? 5.789 -9.375 -5.582 1 98.81 108 THR B C 1
ATOM 2617 O O . THR B 1 108 ? 5.285 -9.914 -6.574 1 98.81 108 THR B O 1
ATOM 2620 N N . LEU B 1 109 ? 5.801 -8.117 -5.434 1 98.88 109 LEU B N 1
ATOM 2621 C CA . LEU B 1 109 ? 5.121 -7.195 -6.34 1 98.88 109 LEU B CA 1
ATOM 2622 C C . LEU B 1 109 ? 5.832 -7.137 -7.688 1 98.88 109 LEU B C 1
ATOM 2624 O O . LEU B 1 109 ? 5.184 -7.148 -8.742 1 98.88 109 LEU B O 1
ATOM 2628 N N . GLU B 1 110 ? 7.117 -7.066 -7.676 1 98.88 110 GLU B N 1
ATOM 2629 C CA . GLU B 1 110 ? 7.859 -6.727 -8.883 1 98.88 110 GLU B CA 1
ATOM 2630 C C . GLU B 1 110 ? 8.07 -7.953 -9.773 1 98.88 110 GLU B C 1
ATOM 2632 O O . GLU B 1 110 ? 8.195 -7.832 -10.992 1 98.88 110 GLU B O 1
ATOM 2637 N N . VAL B 1 111 ? 8.07 -9.125 -9.172 1 98.88 111 VAL B N 1
ATOM 2638 C CA . VAL B 1 111 ? 8.016 -10.328 -10 1 98.88 111 VAL B CA 1
ATOM 2639 C C . VAL B 1 111 ? 6.699 -10.367 -10.773 1 98.88 111 VAL B C 1
ATOM 2641 O O . VAL B 1 111 ? 6.68 -10.656 -11.969 1 98.88 111 VAL B O 1
ATOM 2644 N N . ARG B 1 112 ? 5.621 -10.008 -10.078 1 98.88 112 ARG B N 1
ATOM 2645 C CA . ARG B 1 112 ? 4.312 -9.953 -10.719 1 98.88 112 ARG B CA 1
ATOM 2646 C C . ARG B 1 112 ? 4.293 -8.891 -11.82 1 98.88 112 ARG B C 1
ATOM 2648 O O . ARG B 1 112 ? 3.801 -9.141 -12.922 1 98.88 112 ARG B O 1
ATOM 2655 N N . THR B 1 113 ? 4.832 -7.738 -11.539 1 98.88 113 THR B N 1
ATOM 2656 C CA . THR B 1 113 ? 4.773 -6.664 -12.531 1 98.88 113 THR B CA 1
ATOM 2657 C C . THR B 1 113 ? 5.645 -6.992 -13.742 1 98.88 113 THR B C 1
ATOM 2659 O O . THR B 1 113 ? 5.32 -6.613 -14.867 1 98.88 113 THR B O 1
ATOM 2662 N N . ALA B 1 114 ? 6.75 -7.672 -13.531 1 98.94 114 ALA B N 1
ATOM 2663 C CA . ALA B 1 114 ? 7.566 -8.102 -14.664 1 98.94 114 ALA B CA 1
ATOM 2664 C C . ALA B 1 114 ? 6.777 -9.031 -15.586 1 98.94 114 ALA B C 1
ATOM 2666 O O . ALA B 1 114 ? 6.812 -8.875 -16.812 1 98.94 114 ALA B O 1
ATOM 2667 N N . ARG B 1 115 ? 6.078 -9.969 -14.992 1 98.94 115 ARG B N 1
ATOM 2668 C CA . ARG B 1 115 ? 5.223 -10.852 -15.773 1 98.94 115 ARG B CA 1
ATOM 2669 C C . ARG B 1 115 ? 4.184 -10.062 -16.562 1 98.94 115 ARG B C 1
ATOM 2671 O O . ARG B 1 115 ? 4.02 -10.258 -17.766 1 98.94 115 ARG B O 1
ATOM 2678 N N . LEU B 1 116 ? 3.488 -9.18 -15.883 1 98.88 116 LEU B N 1
ATOM 2679 C CA . LEU B 1 116 ? 2.398 -8.438 -16.516 1 98.88 116 LEU B CA 1
ATOM 2680 C C . LEU B 1 116 ? 2.926 -7.512 -17.609 1 98.88 116 LEU B C 1
ATOM 2682 O O . LEU B 1 116 ? 2.287 -7.352 -18.641 1 98.88 116 LEU B O 1
ATOM 2686 N N . ALA B 1 117 ? 4.066 -6.902 -17.312 1 98.94 117 ALA B N 1
ATOM 2687 C CA . ALA B 1 117 ? 4.672 -6.047 -18.328 1 98.94 117 ALA B CA 1
ATOM 2688 C C . ALA B 1 117 ? 4.988 -6.844 -19.594 1 98.94 117 ALA B C 1
ATOM 2690 O O . ALA B 1 117 ? 4.777 -6.359 -20.703 1 98.94 117 ALA B O 1
ATOM 2691 N N . ALA B 1 118 ? 5.504 -8.062 -19.422 1 98.94 118 ALA B N 1
ATOM 2692 C CA . ALA B 1 118 ? 5.793 -8.914 -20.578 1 98.94 118 ALA B CA 1
ATOM 2693 C C . ALA B 1 118 ? 4.531 -9.203 -21.375 1 98.94 118 ALA B C 1
ATOM 2695 O O . ALA B 1 118 ? 4.578 -9.273 -22.609 1 98.94 118 ALA B O 1
ATOM 2696 N N . LEU B 1 119 ? 3.439 -9.273 -20.688 1 98.69 119 LEU B N 1
ATOM 2697 C CA . LEU B 1 119 ? 2.189 -9.672 -21.328 1 98.69 119 LEU B CA 1
ATOM 2698 C C . LEU B 1 119 ? 1.481 -8.461 -21.938 1 98.69 119 LEU B C 1
ATOM 2700 O O . LEU B 1 119 ? 0.786 -8.586 -22.938 1 98.69 119 LEU B O 1
ATOM 2704 N N . ARG B 1 120 ? 1.682 -7.258 -21.359 1 98.56 120 ARG B N 1
ATOM 2705 C CA . ARG B 1 120 ? 0.709 -6.203 -21.625 1 98.56 120 ARG B CA 1
ATOM 2706 C C . ARG B 1 120 ? 1.382 -4.98 -22.25 1 98.56 120 ARG B C 1
ATOM 2708 O O . ARG B 1 120 ? 0.71 -4.117 -22.812 1 98.56 120 ARG B O 1
ATOM 2715 N N . ARG B 1 121 ? 2.65 -4.844 -22.047 1 98.5 121 ARG B N 1
ATOM 2716 C CA . ARG B 1 121 ? 3.311 -3.578 -22.359 1 98.5 121 ARG B CA 1
ATOM 2717 C C . ARG B 1 121 ? 3.059 -3.164 -23.812 1 98.5 121 ARG B C 1
ATOM 2719 O O . ARG B 1 121 ? 2.971 -4.016 -24.688 1 98.5 121 ARG B O 1
ATOM 2726 N N . SER B 1 122 ? 2.941 -1.855 -24.016 1 98.69 122 SER B N 1
ATOM 2727 C CA . SER B 1 122 ? 3.004 -1.256 -25.344 1 98.69 122 SER B CA 1
ATOM 2728 C C . SER B 1 122 ? 4.449 -1.037 -25.781 1 98.69 122 SER B C 1
ATOM 2730 O O . SER B 1 122 ? 5.379 -1.211 -24.984 1 98.69 122 SER B O 1
ATOM 2732 N N . GLU B 1 123 ? 4.539 -0.663 -26.984 1 98.56 123 GLU B N 1
ATOM 2733 C CA . GLU B 1 123 ? 5.871 -0.351 -27.5 1 98.56 123 GLU B CA 1
ATOM 2734 C C . GLU B 1 123 ? 6.457 0.873 -26.797 1 98.56 123 GLU B C 1
ATOM 2736 O O . GLU B 1 123 ? 7.66 0.935 -26.547 1 98.56 123 GLU B O 1
ATOM 2741 N N . THR B 1 124 ? 5.602 1.759 -26.469 1 98.75 124 THR B N 1
ATOM 2742 C CA . THR B 1 124 ? 6.043 2.961 -25.766 1 98.75 124 THR B CA 1
ATOM 2743 C C . THR B 1 124 ? 6.523 2.619 -24.359 1 98.75 124 THR B C 1
ATOM 2745 O O . THR B 1 124 ? 7.547 3.137 -23.906 1 98.75 124 THR B O 1
ATOM 2748 N N . GLU B 1 125 ? 5.836 1.759 -23.734 1 98.75 125 GLU B N 1
ATOM 2749 C CA . GLU B 1 125 ? 6.219 1.342 -22.391 1 98.75 125 GLU B CA 1
ATOM 2750 C C . GLU B 1 125 ? 7.508 0.525 -22.406 1 98.75 125 GLU B C 1
ATOM 2752 O O . GLU B 1 125 ? 8.359 0.674 -21.531 1 98.75 125 GLU B O 1
ATOM 2757 N N . LEU B 1 126 ? 7.629 -0.31 -23.391 1 98.88 126 LEU B N 1
ATOM 2758 C CA . LEU B 1 126 ? 8.867 -1.059 -23.531 1 98.88 126 LEU B CA 1
ATOM 2759 C C . LEU B 1 126 ? 10.047 -0.116 -23.766 1 98.88 126 LEU B C 1
ATOM 2761 O O . LEU B 1 126 ? 11.125 -0.32 -23.203 1 98.88 126 LEU B O 1
ATOM 2765 N N . ALA B 1 127 ? 9.852 0.886 -24.562 1 98.88 127 ALA B N 1
ATOM 2766 C CA . ALA B 1 127 ? 10.898 1.871 -24.812 1 98.88 127 ALA B CA 1
ATOM 2767 C C . ALA B 1 127 ? 11.32 2.566 -23.531 1 98.88 127 ALA B C 1
ATOM 2769 O O . ALA B 1 127 ? 12.508 2.797 -23.297 1 98.88 127 ALA B O 1
ATOM 2770 N N . ALA B 1 128 ? 10.375 2.896 -22.688 1 98.81 128 ALA B N 1
ATOM 2771 C CA . ALA B 1 128 ? 10.656 3.537 -21.406 1 98.81 128 ALA B CA 1
ATOM 2772 C C . ALA B 1 128 ? 11.477 2.621 -20.5 1 98.81 128 ALA B C 1
ATOM 2774 O O . ALA B 1 128 ? 12.398 3.074 -19.828 1 98.81 128 ALA B O 1
ATOM 2775 N N . ILE B 1 129 ? 11.156 1.361 -20.531 1 98.88 129 ILE B N 1
ATOM 2776 C CA . ILE B 1 129 ? 11.883 0.385 -19.734 1 98.88 129 ILE B CA 1
ATOM 2777 C C . ILE B 1 129 ? 13.328 0.272 -20.234 1 98.88 129 ILE B C 1
ATOM 2779 O O . ILE B 1 129 ? 14.266 0.306 -19.438 1 98.88 129 ILE B O 1
ATOM 2783 N N . ARG B 1 130 ? 13.461 0.19 -21.531 1 98.81 130 ARG B N 1
ATOM 2784 C CA . ARG B 1 130 ? 14.781 0.102 -22.141 1 98.81 130 ARG B CA 1
ATOM 2785 C C . ARG B 1 130 ? 15.609 1.342 -21.828 1 98.81 130 ARG B C 1
ATOM 2787 O O . ARG B 1 130 ? 16.797 1.236 -21.531 1 98.81 130 ARG B O 1
ATOM 2794 N N . GLU B 1 131 ? 14.938 2.428 -21.938 1 98.62 131 GLU B N 1
ATOM 2795 C CA . GLU B 1 131 ? 15.625 3.688 -21.672 1 98.62 131 GLU B CA 1
ATOM 2796 C C . GLU B 1 131 ? 16.125 3.75 -20.219 1 98.62 131 GLU B C 1
ATOM 2798 O O . GLU B 1 131 ? 17.234 4.215 -19.969 1 98.62 131 GLU B O 1
ATOM 2803 N N . ALA B 1 132 ? 15.344 3.307 -19.297 1 98.31 132 ALA B N 1
ATOM 2804 C CA . ALA B 1 132 ? 15.742 3.307 -17.891 1 98.31 132 ALA B CA 1
ATOM 2805 C C . ALA B 1 132 ? 16.922 2.367 -17.656 1 98.31 132 ALA B C 1
ATOM 2807 O O . ALA B 1 132 ? 17.875 2.713 -16.953 1 98.31 132 ALA B O 1
ATOM 2808 N N . ALA B 1 133 ? 16.906 1.19 -18.312 1 97.94 133 ALA B N 1
ATOM 2809 C CA . ALA B 1 133 ? 18 0.24 -18.188 1 97.94 133 ALA B CA 1
ATOM 2810 C C . ALA B 1 133 ? 19.281 0.797 -18.812 1 97.94 133 ALA B C 1
ATOM 2812 O O . ALA B 1 133 ? 20.359 0.677 -18.234 1 97.94 133 ALA B O 1
ATOM 2813 N N . ALA B 1 134 ? 19.125 1.441 -19.969 1 97.56 134 ALA B N 1
ATOM 2814 C CA . ALA B 1 134 ? 20.266 2.041 -20.641 1 97.56 134 ALA B CA 1
ATOM 2815 C C . ALA B 1 134 ? 20.891 3.156 -19.812 1 97.56 134 ALA B C 1
ATOM 2817 O O . ALA B 1 134 ? 22.109 3.287 -19.734 1 97.56 134 ALA B O 1
ATOM 2818 N N . ALA B 1 135 ? 20.031 3.949 -19.203 1 97.5 135 ALA B N 1
ATOM 2819 C CA . ALA B 1 135 ? 20.5 5.035 -18.344 1 97.5 135 ALA B CA 1
ATOM 2820 C C . ALA B 1 135 ? 21.297 4.492 -17.156 1 97.5 135 ALA B C 1
ATOM 2822 O O . ALA B 1 135 ? 22.297 5.09 -16.734 1 97.5 135 ALA B O 1
ATOM 2823 N N . MET B 1 136 ? 20.891 3.387 -16.609 1 95.19 136 MET B N 1
ATOM 2824 C CA . MET B 1 136 ? 21.609 2.754 -15.508 1 95.19 136 MET B CA 1
ATOM 2825 C C . MET B 1 136 ? 23 2.299 -15.938 1 95.19 136 MET B C 1
ATOM 2827 O O . MET B 1 136 ? 23.969 2.521 -15.227 1 95.19 136 MET B O 1
ATOM 2831 N N . ARG B 1 137 ? 23.062 1.707 -17.062 1 93 137 ARG B N 1
ATOM 2832 C CA . ARG B 1 137 ? 24.344 1.229 -17.578 1 93 137 ARG B CA 1
ATOM 2833 C C . ARG B 1 137 ? 25.281 2.395 -17.875 1 93 137 ARG B C 1
ATOM 2835 O O . ARG B 1 137 ? 26.484 2.287 -17.688 1 93 137 ARG B O 1
ATOM 2842 N N . GLN B 1 138 ? 24.703 3.447 -18.375 1 93.94 138 GLN B N 1
ATOM 2843 C CA . GLN B 1 138 ? 25.484 4.625 -18.719 1 93.94 138 GLN B CA 1
ATOM 2844 C C . GLN B 1 138 ? 26.078 5.285 -17.484 1 93.94 138 GLN B C 1
ATOM 2846 O O . GLN B 1 138 ? 27.109 5.965 -17.562 1 93.94 138 GLN B O 1
ATOM 2851 N N . HIS B 1 139 ? 25.359 5.082 -16.359 1 91.56 139 HIS B N 1
ATOM 2852 C CA . HIS B 1 139 ? 25.906 5.578 -15.109 1 91.56 139 HIS B CA 1
ATOM 2853 C C . HIS B 1 139 ? 27.297 4.984 -14.844 1 91.56 139 HIS B C 1
ATOM 2855 O O . HIS B 1 139 ? 28.125 5.617 -14.195 1 91.56 139 HIS B O 1
ATOM 2861 N N . GLY B 1 140 ? 27.547 3.775 -15.406 1 83.06 140 GLY B N 1
ATOM 2862 C CA . GLY B 1 140 ? 28.844 3.127 -15.305 1 83.06 140 GLY B CA 1
ATOM 2863 C C . GLY B 1 140 ? 28.938 2.145 -14.156 1 83.06 140 GLY B C 1
ATOM 2864 O O . GLY B 1 140 ? 27.922 1.75 -13.586 1 83.06 140 GLY B O 1
ATOM 2865 N N . ASN B 1 141 ? 30.094 1.644 -13.992 1 79.38 141 ASN B N 1
ATOM 2866 C CA . ASN B 1 141 ? 30.375 0.681 -12.93 1 79.38 141 ASN B CA 1
ATOM 2867 C C . ASN B 1 141 ? 31.266 1.282 -11.852 1 79.38 141 ASN B C 1
ATOM 2869 O O . ASN B 1 141 ? 32.062 0.577 -11.242 1 79.38 141 ASN B O 1
ATOM 2873 N N . GLY B 1 142 ? 31.047 2.549 -11.812 1 83.38 142 GLY B N 1
ATOM 2874 C CA . GLY B 1 142 ? 31.844 3.232 -10.812 1 83.38 142 GLY B CA 1
ATOM 2875 C C . GLY B 1 142 ? 31.344 3.006 -9.391 1 83.38 142 GLY B C 1
ATOM 2876 O O . GLY B 1 142 ? 30.578 2.08 -9.141 1 83.38 142 GLY B O 1
ATOM 2877 N N . ARG B 1 143 ? 31.875 3.752 -8.492 1 85.75 143 ARG B N 1
ATOM 2878 C CA . ARG B 1 143 ? 31.625 3.615 -7.062 1 85.75 143 ARG B CA 1
ATOM 2879 C C . ARG B 1 143 ? 30.25 4.164 -6.695 1 85.75 143 ARG B C 1
ATOM 2881 O O . ARG B 1 143 ? 29.625 3.701 -5.734 1 85.75 143 ARG B O 1
ATOM 2888 N N . GLU B 1 144 ? 29.75 4.957 -7.566 1 92.94 144 GLU B N 1
ATOM 2889 C CA . GLU B 1 144 ? 28.469 5.562 -7.234 1 92.94 144 GLU B CA 1
ATOM 2890 C C . GLU B 1 144 ? 27.312 4.699 -7.73 1 92.94 144 GLU B C 1
ATOM 2892 O O . GLU B 1 144 ? 27.312 4.254 -8.883 1 92.94 144 GLU B O 1
ATOM 2897 N N . SER B 1 145 ? 26.359 4.453 -6.895 1 95.5 145 SER B N 1
ATOM 2898 C CA . SER B 1 145 ? 25.172 3.648 -7.184 1 95.5 145 SER B CA 1
ATOM 2899 C C . SER B 1 145 ? 24.25 4.363 -8.156 1 95.5 145 SER B C 1
ATOM 2901 O O . SER B 1 145 ? 23.953 5.547 -7.988 1 95.5 145 SER B O 1
ATOM 2903 N N . PRO B 1 146 ? 23.797 3.684 -9.211 1 96.81 146 PRO B N 1
ATOM 2904 C CA . PRO B 1 146 ? 22.766 4.27 -10.086 1 96.81 146 PRO B CA 1
ATOM 2905 C C . PRO B 1 146 ? 21.375 4.223 -9.477 1 96.81 146 PRO B C 1
ATOM 2907 O O . PRO B 1 146 ? 20.438 3.719 -10.102 1 96.81 146 PRO B O 1
ATOM 2910 N N . THR B 1 147 ? 21.156 4.828 -8.367 1 97.62 147 THR B N 1
ATOM 2911 C CA . THR B 1 147 ? 19.984 4.672 -7.516 1 97.62 147 THR B CA 1
ATOM 2912 C C . THR B 1 147 ? 18.734 5.199 -8.219 1 97.62 147 THR B C 1
ATOM 2914 O O . THR B 1 147 ? 17.734 4.5 -8.305 1 97.62 147 THR B O 1
ATOM 2917 N N . GLU B 1 148 ? 18.781 6.438 -8.758 1 97.56 148 GLU B N 1
ATOM 2918 C CA . GLU B 1 148 ? 17.594 7.039 -9.375 1 97.56 148 GLU B CA 1
ATOM 2919 C C . GLU B 1 148 ? 17.203 6.301 -10.648 1 97.56 148 GLU B C 1
ATOM 2921 O O . GLU B 1 148 ? 16.016 6.129 -10.938 1 97.56 148 GLU B O 1
ATOM 2926 N N . GLU B 1 149 ? 18.172 5.848 -11.375 1 97.62 149 GLU B N 1
ATOM 2927 C CA . GLU B 1 149 ? 17.906 5.062 -12.578 1 97.62 149 GLU B CA 1
ATOM 2928 C C . GLU B 1 149 ? 17.281 3.715 -12.227 1 97.62 149 GLU B C 1
ATOM 2930 O O . GLU B 1 149 ? 16.406 3.225 -12.945 1 97.62 149 GLU B O 1
ATOM 2935 N N . ASP B 1 150 ? 17.781 3.105 -11.164 1 98 150 ASP B N 1
ATOM 2936 C CA . ASP B 1 150 ? 17.234 1.842 -10.688 1 98 150 ASP B CA 1
ATOM 2937 C C . ASP B 1 150 ? 15.758 1.999 -10.305 1 98 150 ASP B C 1
ATOM 2939 O O . ASP B 1 150 ? 14.922 1.182 -10.695 1 98 150 ASP B O 1
ATOM 2943 N N . ILE B 1 151 ? 15.445 3.039 -9.57 1 98.31 151 ILE B N 1
ATOM 2944 C CA . ILE B 1 151 ? 14.062 3.336 -9.195 1 98.31 151 ILE B CA 1
ATOM 2945 C C . ILE B 1 151 ? 13.219 3.514 -10.453 1 98.31 151 ILE B C 1
ATOM 2947 O O . ILE B 1 151 ? 12.148 2.91 -10.578 1 98.31 151 ILE B O 1
ATOM 2951 N N . ALA B 1 152 ? 13.688 4.289 -11.406 1 98.56 152 ALA B N 1
ATOM 2952 C CA . ALA B 1 152 ? 12.953 4.555 -12.641 1 98.56 152 ALA B CA 1
ATOM 2953 C C . ALA B 1 152 ? 12.688 3.26 -13.406 1 98.56 152 ALA B C 1
ATOM 2955 O O . ALA B 1 152 ? 11.617 3.096 -14.008 1 98.56 152 ALA B O 1
ATOM 2956 N N . PHE B 1 153 ? 13.672 2.352 -13.383 1 98.88 153 PHE B N 1
ATOM 2957 C CA . PHE B 1 153 ? 13.562 1.07 -14.07 1 98.88 153 PHE B CA 1
ATOM 2958 C C . PHE B 1 153 ? 12.406 0.252 -13.508 1 98.88 153 PHE B C 1
ATOM 2960 O O . PHE B 1 153 ? 11.531 -0.195 -14.25 1 98.88 153 PHE B O 1
ATOM 2967 N N . HIS B 1 154 ? 12.32 0.085 -12.234 1 98.81 154 HIS B N 1
ATOM 2968 C CA . HIS B 1 154 ? 11.289 -0.713 -11.586 1 98.81 154 HIS B CA 1
ATOM 2969 C C . HIS B 1 154 ? 9.922 -0.059 -11.727 1 98.81 154 HIS B C 1
ATOM 2971 O O . HIS B 1 154 ? 8.914 -0.747 -11.938 1 98.81 154 HIS B O 1
ATOM 2977 N N . VAL B 1 155 ? 9.914 1.265 -11.672 1 98.69 155 VAL B N 1
ATOM 2978 C CA . VAL B 1 155 ? 8.656 1.996 -11.812 1 98.69 155 VAL B CA 1
ATOM 2979 C C . VAL B 1 155 ? 8.141 1.862 -13.25 1 98.69 155 VAL B C 1
ATOM 2981 O O . VAL B 1 155 ? 6.941 1.69 -13.469 1 98.69 155 VAL B O 1
ATOM 2984 N N . ALA B 1 156 ? 9.055 1.955 -14.234 1 98.88 156 ALA B N 1
ATOM 2985 C CA . ALA B 1 156 ? 8.656 1.795 -15.633 1 98.88 156 ALA B CA 1
ATOM 2986 C C . ALA B 1 156 ? 8.031 0.425 -15.867 1 98.88 156 ALA B C 1
ATOM 2988 O O . ALA B 1 156 ? 7.023 0.31 -16.578 1 98.88 156 ALA B O 1
ATOM 2989 N N . ILE B 1 157 ? 8.594 -0.582 -15.281 1 98.94 157 ILE B N 1
ATOM 2990 C CA . ILE B 1 157 ? 8.055 -1.931 -15.406 1 98.94 157 ILE B CA 1
ATOM 2991 C C . ILE B 1 157 ? 6.676 -1.996 -14.758 1 98.94 157 ILE B C 1
ATOM 2993 O O . ILE B 1 157 ? 5.738 -2.555 -15.328 1 98.94 157 ILE B O 1
ATOM 2997 N N . ALA B 1 158 ? 6.582 -1.419 -13.594 1 98.88 158 ALA B N 1
ATOM 2998 C CA . ALA B 1 158 ? 5.309 -1.421 -12.875 1 98.88 158 ALA B CA 1
ATOM 2999 C C . ALA B 1 158 ? 4.223 -0.726 -13.688 1 98.88 158 ALA B C 1
ATOM 3001 O O . ALA B 1 158 ? 3.082 -1.197 -13.742 1 98.88 158 ALA B O 1
ATOM 3002 N N . ARG B 1 159 ? 4.562 0.359 -14.289 1 98.62 159 ARG B N 1
ATOM 3003 C CA . ARG B 1 159 ? 3.607 1.078 -15.125 1 98.62 159 ARG B CA 1
ATOM 3004 C C . ARG B 1 159 ? 3.182 0.233 -16.328 1 98.62 159 ARG B C 1
ATOM 3006 O O . ARG B 1 159 ? 2.01 0.237 -16.703 1 98.62 159 ARG B O 1
ATOM 3013 N N . ALA B 1 160 ? 4.078 -0.5 -16.859 1 98.88 160 ALA B N 1
ATOM 3014 C CA . ALA B 1 160 ? 3.816 -1.335 -18.016 1 98.88 160 ALA B CA 1
ATOM 3015 C C . ALA B 1 160 ? 2.926 -2.521 -17.656 1 98.88 160 ALA B C 1
ATOM 3017 O O . ALA B 1 160 ? 2.367 -3.176 -18.547 1 98.88 160 ALA B O 1
ATOM 3018 N N . ALA B 1 161 ? 2.82 -2.807 -16.391 1 98.69 161 ALA B N 1
ATOM 3019 C CA . ALA B 1 161 ? 1.923 -3.857 -15.914 1 98.69 161 ALA B CA 1
ATOM 3020 C C . ALA B 1 161 ? 0.462 -3.455 -16.094 1 98.69 161 ALA B C 1
ATOM 3022 O O . ALA B 1 161 ? -0.435 -4.297 -16.016 1 98.69 161 ALA B O 1
ATOM 3023 N N . GLN B 1 162 ? 0.225 -2.121 -16.234 1 98 162 GLN B N 1
ATOM 3024 C CA . GLN B 1 162 ? -1.084 -1.544 -16.516 1 98 162 GLN B CA 1
ATOM 3025 C C . GLN B 1 162 ? -2.072 -1.836 -15.391 1 98 162 GLN B C 1
ATOM 3027 O O . GLN B 1 162 ? -3.213 -2.227 -15.641 1 98 162 GLN B O 1
ATOM 3032 N N . ASN B 1 163 ? -1.748 -1.828 -14.273 1 97.88 163 ASN B N 1
ATOM 3033 C CA . ASN B 1 163 ? -2.447 -1.753 -12.992 1 97.88 163 ASN B CA 1
ATOM 3034 C C . ASN B 1 163 ? -1.845 -0.682 -12.086 1 97.88 163 ASN B C 1
ATOM 3036 O O . ASN B 1 163 ? -0.749 -0.859 -11.555 1 97.88 163 ASN B O 1
ATOM 3040 N N . PRO B 1 164 ? -2.51 0.412 -11.969 1 97.25 164 PRO B N 1
ATOM 3041 C CA . PRO B 1 164 ? -1.92 1.568 -11.297 1 97.25 164 PRO B CA 1
ATOM 3042 C C . PRO B 1 164 ? -1.556 1.275 -9.836 1 97.25 164 PRO B C 1
ATOM 3044 O O . PRO B 1 164 ? -0.674 1.93 -9.273 1 97.25 164 PRO B O 1
ATOM 3047 N N . LEU B 1 165 ? -2.135 0.273 -9.258 1 97.38 165 LEU B N 1
ATOM 3048 C CA . LEU B 1 165 ? -1.845 -0.046 -7.863 1 97.38 165 LEU B CA 1
ATOM 3049 C C . LEU B 1 165 ? -0.402 -0.513 -7.699 1 97.38 165 LEU B C 1
ATOM 3051 O O . LEU B 1 165 ? 0.265 -0.16 -6.727 1 97.38 165 LEU B O 1
ATOM 3055 N N . TYR B 1 166 ? 0.081 -1.264 -8.641 1 98.5 166 TYR B N 1
ATOM 3056 C CA . TYR B 1 166 ? 1.466 -1.715 -8.57 1 98.5 166 TYR B CA 1
ATOM 3057 C C . TYR B 1 166 ? 2.43 -0.539 -8.68 1 98.5 166 TYR B C 1
ATOM 3059 O O . TYR B 1 166 ? 3.408 -0.458 -7.934 1 98.5 166 TYR B O 1
ATOM 3067 N N . ALA B 1 167 ? 2.168 0.328 -9.641 1 97.81 167 ALA B N 1
ATOM 3068 C CA . ALA B 1 167 ? 3.039 1.485 -9.82 1 97.81 167 ALA B CA 1
ATOM 3069 C C . ALA B 1 167 ? 3.062 2.355 -8.562 1 97.81 167 ALA B C 1
ATOM 3071 O O . ALA B 1 167 ? 4.125 2.82 -8.148 1 97.81 167 ALA B O 1
ATOM 3072 N N . LEU B 1 168 ? 1.927 2.516 -7.988 1 96.88 168 LEU B N 1
ATOM 3073 C CA . LEU B 1 168 ? 1.831 3.314 -6.773 1 96.88 168 LEU B CA 1
ATOM 3074 C C . LEU B 1 168 ? 2.654 2.693 -5.648 1 96.88 168 LEU B C 1
ATOM 3076 O O . LEU B 1 168 ? 3.432 3.385 -4.984 1 96.88 168 LEU B O 1
ATOM 3080 N N . LEU B 1 169 ? 2.533 1.434 -5.473 1 97.56 169 LEU B N 1
ATOM 3081 C CA . LEU B 1 169 ? 3.219 0.747 -4.387 1 97.56 169 LEU B CA 1
ATOM 3082 C C . LEU B 1 169 ? 4.723 0.722 -4.621 1 97.56 169 LEU B C 1
ATOM 3084 O O . LEU B 1 169 ? 5.504 1.009 -3.709 1 97.56 169 LEU B O 1
ATOM 3088 N N . ILE B 1 170 ? 5.109 0.45 -5.809 1 98.38 170 ILE B N 1
ATOM 3089 C CA . ILE B 1 170 ? 6.531 0.337 -6.117 1 98.38 170 ILE B CA 1
ATOM 3090 C C . ILE B 1 170 ? 7.188 1.715 -6.043 1 98.38 170 ILE B C 1
ATOM 3092 O O . ILE B 1 170 ? 8.297 1.855 -5.52 1 98.38 170 ILE B O 1
ATOM 3096 N N . GLU B 1 171 ? 6.496 2.748 -6.543 1 97.75 171 GLU B N 1
ATOM 3097 C CA . GLU B 1 171 ? 6.98 4.113 -6.352 1 97.75 171 GLU B CA 1
ATOM 3098 C C . GLU B 1 171 ? 7.062 4.465 -4.871 1 97.75 171 GLU B C 1
ATOM 3100 O O . GLU B 1 171 ? 7.914 5.262 -4.461 1 97.75 171 GLU B O 1
ATOM 3105 N N . GLY B 1 172 ? 6.246 3.814 -4.102 1 97.06 172 GLY B N 1
ATOM 3106 C CA . GLY B 1 172 ? 6.227 4.039 -2.666 1 97.06 172 GLY B CA 1
ATOM 3107 C C . GLY B 1 172 ? 7.5 3.58 -1.975 1 97.06 172 GLY B C 1
ATOM 3108 O O . GLY B 1 172 ? 7.789 4.004 -0.854 1 97.06 172 GLY B O 1
ATOM 3109 N N . PHE B 1 173 ? 8.289 2.824 -2.6 1 97.69 173 PHE B N 1
ATOM 3110 C CA . PHE B 1 173 ? 9.508 2.281 -2 1 97.69 173 PHE B CA 1
ATOM 3111 C C . PHE B 1 173 ? 10.703 3.184 -2.285 1 97.69 173 PHE B C 1
ATOM 3113 O O . PHE B 1 173 ? 11.82 2.9 -1.845 1 97.69 173 PHE B O 1
ATOM 3120 N N . ARG B 1 174 ? 10.516 4.273 -3 1 97.31 174 ARG B N 1
ATOM 3121 C CA . ARG B 1 174 ? 11.625 5.047 -3.541 1 97.31 174 ARG B CA 1
ATOM 3122 C C . ARG B 1 174 ? 12.539 5.547 -2.424 1 97.31 174 ARG B C 1
ATOM 3124 O O . ARG B 1 174 ? 13.766 5.547 -2.57 1 97.31 174 ARG B O 1
ATOM 3131 N N . LEU B 1 175 ? 11.977 5.965 -1.312 1 93.94 175 LEU B N 1
ATOM 3132 C CA . LEU B 1 175 ? 12.812 6.508 -0.241 1 93.94 175 LEU B CA 1
ATOM 313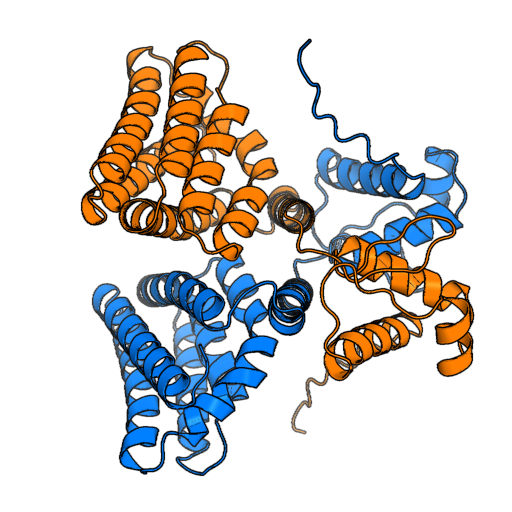3 C C . LEU B 1 175 ? 13.617 5.402 0.432 1 93.94 175 LEU B C 1
ATOM 3135 O O . LEU B 1 175 ? 14.766 5.621 0.831 1 93.94 175 LEU B O 1
ATOM 3139 N N . VAL B 1 176 ? 13.07 4.242 0.527 1 93.31 176 VAL B N 1
ATOM 3140 C CA . VAL B 1 176 ? 13.781 3.098 1.088 1 93.31 176 VAL B CA 1
ATOM 3141 C C . VAL B 1 176 ? 14.891 2.66 0.135 1 93.31 176 VAL B C 1
ATOM 3143 O O . VAL B 1 176 ? 16.016 2.365 0.567 1 93.31 176 VAL B O 1
ATOM 3146 N N . ILE B 1 177 ? 14.617 2.652 -1.15 1 96.5 177 ILE B N 1
ATOM 3147 C CA . ILE B 1 177 ? 15.602 2.271 -2.16 1 96.5 177 ILE B CA 1
ATOM 3148 C C . ILE B 1 177 ? 16.766 3.258 -2.139 1 96.5 177 ILE B C 1
ATOM 3150 O O . ILE B 1 177 ? 17.938 2.854 -2.221 1 96.5 177 ILE B O 1
ATOM 3154 N N . ARG B 1 178 ? 16.469 4.523 -1.992 1 96.12 178 ARG B N 1
ATOM 3155 C CA . ARG B 1 178 ? 17.516 5.551 -1.931 1 96.12 178 ARG B CA 1
ATOM 3156 C C . ARG B 1 178 ? 18.469 5.301 -0.765 1 96.12 178 ARG B C 1
ATOM 3158 O O . ARG B 1 178 ? 19.641 5.637 -0.839 1 96.12 178 ARG B O 1
ATOM 3165 N N . GLN B 1 179 ? 18 4.605 0.204 1 91.19 179 GLN B N 1
ATOM 3166 C CA . GLN B 1 179 ? 18.828 4.332 1.378 1 91.19 179 GLN B CA 1
ATOM 3167 C C . GLN B 1 179 ? 19.594 3.025 1.22 1 91.19 179 GLN B C 1
ATOM 3169 O O . GLN B 1 179 ? 20.734 2.91 1.677 1 91.19 179 GLN B O 1
ATOM 3174 N N . THR B 1 180 ? 19.062 2.062 0.551 1 93.5 180 THR B N 1
ATOM 3175 C CA . THR B 1 180 ? 19.609 0.717 0.602 1 93.5 180 THR B CA 1
ATOM 3176 C C . THR B 1 180 ? 20.438 0.427 -0.648 1 93.5 180 THR B C 1
ATOM 3178 O O . THR B 1 180 ? 21.391 -0.356 -0.602 1 93.5 180 THR B O 1
ATOM 3181 N N . ALA B 1 181 ? 20.062 1.063 -1.781 1 96 181 ALA B N 1
ATOM 3182 C CA . ALA B 1 181 ? 20.75 0.772 -3.041 1 96 181 ALA B CA 1
ATOM 3183 C C . ALA B 1 181 ? 22.234 1.095 -2.949 1 96 181 ALA B C 1
ATOM 3185 O O . ALA B 1 181 ? 23.078 0.296 -3.365 1 96 181 ALA B O 1
ATOM 3186 N N . PRO B 1 182 ? 22.641 2.27 -2.352 1 95.75 182 PRO B N 1
ATOM 3187 C CA . PRO B 1 182 ? 24.062 2.561 -2.229 1 95.75 182 PRO B CA 1
ATOM 3188 C C . PRO B 1 182 ? 24.797 1.549 -1.352 1 95.75 182 PRO B C 1
ATOM 3190 O O . PRO B 1 182 ? 25.984 1.263 -1.585 1 95.75 182 PRO B O 1
ATOM 3193 N N . ILE B 1 183 ? 24.141 1.019 -0.385 1 94.88 183 ILE B N 1
ATOM 3194 C CA . ILE B 1 183 ? 24.75 0.028 0.5 1 94.88 183 ILE B CA 1
ATOM 3195 C C . ILE B 1 183 ? 25.031 -1.256 -0.278 1 94.88 183 ILE B C 1
ATOM 3197 O O . ILE B 1 183 ? 26.125 -1.803 -0.205 1 94.88 183 ILE B O 1
ATOM 3201 N N . SER B 1 184 ? 24.047 -1.728 -1.023 1 94.56 184 SER B N 1
ATOM 3202 C CA . SER B 1 184 ? 24.203 -2.93 -1.838 1 94.56 184 SER B CA 1
ATOM 3203 C C . SER B 1 184 ? 25.266 -2.75 -2.906 1 94.56 184 SER B C 1
ATOM 3205 O O . SER B 1 184 ? 26 -3.691 -3.227 1 94.56 184 SER B O 1
ATOM 3207 N N . TRP B 1 185 ? 25.312 -1.561 -3.422 1 95.44 185 TRP B N 1
ATOM 3208 C CA . TRP B 1 185 ? 26.281 -1.263 -4.477 1 95.44 185 TRP B CA 1
ATOM 3209 C C . TRP B 1 185 ? 27.703 -1.233 -3.926 1 95.44 185 TRP B C 1
ATOM 3211 O O . TRP B 1 185 ? 28.641 -1.717 -4.57 1 95.44 185 TRP B O 1
ATOM 3221 N N . ALA B 1 186 ? 27.859 -0.768 -2.744 1 94.31 186 ALA B N 1
ATOM 3222 C CA . ALA B 1 186 ? 29.156 -0.551 -2.129 1 94.31 186 ALA B CA 1
ATOM 3223 C C . ALA B 1 186 ? 29.859 -1.878 -1.834 1 94.31 186 ALA B C 1
ATOM 3225 O O . ALA B 1 186 ? 31.094 -1.946 -1.797 1 94.31 186 ALA B O 1
ATOM 3226 N N . VAL B 1 187 ? 29.156 -2.914 -1.669 1 95.12 187 VAL B N 1
ATOM 3227 C CA . VAL B 1 187 ? 29.781 -4.188 -1.317 1 95.12 187 VAL B CA 1
ATOM 3228 C C . VAL B 1 187 ? 30.234 -4.91 -2.584 1 95.12 187 VAL B C 1
ATOM 3230 O O . VAL B 1 187 ? 30.953 -5.91 -2.514 1 95.12 187 VAL B O 1
ATOM 3233 N N . ARG B 1 188 ? 29.734 -4.395 -3.693 1 94.69 188 ARG B N 1
ATOM 3234 C CA . ARG B 1 188 ? 30.188 -4.914 -4.98 1 94.69 188 ARG B CA 1
ATOM 3235 C C . ARG B 1 188 ? 31.484 -4.238 -5.418 1 94.69 188 ARG B C 1
ATOM 3237 O O . ARG B 1 188 ? 31.453 -3.23 -6.125 1 94.69 188 ARG B O 1
ATOM 3244 N N . GLN B 1 189 ? 32.531 -4.898 -5.176 1 91.62 189 GLN B N 1
ATOM 3245 C CA . GLN B 1 189 ? 33.844 -4.254 -5.23 1 91.62 189 GLN B CA 1
ATOM 3246 C C . GLN B 1 189 ? 34.469 -4.391 -6.617 1 91.62 189 GLN B C 1
ATOM 3248 O O . GLN B 1 189 ? 35.25 -3.543 -7.035 1 91.62 189 GLN B O 1
ATOM 3253 N N . SER B 1 190 ? 34.062 -5.395 -7.293 1 93.25 190 SER B N 1
ATOM 3254 C CA . SER B 1 190 ? 34.719 -5.609 -8.594 1 93.25 190 SER B CA 1
ATOM 3255 C C . SER B 1 190 ? 33.844 -5.074 -9.727 1 93.25 190 SER B C 1
ATOM 3257 O O . SER B 1 190 ? 32.625 -4.938 -9.57 1 93.25 190 SER B O 1
ATOM 3259 N N . HIS B 1 191 ? 34.469 -4.789 -10.805 1 93.25 191 HIS B N 1
ATOM 3260 C CA . HIS B 1 191 ? 33.75 -4.398 -12.023 1 93.25 191 HIS B CA 1
ATOM 3261 C C . HIS B 1 191 ? 32.812 -5.504 -12.484 1 93.25 191 HIS B C 1
ATOM 3263 O O . HIS B 1 191 ? 31.703 -5.223 -12.938 1 93.25 191 HIS B O 1
ATOM 3269 N N . GLU B 1 192 ? 33.219 -6.652 -12.297 1 94.62 192 GLU B N 1
ATOM 3270 C CA . GLU B 1 192 ? 32.406 -7.805 -12.703 1 94.62 192 GLU B CA 1
ATOM 3271 C C . GLU B 1 192 ? 31.125 -7.898 -11.891 1 94.62 192 GLU B C 1
ATOM 3273 O O . GLU B 1 192 ? 30.062 -8.164 -12.438 1 94.62 192 GLU B O 1
ATOM 3278 N N . GLU B 1 193 ? 31.281 -7.691 -10.617 1 94.88 193 GLU B N 1
ATOM 3279 C CA . GLU B 1 193 ? 30.109 -7.742 -9.742 1 94.88 193 GLU B CA 1
ATOM 3280 C C . GLU B 1 193 ? 29.109 -6.652 -10.102 1 94.88 193 GLU B C 1
ATOM 3282 O O . GLU B 1 193 ? 27.906 -6.891 -10.109 1 94.88 193 GLU B O 1
ATOM 3287 N N . ARG B 1 194 ? 29.562 -5.516 -10.406 1 94.75 194 ARG B N 1
ATOM 3288 C CA . ARG B 1 194 ? 28.688 -4.395 -10.742 1 94.75 194 ARG B CA 1
ATOM 3289 C C . ARG B 1 194 ? 28.094 -4.566 -12.133 1 94.75 194 ARG B C 1
ATOM 3291 O O . ARG B 1 194 ? 26.906 -4.273 -12.344 1 94.75 194 ARG B O 1
ATOM 3298 N N . THR B 1 195 ? 28.875 -5.066 -13.055 1 95.44 195 THR B N 1
ATOM 3299 C CA . THR B 1 195 ? 28.375 -5.359 -14.391 1 95.44 195 THR B CA 1
ATOM 3300 C C . THR B 1 195 ? 27.281 -6.418 -14.344 1 95.44 195 THR B C 1
ATOM 3302 O O . THR B 1 195 ? 26.312 -6.359 -15.109 1 95.44 195 THR B O 1
ATOM 3305 N N . ALA B 1 196 ? 27.422 -7.367 -13.422 1 96 196 ALA B N 1
ATOM 3306 C CA . ALA B 1 196 ? 26.438 -8.438 -13.281 1 96 196 ALA B CA 1
ATOM 3307 C C . ALA B 1 196 ? 25.062 -7.875 -12.914 1 96 196 ALA B C 1
ATOM 3309 O O . ALA B 1 196 ? 24.031 -8.406 -13.336 1 96 196 ALA B O 1
ATOM 3310 N N . VAL B 1 197 ? 25.047 -6.828 -12.133 1 96.38 197 VAL B N 1
ATOM 3311 C CA . VAL B 1 197 ? 23.797 -6.188 -11.773 1 96.38 197 VAL B CA 1
ATOM 3312 C C . VAL B 1 197 ? 23.125 -5.602 -13.016 1 96.38 197 VAL B C 1
ATOM 3314 O O . VAL B 1 197 ? 21.922 -5.766 -13.227 1 96.38 197 VAL B O 1
ATOM 3317 N N . HIS B 1 198 ? 23.906 -4.922 -13.875 1 96.69 198 HIS B N 1
ATOM 3318 C CA . HIS B 1 198 ? 23.375 -4.383 -15.125 1 96.69 198 HIS B CA 1
ATOM 3319 C C . HIS B 1 198 ? 22.891 -5.5 -16.047 1 96.69 198 HIS B C 1
ATOM 3321 O O . HIS B 1 198 ? 21.859 -5.371 -16.688 1 96.69 198 HIS B O 1
ATOM 3327 N N . ASP B 1 199 ? 23.594 -6.578 -16.062 1 97.88 199 ASP B N 1
ATOM 3328 C CA . ASP B 1 199 ? 23.219 -7.715 -16.891 1 97.88 199 ASP B CA 1
ATOM 3329 C C . ASP B 1 199 ? 21.891 -8.312 -16.438 1 97.88 199 ASP B C 1
ATOM 3331 O O . ASP B 1 199 ? 21.094 -8.766 -17.266 1 97.88 199 ASP B O 1
ATOM 3335 N N . MET B 1 200 ? 21.688 -8.359 -15.156 1 98.19 200 MET B N 1
ATOM 3336 C CA . MET B 1 200 ? 20.438 -8.867 -14.617 1 98.19 200 MET B CA 1
ATOM 3337 C C . MET B 1 200 ? 19.266 -7.988 -15.055 1 98.19 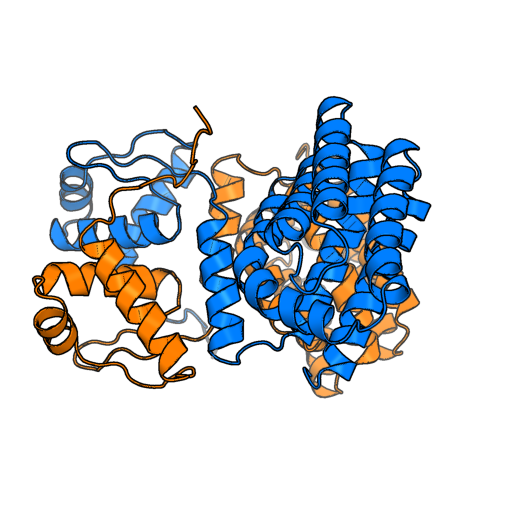200 MET B C 1
ATOM 3339 O O . MET B 1 200 ? 18.188 -8.492 -15.391 1 98.19 200 MET B O 1
ATOM 3343 N N . HIS B 1 201 ? 19.453 -6.66 -15.055 1 98.31 201 HIS B N 1
ATOM 3344 C CA . HIS B 1 201 ? 18.406 -5.766 -15.539 1 98.31 201 HIS B CA 1
ATOM 3345 C C . HIS B 1 201 ? 18.172 -5.957 -17.031 1 98.31 201 HIS B C 1
ATOM 3347 O O . HIS B 1 201 ? 17.016 -5.953 -17.484 1 98.31 201 HIS B O 1
ATOM 3353 N N . ASP B 1 202 ? 19.219 -6.191 -17.75 1 98.5 202 ASP B N 1
ATOM 3354 C CA . ASP B 1 202 ? 19.078 -6.445 -19.188 1 98.5 202 ASP B CA 1
ATOM 3355 C C . ASP B 1 202 ? 18.297 -7.727 -19.453 1 98.5 202 ASP B C 1
ATOM 3357 O O . ASP B 1 202 ? 17.516 -7.809 -20.406 1 98.5 202 ASP B O 1
ATOM 3361 N N . ALA B 1 203 ? 18.562 -8.703 -18.625 1 98.88 203 ALA B N 1
ATOM 3362 C CA . ALA B 1 203 ? 17.844 -9.969 -18.766 1 98.88 203 ALA B CA 1
ATOM 3363 C C . ALA B 1 203 ? 16.344 -9.766 -18.578 1 98.88 203 ALA B C 1
ATOM 3365 O O . ALA B 1 203 ? 15.523 -10.383 -19.266 1 98.88 203 ALA B O 1
ATOM 3366 N N . ILE B 1 204 ? 15.961 -8.922 -17.641 1 98.94 204 ILE B N 1
ATOM 3367 C CA . ILE B 1 204 ? 14.555 -8.594 -17.406 1 98.94 204 ILE B CA 1
ATOM 3368 C C . ILE B 1 204 ? 13.977 -7.879 -18.641 1 98.94 204 ILE B C 1
ATOM 3370 O O . ILE B 1 204 ? 12.906 -8.242 -19.125 1 98.94 204 ILE B O 1
ATOM 3374 N N . VAL B 1 205 ? 14.734 -6.887 -19.156 1 98.94 205 VAL B N 1
ATOM 3375 C CA . VAL B 1 205 ? 14.305 -6.145 -20.328 1 98.94 205 VAL B CA 1
ATOM 3376 C C . VAL B 1 205 ? 14.086 -7.109 -21.5 1 98.94 205 VAL B C 1
ATOM 3378 O O . VAL B 1 205 ? 13.062 -7.043 -22.188 1 98.94 205 VAL B O 1
ATOM 3381 N N . ASP B 1 206 ? 15.023 -7.973 -21.688 1 98.88 206 ASP B N 1
ATOM 3382 C CA . ASP B 1 206 ? 14.969 -8.906 -22.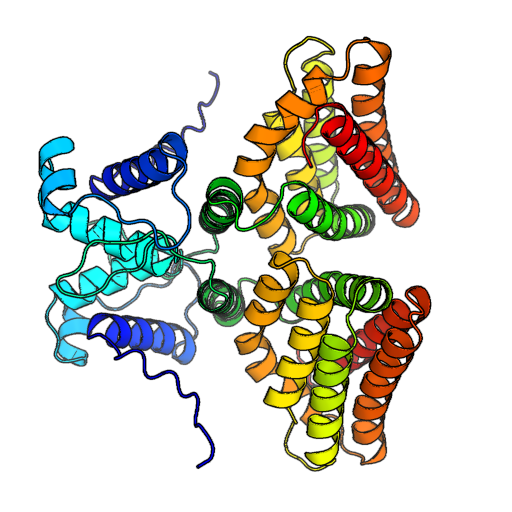812 1 98.88 206 ASP B CA 1
ATOM 3383 C C . ASP B 1 206 ? 13.734 -9.805 -22.719 1 98.88 206 ASP B C 1
ATOM 3385 O O . ASP B 1 206 ? 13.055 -10.039 -23.703 1 98.88 206 ASP B O 1
ATOM 3389 N N . ALA B 1 207 ? 13.523 -10.312 -21.516 1 98.94 207 ALA B N 1
ATOM 3390 C CA . ALA B 1 207 ? 12.367 -11.188 -21.297 1 98.94 207 ALA B CA 1
ATOM 3391 C C . ALA B 1 207 ? 11.062 -10.438 -21.578 1 98.94 207 ALA B C 1
ATOM 3393 O O . ALA B 1 207 ? 10.156 -10.977 -22.219 1 98.94 207 ALA B O 1
ATOM 3394 N N . ILE B 1 208 ? 10.938 -9.164 -21.125 1 98.94 208 ILE B N 1
ATOM 3395 C CA . ILE B 1 208 ? 9.75 -8.344 -21.344 1 98.94 208 ILE B CA 1
ATOM 3396 C C . ILE B 1 208 ? 9.609 -8.016 -22.828 1 98.94 208 ILE B C 1
ATOM 3398 O O . ILE B 1 208 ? 8.516 -8.078 -23.375 1 98.94 208 ILE B O 1
ATOM 3402 N N . ALA B 1 209 ? 10.695 -7.738 -23.469 1 98.88 209 ALA B N 1
ATOM 3403 C CA . ALA B 1 209 ? 10.703 -7.414 -24.906 1 98.88 209 ALA B CA 1
ATOM 3404 C C . ALA B 1 209 ? 10.211 -8.594 -25.734 1 98.88 209 ALA B C 1
ATOM 3406 O O . ALA B 1 209 ? 9.469 -8.414 -26.703 1 98.88 209 ALA B O 1
ATOM 3407 N N . ARG B 1 210 ? 10.57 -9.789 -25.312 1 98.69 210 ARG B N 1
ATOM 3408 C CA . ARG B 1 210 ? 10.203 -11.008 -26.031 1 98.69 210 ARG B CA 1
ATOM 3409 C C . ARG B 1 210 ? 8.812 -11.484 -25.625 1 98.69 210 ARG B C 1
ATOM 3411 O O . ARG B 1 210 ? 8.352 -12.531 -26.094 1 98.69 210 ARG B O 1
ATOM 3418 N N . GLN B 1 211 ? 8.25 -10.812 -24.688 1 98.75 211 GLN B N 1
ATOM 3419 C CA . GLN B 1 211 ? 6.934 -11.148 -24.141 1 98.75 211 GLN B CA 1
ATOM 3420 C C . GLN B 1 211 ? 6.922 -12.562 -23.562 1 98.75 211 GLN B C 1
ATOM 3422 O O . GLN B 1 211 ? 5.973 -13.32 -23.781 1 98.75 211 GLN B O 1
ATOM 3427 N N . ASP B 1 212 ? 8.039 -12.891 -23 1 98.88 212 ASP B N 1
ATOM 3428 C CA . ASP B 1 212 ? 8.188 -14.148 -22.266 1 98.88 212 ASP B CA 1
ATOM 3429 C C . ASP B 1 212 ? 7.953 -13.938 -20.781 1 98.88 212 ASP B C 1
ATOM 3431 O O . ASP B 1 212 ? 8.898 -13.688 -20.016 1 98.88 212 ASP B O 1
ATOM 3435 N N . ALA B 1 213 ? 6.734 -14.125 -20.344 1 98.88 213 ALA B N 1
ATOM 3436 C CA . ALA B 1 213 ? 6.305 -13.805 -18.984 1 98.88 213 ALA B CA 1
ATOM 3437 C C . ALA B 1 213 ? 7.047 -14.664 -17.969 1 98.88 213 ALA B C 1
ATOM 3439 O O . ALA B 1 213 ? 7.477 -14.164 -16.922 1 98.88 213 ALA B O 1
ATOM 3440 N N . ALA B 1 214 ? 7.184 -15.914 -18.25 1 98.81 214 ALA B N 1
ATOM 3441 C CA . ALA B 1 214 ? 7.863 -16.812 -17.312 1 98.81 214 ALA B CA 1
ATOM 3442 C C . ALA B 1 214 ? 9.32 -16.406 -17.125 1 98.81 214 ALA B C 1
ATOM 3444 O O . ALA B 1 214 ? 9.82 -16.359 -16 1 98.81 214 ALA B O 1
ATOM 3445 N N . ALA B 1 215 ? 9.969 -16.094 -18.188 1 98.94 215 ALA B N 1
ATOM 3446 C CA . ALA B 1 215 ? 11.367 -15.68 -18.125 1 98.94 215 ALA B CA 1
ATOM 3447 C C . ALA B 1 215 ? 11.508 -14.352 -17.375 1 98.94 215 ALA B C 1
ATOM 3449 O O . ALA B 1 215 ? 12.492 -14.125 -16.672 1 98.94 215 ALA B O 1
ATOM 3450 N N . ALA B 1 216 ? 10.547 -13.438 -17.578 1 98.94 216 ALA B N 1
ATOM 3451 C CA . ALA B 1 216 ? 10.578 -12.148 -16.891 1 98.94 216 ALA B CA 1
ATOM 3452 C C . ALA B 1 216 ? 10.508 -12.328 -15.375 1 98.94 216 ALA B C 1
ATOM 3454 O O . ALA B 1 216 ? 11.242 -11.68 -14.625 1 98.94 216 ALA B O 1
ATOM 3455 N N . GLU B 1 217 ? 9.664 -13.227 -14.953 1 98.88 217 GLU B N 1
ATOM 3456 C CA . GLU B 1 217 ? 9.539 -13.523 -13.531 1 98.88 217 GLU B CA 1
ATOM 3457 C C . GLU B 1 217 ? 10.836 -14.086 -12.969 1 98.88 217 GLU B C 1
ATOM 3459 O O . GLU B 1 217 ? 11.297 -13.656 -11.906 1 98.88 217 GLU B O 1
ATOM 3464 N N . VAL B 1 218 ? 11.391 -15.031 -13.703 1 98.88 218 VAL B N 1
ATOM 3465 C CA . VAL B 1 218 ? 12.617 -15.688 -13.258 1 98.88 218 VAL B CA 1
ATOM 3466 C C . VAL B 1 218 ? 13.75 -14.664 -13.18 1 98.88 218 VAL B C 1
ATOM 3468 O O . VAL B 1 218 ? 14.508 -14.648 -12.203 1 98.88 218 VAL B O 1
ATOM 3471 N N . ALA B 1 219 ? 13.82 -13.797 -14.156 1 98.94 219 ALA B N 1
ATOM 3472 C CA . ALA B 1 219 ? 14.875 -12.789 -14.188 1 98.94 219 ALA B CA 1
ATOM 3473 C C . ALA B 1 219 ? 14.727 -11.805 -13.039 1 98.94 219 ALA B C 1
ATOM 3475 O O . ALA B 1 219 ? 15.711 -11.453 -12.383 1 98.94 219 ALA B O 1
ATOM 3476 N N . MET B 1 220 ? 13.555 -11.367 -12.758 1 98.94 220 MET B N 1
ATOM 3477 C CA . MET B 1 220 ? 13.328 -10.43 -11.656 1 98.94 220 MET B CA 1
ATOM 3478 C C . MET B 1 220 ? 13.609 -11.086 -10.312 1 98.94 220 MET B C 1
ATOM 3480 O O . MET B 1 220 ? 14.195 -10.461 -9.422 1 98.94 220 MET B O 1
ATOM 3484 N N . ALA B 1 221 ? 13.188 -12.312 -10.219 1 98.75 221 ALA B N 1
ATOM 3485 C CA . ALA B 1 221 ? 13.469 -13.047 -8.977 1 98.75 221 ALA B CA 1
ATOM 3486 C C . ALA B 1 221 ? 14.969 -13.156 -8.734 1 98.75 221 ALA B C 1
ATOM 3488 O O . ALA B 1 221 ? 15.438 -12.961 -7.609 1 98.75 221 ALA B O 1
ATOM 3489 N N . ALA B 1 222 ? 15.711 -13.445 -9.766 1 98.69 222 ALA B N 1
ATOM 3490 C CA . ALA B 1 222 ? 17.172 -13.555 -9.656 1 98.69 222 ALA B CA 1
ATOM 3491 C C . ALA B 1 222 ? 17.781 -12.211 -9.258 1 98.69 222 ALA B C 1
ATOM 3493 O O . ALA B 1 222 ? 18.719 -12.172 -8.469 1 98.69 222 ALA B O 1
ATOM 3494 N N . HIS B 1 223 ? 17.281 -11.156 -9.812 1 98.31 223 HIS B N 1
ATOM 3495 C CA . HIS B 1 223 ? 17.719 -9.812 -9.469 1 98.31 223 HIS B CA 1
ATOM 3496 C C . HIS B 1 223 ? 17.547 -9.539 -7.98 1 98.31 223 HIS B C 1
ATOM 3498 O O . HIS B 1 223 ? 18.453 -9.016 -7.328 1 98.31 223 HIS B O 1
ATOM 3504 N N . PHE B 1 224 ? 16.406 -9.922 -7.422 1 98 224 PHE B N 1
ATOM 3505 C CA . PHE B 1 224 ? 16.141 -9.68 -6.012 1 98 224 PHE B CA 1
ATOM 3506 C C . PHE B 1 224 ? 16.984 -10.586 -5.129 1 98 224 PHE B C 1
ATOM 3508 O O . PHE B 1 224 ? 17.391 -10.195 -4.035 1 98 224 PHE B O 1
ATOM 3515 N N . ASP B 1 225 ? 17.234 -11.859 -5.59 1 97.56 225 ASP B N 1
ATOM 3516 C CA . ASP B 1 225 ? 18.125 -12.742 -4.84 1 97.56 225 ASP B CA 1
ATOM 3517 C C . ASP B 1 225 ? 19.516 -12.109 -4.684 1 97.56 225 ASP B C 1
ATOM 3519 O O . ASP B 1 225 ? 20.094 -12.148 -3.6 1 97.56 225 ASP B O 1
ATOM 3523 N N . ASN B 1 226 ? 19.969 -11.578 -5.758 1 96.94 226 ASN B N 1
ATOM 3524 C CA . ASN B 1 226 ? 21.266 -10.914 -5.742 1 96.94 226 ASN B CA 1
ATOM 3525 C C . ASN B 1 226 ? 21.266 -9.711 -4.805 1 96.94 226 ASN B C 1
ATOM 3527 O O . ASN B 1 226 ? 22.234 -9.492 -4.066 1 96.94 226 ASN B O 1
ATOM 3531 N N . SER B 1 227 ? 20.219 -8.914 -4.832 1 95.56 227 SER B N 1
ATOM 3532 C CA . SER B 1 227 ? 20.094 -7.727 -3.988 1 95.56 227 SER B CA 1
ATOM 3533 C C . SER B 1 227 ? 20.062 -8.102 -2.51 1 95.56 227 SER B C 1
ATOM 3535 O O . SER B 1 227 ? 20.703 -7.449 -1.683 1 95.56 227 SER B O 1
ATOM 3537 N N . VAL B 1 228 ? 19.328 -9.102 -2.18 1 94.94 228 VAL B N 1
ATOM 3538 C CA . VAL B 1 228 ? 19.219 -9.57 -0.803 1 94.94 228 VAL B CA 1
ATOM 3539 C C . VAL B 1 228 ? 20.594 -10.023 -0.304 1 94.94 228 VAL B C 1
ATOM 3541 O O . VAL B 1 228 ? 21.016 -9.664 0.798 1 94.94 228 VAL B O 1
ATOM 3544 N N . GLN B 1 229 ? 21.281 -10.758 -1.11 1 95.25 229 GLN B N 1
ATOM 3545 C CA . GLN B 1 229 ? 22.594 -11.258 -0.728 1 95.25 229 GLN B CA 1
ATOM 3546 C C . GLN B 1 229 ? 23.578 -10.117 -0.488 1 95.25 229 GLN B C 1
ATOM 3548 O O . GLN B 1 229 ? 24.391 -10.172 0.441 1 95.25 229 GLN B O 1
ATOM 3553 N N . ALA B 1 230 ? 23.531 -9.125 -1.308 1 95.75 230 ALA B N 1
ATOM 3554 C CA . ALA B 1 230 ? 24.422 -7.965 -1.156 1 95.75 230 ALA B CA 1
ATOM 3555 C C . ALA B 1 230 ? 24.156 -7.25 0.165 1 95.75 230 ALA B C 1
ATOM 3557 O O . ALA B 1 230 ? 25.094 -6.871 0.868 1 95.75 230 ALA B O 1
ATOM 3558 N N . LEU B 1 231 ? 22.969 -7.07 0.518 1 95.12 231 LEU B N 1
ATOM 3559 C CA . LEU B 1 231 ? 22.609 -6.371 1.749 1 95.12 231 LEU B CA 1
ATOM 3560 C C . LEU B 1 231 ? 23 -7.195 2.971 1 95.12 231 LEU B C 1
ATOM 3562 O O . LEU B 1 231 ? 23.469 -6.648 3.971 1 95.12 231 LEU B O 1
ATOM 3566 N N . ILE B 1 232 ? 22.828 -8.508 2.861 1 93.56 232 ILE B N 1
ATOM 3567 C CA . ILE B 1 232 ? 23.266 -9.391 3.936 1 93.56 232 ILE B CA 1
ATOM 3568 C C . ILE B 1 232 ? 24.781 -9.266 4.125 1 93.56 232 ILE B C 1
ATOM 3570 O O . ILE B 1 232 ? 25.266 -9.148 5.254 1 93.56 232 ILE B O 1
ATOM 3574 N N . SER B 1 233 ? 25.453 -9.242 3.025 1 94.69 233 SER B N 1
ATOM 3575 C CA . SER B 1 233 ? 26.906 -9.117 3.07 1 94.69 233 SER B CA 1
ATOM 3576 C C . SER B 1 233 ? 27.328 -7.793 3.697 1 94.69 233 SER B C 1
ATOM 3578 O O . SER B 1 233 ? 28.406 -7.695 4.285 1 94.69 233 SER B O 1
ATOM 3580 N N . ALA B 1 234 ? 26.5 -6.84 3.51 1 95.25 234 ALA B N 1
ATOM 3581 C CA . ALA B 1 234 ? 26.797 -5.52 4.062 1 95.25 234 ALA B CA 1
ATOM 3582 C C . ALA B 1 234 ? 26.375 -5.434 5.527 1 95.25 234 ALA B C 1
ATOM 3584 O O . ALA B 1 234 ? 26.562 -4.402 6.176 1 95.25 234 ALA B O 1
ATOM 3585 N N . GLY B 1 235 ? 25.734 -6.469 6.074 1 93.62 235 GLY B N 1
ATOM 3586 C CA . GLY B 1 235 ? 25.328 -6.5 7.473 1 93.62 235 GLY B CA 1
ATOM 3587 C C . GLY B 1 235 ? 23.938 -5.953 7.707 1 93.62 235 GLY B C 1
ATOM 3588 O O . GLY B 1 235 ? 23.547 -5.691 8.844 1 93.62 235 GLY B O 1
ATOM 3589 N N . VAL B 1 236 ? 23.266 -5.703 6.609 1 87.88 236 VAL B N 1
ATOM 3590 C CA . VAL B 1 236 ? 21.906 -5.215 6.734 1 87.88 236 VAL B CA 1
ATOM 3591 C C . VAL B 1 236 ? 20.938 -6.395 6.832 1 87.88 236 VAL B C 1
ATOM 3593 O O . VAL B 1 236 ? 20.875 -7.227 5.926 1 87.88 236 VAL B O 1
ATOM 3596 N N . THR B 1 237 ? 20.406 -6.633 8.07 1 74.62 237 THR B N 1
ATOM 3597 C CA . THR B 1 237 ? 19.5 -7.75 8.281 1 74.62 237 THR B CA 1
ATOM 3598 C C . THR B 1 237 ? 18.078 -7.25 8.523 1 74.62 237 THR B C 1
ATOM 3600 O O . THR B 1 237 ? 17.875 -6.137 9.016 1 74.62 237 THR B O 1
#

Radius of gyration: 23.35 Å; Cα contacts (8 Å, |Δi|>4): 696; chains: 2; bounding box: 63×60×56 Å

Secondary structure (DSSP, 8-state):
------------HHHHHHHHHHHHHHHTT--TT-B---HHHHHHHHT--HHHHHHHHHHHHHTTSEE--TTS--EEPPP-HHHHHHHHHHHHHTTSS-HHHHHHHHHHHHHHHHHHHHHH--HHHHHHHHHHHHHHHHH-SSSS--HHHHHHHHHHHHHHTT-HHHHHHHHTTHHHHHHHHHHHHHT--SHHHHHHHHHHHHHHHHHHHTT-HHHHHHHHHHHHHHHHHHHHHTT--/------------HHHHHHHHHHHHHHHHT--TT-B---HHHHHHHHT--HHHHHHHHHHHHHTTSEE--TTS--EEPPP-HHHHHHHHHHHHHTTSS-HHHHHHHHHHHHHHHHHHHHHH--HHHHHHHHHHHHHHHHH-SSSS--HHHHHHHHHHHHHHTT-HHHHHHHHTTHHHHHHHHHHHHHT--SHHHHHHHHHHHHHHHHHHHTT-HHHHHHHHHHHHHHHHHHHHHTT--

Sequence (474 aa):
MDADFSNDIPSTLTSSVTDAVINLIHETRLVPNDSLPSEGEFAQKLGVGRGVVREAFKALEALGILELAPGKRARVGKLKSHVLAMLMDHAVVTMQVSVQQTLDLRRTLEVRTARLAALRRSETELAAIREAAAAMRQHGNGRESPTEEDIAFHVAIARAAQNPLYALLIEGFRLVIRQTAPISWAVRQSHEERTAVHDMHDAIVDAIARQDAAAAEVAMAAHFDNSVQALISAGVTMDADFSNDIPSTLTSSVTDAVINLIHETRLVPNDSLPSEGEFAQKLGVGRGVVREAFKALEALGILELAPGKRARVGKLKSHVLAMLMDHAVVTMQVSVQQTLDLRRTLEVRTARLAALRRSETELAAIREAAAAMRQHGNGRESPTEEDIAFHVAIARAAQNPLYALLIEGFRLVIRQTAPISWAVRQSHEERTAVHDMHDAIVDAIARQDAAAAEVAMAAHFDNSVQALISAGVT

Solvent-accessible surface area (backbone atoms only — not comparable to full-atom values): 23903 Å² total; per-residue (Å²): 135,81,81,69,79,67,80,71,64,75,70,42,73,37,48,50,46,41,49,51,52,53,48,48,38,59,76,66,58,41,35,61,68,38,74,47,77,43,57,65,54,51,14,64,74,69,73,49,55,53,68,45,37,49,50,21,50,45,22,34,33,54,70,24,53,30,40,76,49,90,98,50,59,34,18,34,30,59,91,54,36,64,50,44,19,52,50,50,37,50,32,43,61,32,66,72,44,45,67,56,54,50,49,52,50,48,46,59,52,48,25,50,21,30,23,34,19,13,72,57,40,48,72,66,40,48,50,49,30,49,49,23,52,51,52,29,54,67,64,50,69,59,85,64,52,50,46,70,34,50,50,48,28,57,33,34,33,19,51,22,33,72,36,70,66,53,26,34,54,55,47,8,41,46,60,52,44,64,62,45,42,50,52,33,41,60,67,42,79,45,59,63,55,42,47,50,54,51,50,38,52,48,46,27,48,51,20,29,74,68,45,34,30,70,53,8,25,54,30,40,48,52,46,46,53,52,49,52,51,32,28,47,74,64,68,54,104,134,81,80,71,78,68,79,71,66,76,68,45,74,35,48,52,44,42,50,50,51,52,48,49,39,57,77,66,59,42,36,59,67,37,73,47,78,43,54,65,54,52,14,64,73,68,71,49,53,54,67,45,35,49,49,22,49,43,22,34,32,56,70,24,53,29,41,77,50,92,99,50,62,36,18,35,30,59,92,50,34,64,52,44,18,50,50,49,36,50,32,43,62,33,66,72,42,46,65,56,53,50,48,51,51,49,47,59,52,48,23,50,20,31,24,34,19,14,72,58,41,49,72,68,40,48,49,50,29,49,49,24,52,51,51,29,53,68,65,49,68,58,86,66,52,48,46,70,34,49,50,47,27,56,35,34,35,19,51,21,33,72,35,70,67,51,25,36,55,55,46,10,41,46,61,52,43,64,62,47,42,48,52,33,41,60,67,42,80,45,60,65,55,41,47,49,55,51,50,37,52,48,46,27,50,50,19,30,74,67,45,34,33,69,52,8,25,53,30,40,48,51,46,47,53,52,51,52,50,32,28,48,74,64,67,53,104

Nearest PDB structures (foldseek):
  6az6-assembly1_A  TM=6.750E-01  e=2.544E-08  Streptococcus agalactiae
  6az6-assembly1_B  TM=6.569E-01  e=3.882E-08  Streptococcus agalactiae
  1hw1-assembly1_A  TM=5.630E-01  e=4.077E-09  Escherichia coli
  1h9t-assembly1_A  TM=5.636E-01  e=2.312E-07  Escherichia coli
  4p9u-assembly2_A  TM=5.441E-01  e=3.211E-07  Vibrio cholerae

pLDDT: mean 92.49, std 13.87, range [21.67, 98.94]